Protein AF-A0A7J3PKD7-F1 (afdb_monomer_lite)

Organism: Staphylothermus marinus (NCBI:txid2280)

Sequence (476 aa):
MTTLSVKPFTHILELRKEIREGRIEEALNLANIYLYNELRDKYPEALALHYTPLYDPEEFLKRTYISEEMENIILKVMGGLSKLSYVYLDEKGTNILPVSKRVIVIPSALGGGKTHLLTTLYYVAKLYNEKGEKITEYFKNEKLIYGLKRIVEELKTYGKVKIVTIVGDTHVLAPSPDRPLVIENYKIHTPWGLLGYLLGEYDKIRSDDELYKQPEVDVLKNILRNKNVLILIDEAVEYLVRAVRLESVYQGYAEAFLSFIRNLAMVVNETPGSVLVVTLPAEFREGLLEKTYQHPEYVERLVSMLQRVSPEYHPPLTFERDVCSVFKKRLFENIDSDHVEKQVNEIINLIKDRAIRDSVFQESIKMKYGDINVFIEKLKTSYPFHPYFIELLVNIAVKNPSLGLTRYLLAFIARLLKHIYDLKDKSMYSLLTFITPWIIPLERTEFRIDLLRGMMSQIQIDFQRIYEQDVKSYSE

InterPro domains:
  IPR007555 Domain of unknown function DUF499 [PF04465] (149-471)

Foldseek 3Di:
DPPPQQFAVPVQFAWDPCLLVVNADLDDDLVLLCCLPPVPVWDPVNVVDDDDLCSDLLSVLLLDDCDPLLLLVLLLQLLQLLLHQWFQQDPVSPRIRGNLFQEAEEEDAFLLCPSVSLSNSVSLLVCCLVPQLCSLVSDDDSSSSRRVNVSSVSNVVLHHEQEQEAEQQDCCRAAAQVGWDDTDPDTFHGNVCSVCVSLVNNVLCVVCRVLLAADALVSLLVSCPSHQYEYEYHPLLSNLVVQVVCCVPNPCNSVRSLVNLLSNSVNSSVDRNHHYYHYANFDQDPNDTHHDPPPRVSSVSNCVSNVVSPHHYGHRDPCLPCLLVSLLSNTTDCSPPPSSLVSLVVVLVVLVVVLVVDVVSVVVCCVPQVHSVSLSVCVSSNPQARNVQSVVLQVLLVQQSVDSSSSLVSSLVSNLVSVLSVCCPPPVSRSHSHDYPVSQPVVDPVSLCSSNPRPDPVVSVVVVVCCVPPPVVVVD

Structure (mmCIF, N/CA/C/O backbone):
data_AF-A0A7J3PKD7-F1
#
_entry.id   AF-A0A7J3PKD7-F1
#
loop_
_atom_site.group_PDB
_atom_site.id
_atom_site.type_symbol
_atom_site.label_atom_id
_atom_site.label_alt_id
_atom_site.label_comp_id
_atom_site.label_asym_id
_atom_site.label_entity_id
_atom_site.label_seq_id
_atom_site.pdbx_PDB_ins_code
_atom_site.Cartn_x
_atom_site.Cartn_y
_atom_site.Cartn_z
_atom_site.occupancy
_atom_site.B_iso_or_equiv
_atom_site.auth_seq_id
_atom_site.auth_comp_id
_atom_site.auth_asym_id
_atom_site.auth_atom_id
_atom_site.pdbx_PDB_model_num
ATOM 1 N N . MET A 1 1 ? 39.730 -16.808 -28.843 1.00 36.97 1 MET A N 1
ATOM 2 C CA . MET A 1 1 ? 38.446 -16.163 -29.185 1.00 36.97 1 MET A CA 1
ATOM 3 C C . MET A 1 1 ? 37.337 -16.877 -28.429 1.00 36.97 1 MET A C 1
ATOM 5 O O . MET A 1 1 ? 36.802 -17.856 -28.923 1.00 36.97 1 MET A O 1
ATOM 9 N N . THR A 1 2 ? 37.036 -16.453 -27.206 1.00 33.44 2 THR A N 1
ATOM 10 C CA . THR A 1 2 ? 35.808 -16.853 -26.511 1.00 33.44 2 THR A CA 1
ATOM 11 C C . THR A 1 2 ? 34.764 -15.800 -26.843 1.00 33.44 2 THR A C 1
ATOM 13 O O . THR A 1 2 ? 34.735 -14.727 -26.249 1.00 33.44 2 THR A O 1
ATOM 16 N N . THR A 1 3 ? 33.948 -16.060 -27.862 1.00 40.50 3 THR A N 1
ATOM 17 C CA . THR A 1 3 ? 32.726 -15.292 -28.108 1.00 40.50 3 THR A CA 1
ATOM 18 C C . THR A 1 3 ? 31.792 -15.528 -26.925 1.00 40.50 3 THR A C 1
ATOM 20 O O . THR A 1 3 ? 31.017 -16.481 -26.926 1.00 40.50 3 THR A O 1
ATOM 23 N N . LEU A 1 4 ? 31.899 -14.700 -25.884 1.00 48.66 4 LEU A N 1
ATOM 24 C CA . LEU A 1 4 ? 30.836 -14.544 -24.896 1.00 48.66 4 LEU A CA 1
ATOM 25 C C . LEU A 1 4 ? 29.632 -13.994 -25.662 1.00 48.66 4 LEU A C 1
ATOM 27 O O . LEU A 1 4 ? 29.543 -12.795 -25.924 1.00 48.66 4 LEU A O 1
ATOM 31 N N . SER A 1 5 ? 28.755 -14.888 -26.127 1.00 65.25 5 SER A N 1
ATOM 32 C CA . SER A 1 5 ? 27.501 -14.484 -26.748 1.00 65.25 5 SER A CA 1
ATOM 33 C C . SER A 1 5 ? 26.651 -13.869 -25.645 1.00 65.25 5 SER A C 1
ATOM 35 O O . SER A 1 5 ? 26.117 -14.591 -24.798 1.00 65.25 5 SER A O 1
ATOM 37 N N . VAL A 1 6 ? 26.573 -12.541 -25.618 1.00 74.75 6 VAL A N 1
ATOM 38 C CA . VAL A 1 6 ? 25.636 -11.831 -24.751 1.00 74.75 6 VAL A CA 1
ATOM 39 C C . VAL A 1 6 ? 24.254 -12.420 -24.991 1.00 74.75 6 VAL A C 1
ATOM 41 O O . VAL A 1 6 ? 23.747 -12.392 -26.112 1.00 74.75 6 VAL A O 1
ATOM 44 N N . LYS A 1 7 ? 23.677 -13.018 -23.950 1.00 85.75 7 LYS A N 1
ATOM 45 C CA . LYS A 1 7 ? 22.346 -13.607 -24.043 1.00 85.75 7 LYS A CA 1
ATOM 46 C C . LYS A 1 7 ? 21.301 -12.487 -24.065 1.00 85.75 7 LYS A C 1
ATOM 48 O O . LYS A 1 7 ? 21.494 -11.466 -23.397 1.00 85.75 7 LYS A O 1
ATOM 53 N N . PRO A 1 8 ? 20.187 -12.661 -24.793 1.00 89.75 8 PRO A N 1
ATOM 54 C CA . PRO A 1 8 ? 19.075 -11.733 -24.685 1.00 89.75 8 PRO A CA 1
ATOM 55 C C . PRO A 1 8 ? 18.511 -11.748 -23.259 1.00 89.75 8 PRO A C 1
ATOM 57 O O . PRO A 1 8 ? 18.578 -12.765 -22.560 1.00 89.75 8 PRO A O 1
ATOM 60 N N . PHE A 1 9 ? 17.909 -10.639 -22.826 1.00 92.12 9 PHE A N 1
ATOM 61 C CA . PHE A 1 9 ? 17.336 -10.530 -21.483 1.00 92.12 9 PHE A CA 1
ATOM 62 C C . PHE A 1 9 ? 16.252 -11.585 -21.243 1.00 92.12 9 PHE A C 1
ATOM 64 O O . PHE A 1 9 ? 16.095 -12.043 -20.121 1.00 92.12 9 PHE A O 1
ATOM 71 N N . THR A 1 10 ? 15.546 -12.027 -22.286 1.00 90.81 10 THR A N 1
ATOM 72 C CA . THR A 1 10 ? 14.523 -13.084 -22.225 1.00 90.81 10 THR A CA 1
ATOM 73 C C . THR A 1 10 ? 15.086 -14.471 -21.898 1.00 90.81 10 THR A C 1
ATOM 75 O O . THR A 1 10 ? 14.318 -15.362 -21.545 1.00 90.81 10 THR A O 1
ATOM 78 N N . HIS A 1 11 ? 16.405 -14.673 -22.011 1.00 89.88 11 HIS A N 1
ATOM 79 C CA . HIS A 1 11 ? 17.104 -15.890 -21.576 1.00 89.88 11 HIS A CA 1
ATOM 80 C C . HIS A 1 11 ? 17.723 -15.757 -20.177 1.00 89.88 11 HIS A C 1
ATOM 82 O O . HIS A 1 11 ? 18.125 -16.762 -19.597 1.00 89.88 11 HIS A O 1
ATOM 88 N N . ILE A 1 12 ? 17.849 -14.530 -19.665 1.00 92.44 12 ILE A N 1
ATOM 89 C CA . ILE A 1 12 ? 18.433 -14.225 -18.350 1.00 92.44 12 ILE A CA 1
ATOM 90 C C . ILE A 1 12 ? 17.320 -14.044 -17.308 1.00 92.44 12 ILE A C 1
ATOM 92 O O . ILE A 1 12 ? 17.440 -14.491 -16.168 1.00 92.44 12 ILE A O 1
ATOM 96 N N . LEU A 1 13 ? 16.229 -13.389 -17.703 1.00 94.94 13 LEU A N 1
ATOM 97 C CA . LEU A 1 13 ? 15.112 -13.017 -16.851 1.00 94.94 13 LEU A CA 1
ATOM 98 C C . LEU A 1 13 ? 13.871 -13.849 -17.144 1.00 94.94 13 LEU A C 1
ATOM 100 O O . LEU A 1 13 ? 13.460 -14.032 -18.290 1.00 94.94 13 LEU A O 1
ATOM 104 N N . GLU A 1 14 ? 13.218 -14.265 -16.070 1.00 94.88 14 GLU A N 1
ATOM 105 C CA . GLU A 1 14 ? 11.961 -14.992 -16.112 1.00 94.88 14 GLU A CA 1
ATOM 106 C C . GLU A 1 14 ? 10.803 -14.014 -15.934 1.00 94.88 14 GLU A C 1
ATOM 108 O O . GLU A 1 14 ? 10.634 -13.401 -14.877 1.00 94.88 14 GLU A O 1
ATOM 113 N N . LEU A 1 15 ? 9.998 -13.850 -16.989 1.00 94.31 15 LEU A N 1
ATOM 114 C CA . LEU A 1 15 ? 8.745 -13.107 -16.897 1.00 94.31 15 LEU A CA 1
ATOM 115 C C . LEU A 1 15 ? 7.769 -13.835 -15.983 1.00 94.31 15 LEU A C 1
ATOM 117 O O . LEU A 1 15 ? 7.595 -15.055 -16.083 1.00 94.31 15 LEU A O 1
ATOM 121 N N . ARG A 1 16 ? 7.048 -13.062 -15.173 1.00 93.06 16 ARG A N 1
ATOM 122 C CA . ARG A 1 16 ? 5.990 -13.623 -14.338 1.00 93.06 16 ARG A CA 1
ATOM 123 C C . ARG A 1 16 ? 4.933 -14.334 -15.172 1.00 93.06 16 ARG A C 1
ATOM 125 O O . ARG A 1 16 ? 4.603 -13.900 -16.281 1.00 93.06 16 ARG A O 1
ATOM 132 N N . LYS A 1 17 ? 4.424 -15.452 -14.651 1.00 92.00 17 LYS A N 1
ATOM 133 C CA . LYS A 1 17 ? 3.461 -16.323 -15.346 1.00 92.00 17 LYS A CA 1
ATOM 134 C C . LYS A 1 17 ? 2.278 -15.553 -15.947 1.00 92.00 17 LYS A C 1
ATOM 136 O O . LYS A 1 17 ? 1.985 -15.730 -17.124 1.00 92.00 17 LYS A O 1
ATOM 141 N N . GLU A 1 18 ? 1.645 -14.667 -15.186 1.00 89.19 18 GLU A N 1
ATOM 142 C CA . GLU A 1 18 ? 0.494 -13.889 -15.655 1.00 89.19 18 GLU A CA 1
ATOM 143 C C . GLU A 1 18 ? 0.838 -12.958 -16.829 1.00 89.19 18 GLU A C 1
ATOM 145 O O . GLU A 1 18 ? 0.051 -12.843 -17.766 1.00 89.19 18 GLU A O 1
ATOM 150 N N . ILE A 1 19 ? 2.050 -12.394 -16.861 1.00 91.38 19 ILE A N 1
ATOM 151 C CA . ILE A 1 19 ? 2.522 -11.571 -17.983 1.00 91.38 19 ILE A CA 1
ATOM 152 C C . ILE A 1 19 ? 2.724 -12.438 -19.227 1.00 91.38 19 ILE A C 1
ATOM 154 O O . ILE A 1 19 ? 2.288 -12.062 -20.313 1.00 91.38 19 ILE A O 1
ATOM 158 N N . ARG A 1 20 ? 3.313 -13.635 -19.075 1.00 91.50 20 ARG A N 1
ATOM 159 C CA . ARG A 1 20 ? 3.474 -14.610 -20.175 1.00 91.50 20 ARG A CA 1
ATOM 160 C C . ARG A 1 20 ? 2.134 -15.067 -20.751 1.00 91.50 20 ARG A C 1
ATOM 162 O O . ARG A 1 20 ? 2.035 -15.307 -21.952 1.00 91.50 20 ARG A O 1
ATOM 169 N N . GLU A 1 21 ? 1.110 -15.157 -19.912 1.00 90.19 21 GLU A N 1
ATOM 170 C CA . GLU A 1 21 ? -0.260 -15.517 -20.297 1.00 90.19 21 GLU A CA 1
ATOM 171 C C . GLU A 1 21 ? -1.077 -14.324 -20.825 1.00 90.19 21 GLU A C 1
ATOM 173 O O . GLU A 1 21 ? -2.215 -14.508 -21.243 1.00 90.19 21 GLU A O 1
ATOM 178 N N . GLY A 1 22 ? -0.523 -13.105 -20.818 1.00 85.12 22 GLY A N 1
ATOM 179 C CA . GLY A 1 22 ? -1.235 -11.889 -21.227 1.00 85.12 22 GLY A CA 1
ATOM 180 C C . GLY A 1 22 ? -2.286 -11.404 -20.220 1.00 85.12 22 GLY A C 1
ATOM 181 O O . GLY A 1 22 ? -3.083 -10.524 -20.539 1.00 85.12 22 GLY A O 1
ATOM 182 N N . ARG A 1 23 ? -2.292 -11.947 -18.997 1.00 84.44 23 ARG A N 1
ATOM 183 C CA . ARG A 1 23 ? -3.150 -11.509 -17.890 1.00 84.44 23 ARG A CA 1
ATOM 184 C C . ARG A 1 23 ? -2.499 -10.323 -17.186 1.00 84.44 23 ARG A C 1
ATOM 186 O O . ARG A 1 23 ? -1.660 -10.479 -16.303 1.00 84.44 23 ARG A O 1
ATOM 193 N N . ILE A 1 24 ? -2.878 -9.124 -17.610 1.00 73.88 24 ILE A N 1
ATOM 194 C CA . ILE A 1 24 ? -2.315 -7.875 -17.098 1.00 73.88 24 ILE A CA 1
ATOM 195 C C . ILE A 1 24 ? -3.275 -7.299 -16.071 1.00 73.88 24 ILE A C 1
ATOM 197 O O . ILE A 1 24 ? -4.312 -6.737 -16.415 1.00 73.88 24 ILE A O 1
ATOM 201 N N . GLU A 1 25 ? -2.924 -7.436 -14.796 1.00 69.06 25 GLU A N 1
ATOM 202 C CA . GLU A 1 25 ? -3.637 -6.730 -13.739 1.00 69.06 25 GLU A CA 1
ATOM 203 C C . GLU A 1 25 ? -3.256 -5.259 -13.757 1.00 69.06 25 GLU A C 1
ATOM 205 O O . GLU A 1 25 ? -2.197 -4.864 -13.262 1.00 69.06 25 GLU A O 1
ATOM 210 N N . GLU A 1 26 ? -4.135 -4.449 -14.341 1.00 64.00 26 GLU A N 1
ATOM 211 C CA . GLU A 1 26 ? -3.917 -3.013 -14.399 1.00 64.00 26 GLU A CA 1
ATOM 212 C C . GLU A 1 26 ? -3.980 -2.410 -12.994 1.00 64.00 26 GLU A C 1
ATOM 214 O O . GLU A 1 26 ? -3.090 -1.654 -12.646 1.00 64.00 26 GLU A O 1
ATOM 219 N N . ALA A 1 27 ? -4.944 -2.764 -12.137 1.00 68.69 27 ALA A N 1
ATOM 220 C CA . ALA A 1 27 ? -5.147 -2.097 -10.849 1.00 68.69 27 ALA A CA 1
ATOM 221 C C . ALA A 1 27 ? -5.142 -3.050 -9.647 1.00 68.69 27 ALA A C 1
ATOM 223 O O . ALA A 1 27 ? -5.954 -3.967 -9.565 1.00 68.69 27 ALA A O 1
ATOM 224 N N . LEU A 1 28 ? -4.296 -2.753 -8.656 1.00 82.69 28 LEU A N 1
ATOM 225 C CA . LEU A 1 28 ? -4.461 -3.280 -7.303 1.00 82.69 28 LEU A CA 1
ATOM 226 C C . LEU A 1 28 ? -5.715 -2.664 -6.670 1.00 82.69 28 LEU A C 1
ATOM 228 O O . LEU A 1 28 ? -5.881 -1.444 -6.721 1.00 82.69 28 LEU A O 1
ATOM 232 N N . ASN A 1 29 ? -6.555 -3.496 -6.056 1.00 88.06 29 ASN A N 1
ATOM 233 C CA . ASN A 1 29 ? -7.761 -3.073 -5.355 1.00 88.06 29 ASN A CA 1
ATOM 234 C C . ASN A 1 29 ? -7.722 -3.611 -3.916 1.00 88.06 29 ASN A C 1
ATOM 236 O O . ASN A 1 29 ? -7.852 -4.817 -3.697 1.00 88.06 29 ASN A O 1
ATOM 240 N N . LEU A 1 30 ? -7.529 -2.707 -2.949 1.00 91.75 30 LEU A N 1
ATOM 241 C CA . LEU A 1 30 ? -7.466 -3.051 -1.528 1.00 91.75 30 LEU A CA 1
ATOM 242 C C . LEU A 1 30 ? -8.780 -3.665 -1.031 1.00 91.75 30 LEU A C 1
ATOM 244 O O . LEU A 1 30 ? -8.745 -4.577 -0.208 1.00 91.75 30 LEU A O 1
ATOM 248 N N . ALA A 1 31 ? -9.928 -3.218 -1.550 1.00 92.81 31 ALA A N 1
ATOM 249 C CA . ALA A 1 31 ? -11.211 -3.778 -1.158 1.00 92.81 31 ALA A CA 1
ATOM 250 C C . ALA A 1 31 ? -11.322 -5.253 -1.534 1.00 92.81 31 ALA A C 1
ATOM 252 O O . ALA A 1 31 ? -11.649 -6.072 -0.681 1.00 92.81 31 ALA A O 1
ATOM 253 N N . ASN A 1 32 ? -10.980 -5.617 -2.771 1.00 93.00 32 ASN A N 1
ATOM 254 C CA . ASN A 1 32 ? -11.025 -7.018 -3.190 1.00 93.00 32 ASN A CA 1
ATOM 255 C C . ASN A 1 32 ? -10.043 -7.881 -2.385 1.00 93.00 32 ASN A C 1
ATOM 257 O O . ASN A 1 32 ? -10.388 -8.995 -2.000 1.00 93.00 32 ASN A O 1
ATOM 261 N N . ILE A 1 33 ? -8.852 -7.354 -2.083 1.00 94.19 33 ILE A N 1
ATOM 262 C CA . ILE A 1 33 ? -7.865 -8.026 -1.227 1.00 94.19 33 ILE A CA 1
ATOM 263 C C . ILE A 1 33 ? -8.437 -8.307 0.158 1.00 94.19 33 ILE A C 1
ATOM 265 O O . ILE A 1 33 ? -8.363 -9.442 0.630 1.00 94.19 33 ILE A O 1
ATOM 269 N N . TYR A 1 34 ? -9.013 -7.289 0.797 1.00 95.25 34 TYR A N 1
ATOM 270 C CA . TYR A 1 34 ? -9.565 -7.408 2.141 1.00 95.25 34 TYR A CA 1
ATOM 271 C C . TYR A 1 34 ? -10.780 -8.341 2.160 1.00 95.25 34 TYR A C 1
ATOM 273 O O . TYR A 1 34 ? -10.869 -9.223 3.010 1.00 95.25 34 TYR A O 1
ATOM 281 N N . LEU A 1 35 ? -11.680 -8.224 1.178 1.00 94.00 35 LEU A N 1
ATOM 282 C CA . LEU A 1 35 ? -12.827 -9.120 1.029 1.00 94.00 35 LEU A CA 1
ATOM 283 C C . LEU A 1 35 ? -12.386 -10.577 0.864 1.00 94.00 35 LEU A C 1
ATOM 285 O O . LEU A 1 35 ? -12.908 -11.447 1.555 1.00 94.00 35 LEU A O 1
ATOM 289 N N . TYR A 1 36 ? -11.400 -10.838 0.004 1.00 93.69 36 TYR A N 1
ATOM 290 C CA . TYR A 1 36 ? -10.879 -12.183 -0.230 1.00 93.69 36 TYR A CA 1
ATOM 291 C C . TYR A 1 36 ? -10.199 -12.786 1.007 1.00 93.69 36 TYR A C 1
ATOM 293 O O . TYR A 1 36 ? -10.310 -13.988 1.242 1.00 93.69 36 TYR A O 1
ATOM 301 N N . ASN A 1 37 ? -9.480 -11.975 1.787 1.00 94.06 37 ASN A N 1
ATOM 302 C CA . ASN A 1 37 ? -8.666 -12.459 2.904 1.00 94.06 37 ASN A CA 1
ATOM 303 C C . ASN A 1 37 ? -9.383 -12.467 4.261 1.00 94.06 37 ASN A C 1
ATOM 305 O O . ASN A 1 37 ? -9.000 -13.258 5.120 1.00 94.06 37 ASN A O 1
ATOM 309 N N . GLU A 1 38 ? -10.365 -11.587 4.478 1.00 93.94 38 GLU A N 1
ATOM 310 C CA . GLU A 1 38 ? -10.996 -11.384 5.794 1.00 93.94 38 GLU A CA 1
ATOM 311 C C . GLU A 1 38 ? -12.498 -11.695 5.804 1.00 93.94 38 GLU A C 1
ATOM 313 O O . GLU A 1 38 ? -13.028 -12.126 6.828 1.00 93.94 38 GLU A O 1
ATOM 318 N N . LEU A 1 39 ? -13.203 -11.478 4.686 1.00 92.25 39 LEU A N 1
ATOM 319 C CA . LEU A 1 39 ? -14.672 -11.556 4.632 1.00 92.25 39 LEU A CA 1
ATOM 320 C C . LEU A 1 39 ? -15.208 -12.626 3.672 1.00 92.25 39 LEU A C 1
ATOM 322 O O . LEU A 1 39 ? -16.420 -12.721 3.483 1.00 92.25 39 LEU A O 1
ATOM 326 N N . ARG A 1 40 ? -14.338 -13.464 3.100 1.00 89.12 40 ARG A N 1
ATOM 327 C CA . ARG A 1 40 ? -14.702 -14.439 2.062 1.00 89.12 40 ARG A CA 1
ATOM 328 C C . ARG A 1 40 ? -15.778 -15.427 2.498 1.00 89.12 40 ARG A C 1
ATOM 330 O O . ARG A 1 40 ? -16.693 -15.703 1.730 1.00 89.12 40 ARG A O 1
ATOM 337 N N . ASP A 1 41 ? -15.697 -15.895 3.739 1.00 89.25 41 ASP A N 1
ATOM 338 C CA . ASP A 1 41 ? -16.656 -16.853 4.303 1.00 89.25 41 ASP A CA 1
ATOM 339 C C . ASP A 1 41 ? -17.920 -16.177 4.856 1.00 89.25 41 ASP A C 1
ATOM 341 O O . ASP A 1 41 ? -18.880 -16.847 5.230 1.00 89.25 41 ASP A O 1
ATOM 345 N N . LYS A 1 42 ? -17.926 -14.840 4.923 1.00 88.81 42 LYS A N 1
ATOM 346 C CA . LYS A 1 42 ? -18.986 -14.041 5.555 1.00 88.81 42 LYS A CA 1
ATOM 347 C C . LYS A 1 42 ? -19.840 -13.272 4.554 1.00 88.81 42 LYS A C 1
ATOM 349 O O . LYS A 1 42 ? -20.980 -12.934 4.860 1.00 88.81 42 LYS A O 1
ATOM 354 N N . TYR A 1 43 ? -19.302 -12.993 3.369 1.00 85.75 43 TYR A N 1
ATOM 355 C CA . TYR A 1 43 ? -19.965 -12.224 2.323 1.00 85.75 43 TYR A CA 1
ATOM 356 C C . TYR A 1 43 ? -19.960 -13.006 0.998 1.00 85.75 43 TYR A C 1
ATOM 358 O O . TYR A 1 43 ? -18.918 -13.083 0.349 1.00 85.75 43 TYR A O 1
ATOM 366 N N . PRO A 1 44 ? -21.100 -13.576 0.559 1.00 82.31 44 PRO A N 1
ATOM 367 C CA . PRO A 1 44 ? -21.149 -14.488 -0.588 1.00 82.31 44 PRO A CA 1
ATOM 368 C C . PRO A 1 44 ? -20.554 -13.939 -1.890 1.00 82.31 44 PRO A C 1
ATOM 370 O O . PRO A 1 44 ? -19.919 -14.689 -2.627 1.00 82.31 44 PRO A O 1
ATOM 373 N N . GLU A 1 45 ? -20.697 -12.642 -2.182 1.00 80.50 45 GLU A N 1
ATOM 374 C CA . GLU A 1 45 ? -20.127 -12.065 -3.411 1.00 80.50 45 GLU A CA 1
ATOM 375 C C . GLU A 1 45 ? -18.587 -12.049 -3.390 1.00 80.50 45 GLU A C 1
ATOM 377 O O . GLU A 1 45 ? -17.962 -12.053 -4.448 1.00 80.50 45 GLU A O 1
ATOM 382 N N . ALA A 1 46 ? -17.950 -12.113 -2.213 1.00 81.69 46 ALA A N 1
ATOM 383 C CA . ALA A 1 46 ? -16.497 -12.246 -2.112 1.00 81.69 46 ALA A CA 1
ATOM 384 C C . ALA A 1 46 ? -15.995 -13.608 -2.635 1.00 81.69 46 ALA A C 1
ATOM 386 O O . ALA A 1 46 ? -14.837 -13.718 -3.038 1.00 81.69 46 ALA A O 1
ATOM 387 N N . LEU A 1 47 ? -16.854 -14.637 -2.702 1.00 78.75 47 LEU A N 1
ATOM 388 C CA . LEU A 1 47 ? -16.517 -15.931 -3.313 1.00 78.75 47 LEU A CA 1
ATOM 389 C C . LEU A 1 47 ? -16.345 -15.839 -4.834 1.00 78.75 47 LEU A C 1
ATOM 391 O O . LEU A 1 47 ? -15.639 -16.668 -5.407 1.00 78.75 47 LEU A O 1
ATOM 395 N N . ALA A 1 48 ? -16.955 -14.837 -5.476 1.00 84.69 48 ALA A N 1
ATOM 396 C CA . ALA A 1 48 ? -16.845 -14.611 -6.916 1.00 84.69 48 ALA A CA 1
ATOM 397 C C . ALA A 1 48 ? -15.524 -13.931 -7.321 1.00 84.69 48 ALA A C 1
ATOM 399 O O . ALA A 1 48 ? -15.221 -13.840 -8.511 1.00 84.69 48 ALA A O 1
ATOM 400 N N . LEU A 1 49 ? -14.724 -13.459 -6.357 1.00 85.69 49 LEU A N 1
ATOM 401 C CA . LEU A 1 49 ? -13.436 -12.838 -6.641 1.00 85.69 49 LEU A CA 1
ATOM 402 C C . LEU A 1 49 ? -12.452 -13.867 -7.207 1.00 85.69 49 LEU A C 1
ATOM 404 O O . LEU A 1 49 ? -12.141 -14.885 -6.583 1.00 85.69 49 LEU A O 1
ATOM 408 N N . HIS A 1 50 ? -11.922 -13.573 -8.393 1.00 83.06 50 HIS A N 1
ATOM 409 C CA . HIS A 1 50 ? -10.866 -14.374 -8.994 1.00 83.06 50 HIS A CA 1
ATOM 410 C C . HIS A 1 50 ? -9.563 -14.208 -8.215 1.00 83.06 50 HIS A C 1
ATOM 412 O O . HIS A 1 50 ? -9.135 -13.094 -7.919 1.00 83.06 50 HIS A O 1
ATOM 418 N N . TYR A 1 51 ? -8.915 -15.333 -7.913 1.00 85.00 51 TYR A N 1
ATOM 419 C CA . TYR A 1 51 ? -7.611 -15.314 -7.268 1.00 85.00 51 TYR A CA 1
ATOM 420 C C . TYR A 1 51 ? -6.564 -14.653 -8.168 1.00 85.00 51 TYR A C 1
ATOM 422 O O . TYR A 1 51 ? -6.421 -14.993 -9.347 1.00 85.00 51 TYR A O 1
ATOM 430 N N . THR A 1 52 ? -5.773 -13.784 -7.553 1.00 87.25 52 THR A N 1
ATOM 431 C CA . THR A 1 52 ? -4.534 -13.240 -8.100 1.00 87.25 52 THR A CA 1
ATOM 432 C C . THR A 1 52 ? -3.392 -13.490 -7.121 1.00 87.25 52 THR A C 1
ATOM 434 O O . THR A 1 52 ? -3.620 -13.451 -5.909 1.00 87.25 52 THR A O 1
ATOM 437 N N . PRO A 1 53 ? -2.148 -13.686 -7.605 1.00 89.31 53 PRO A N 1
ATOM 438 C CA . PRO A 1 53 ? -0.961 -13.715 -6.753 1.00 89.31 53 PRO A CA 1
ATOM 439 C C . PRO A 1 53 ? -0.853 -12.528 -5.786 1.00 89.31 53 PRO A C 1
ATOM 441 O O . PRO A 1 53 ? -0.198 -12.638 -4.761 1.00 89.31 53 PRO A O 1
ATOM 444 N N . LEU A 1 54 ? -1.493 -11.392 -6.084 1.00 90.38 54 LEU A N 1
ATOM 445 C CA . LEU A 1 54 ? -1.474 -10.209 -5.218 1.00 90.38 54 LEU A CA 1
ATOM 446 C C . LEU A 1 54 ? -2.416 -10.288 -4.026 1.00 90.38 54 LEU A C 1
ATOM 448 O O . LEU A 1 54 ? -2.360 -9.394 -3.192 1.00 90.38 54 LEU A O 1
ATOM 452 N N . TYR A 1 55 ? -3.280 -11.305 -3.966 1.00 92.62 55 TYR A N 1
ATOM 453 C CA . TYR A 1 55 ? -4.122 -11.564 -2.799 1.00 92.62 55 TYR A CA 1
ATOM 454 C C . TYR A 1 55 ? -3.372 -12.348 -1.723 1.00 92.62 55 TYR A C 1
ATOM 456 O O . TYR A 1 55 ? -3.800 -12.322 -0.568 1.00 92.62 55 TYR A O 1
ATOM 464 N N . ASP A 1 56 ? -2.264 -12.998 -2.088 1.00 93.75 56 ASP A N 1
ATOM 465 C CA . ASP A 1 56 ? -1.368 -13.678 -1.162 1.00 93.75 56 ASP A CA 1
ATOM 466 C C . ASP A 1 56 ? -0.373 -12.676 -0.538 1.00 93.75 56 ASP A C 1
ATOM 468 O O . ASP A 1 56 ? 0.327 -11.976 -1.277 1.00 93.75 56 ASP A O 1
ATOM 472 N N . PRO A 1 57 ? -0.287 -12.583 0.803 1.00 95.31 57 PRO A N 1
ATOM 473 C CA . PRO A 1 57 ? 0.590 -11.621 1.468 1.00 95.31 57 PRO A CA 1
ATOM 474 C C . PRO A 1 57 ? 2.079 -11.790 1.130 1.00 95.31 57 PRO A C 1
ATOM 476 O O . PRO A 1 57 ? 2.793 -10.798 0.964 1.00 95.31 57 PRO A O 1
ATOM 479 N N . GLU A 1 58 ? 2.562 -13.032 1.036 1.00 94.25 58 GLU A N 1
ATOM 480 C CA . GLU A 1 58 ? 3.982 -13.330 0.829 1.00 94.25 58 GLU A CA 1
ATOM 481 C C . GLU A 1 58 ? 4.394 -12.991 -0.608 1.00 94.25 58 GLU A C 1
ATOM 483 O O . GLU A 1 58 ? 5.388 -12.294 -0.847 1.00 94.25 58 GLU A O 1
ATOM 488 N N . GLU A 1 59 ? 3.586 -13.421 -1.575 1.00 92.69 59 GLU A N 1
ATOM 489 C CA . GLU A 1 59 ? 3.810 -13.150 -2.989 1.00 92.69 59 GLU A CA 1
ATOM 490 C C . GLU A 1 59 ? 3.619 -11.661 -3.314 1.00 92.69 59 GLU A C 1
ATOM 492 O O . GLU A 1 59 ? 4.369 -11.115 -4.131 1.00 92.69 59 GLU A O 1
ATOM 497 N N . PHE A 1 60 ? 2.698 -10.968 -2.630 1.00 93.75 60 PHE A N 1
ATOM 498 C CA . PHE A 1 60 ? 2.590 -9.513 -2.705 1.00 93.75 60 PHE A CA 1
ATOM 499 C C . PHE A 1 60 ? 3.881 -8.831 -2.236 1.00 93.75 60 PHE A C 1
ATOM 501 O O . PHE A 1 60 ? 4.458 -8.060 -3.003 1.00 93.75 60 PHE A O 1
ATOM 508 N N . LEU A 1 61 ? 4.385 -9.129 -1.029 1.00 93.38 61 LEU A N 1
ATOM 509 C CA . LEU A 1 61 ? 5.605 -8.490 -0.512 1.00 93.38 61 LEU A CA 1
ATOM 510 C C . LEU A 1 61 ? 6.834 -8.797 -1.376 1.00 93.38 61 LEU A C 1
ATOM 512 O O . LEU A 1 61 ? 7.636 -7.901 -1.638 1.00 93.38 61 LEU A O 1
ATOM 516 N N . LYS A 1 62 ? 6.947 -10.016 -1.916 1.00 91.25 62 LYS A N 1
ATOM 517 C CA . LYS A 1 62 ? 8.012 -10.385 -2.866 1.00 91.25 62 LYS A CA 1
ATOM 518 C C . LYS A 1 62 ? 8.004 -9.515 -4.132 1.00 91.25 62 LYS A C 1
ATOM 520 O O . LYS A 1 62 ? 9.059 -9.262 -4.721 1.00 91.25 62 LYS A O 1
ATOM 525 N N . ARG A 1 63 ? 6.821 -9.062 -4.558 1.00 90.25 63 ARG A N 1
ATOM 526 C CA . ARG A 1 63 ? 6.583 -8.203 -5.734 1.00 90.25 63 ARG A CA 1
ATOM 527 C C . ARG A 1 63 ? 6.644 -6.710 -5.429 1.00 90.25 63 ARG A C 1
ATOM 529 O O . ARG A 1 63 ? 6.583 -5.910 -6.365 1.00 90.25 63 ARG A O 1
ATOM 536 N N . THR A 1 64 ? 6.748 -6.340 -4.161 1.00 89.81 64 THR A N 1
ATOM 537 C CA . THR A 1 64 ? 6.759 -4.950 -3.719 1.00 89.81 64 THR A CA 1
ATOM 538 C C . THR A 1 64 ? 8.193 -4.445 -3.638 1.00 89.81 64 THR A C 1
ATOM 540 O O . THR A 1 64 ? 9.053 -5.024 -2.975 1.00 89.81 64 THR A O 1
ATOM 543 N N . TYR A 1 65 ? 8.465 -3.340 -4.329 1.00 88.81 65 TYR A N 1
ATOM 544 C CA . TYR A 1 65 ? 9.673 -2.566 -4.081 1.00 88.81 65 TYR A CA 1
ATOM 545 C C . TYR A 1 65 ? 9.424 -1.657 -2.876 1.00 88.81 65 TYR A C 1
ATOM 547 O O . TYR A 1 65 ? 8.583 -0.766 -2.944 1.00 88.81 65 TYR A O 1
ATOM 555 N N . ILE A 1 66 ? 10.134 -1.905 -1.775 1.00 90.75 66 ILE A N 1
ATOM 556 C CA . ILE A 1 66 ? 10.040 -1.090 -0.563 1.00 90.75 66 ILE A CA 1
ATOM 557 C C . ILE A 1 66 ? 10.969 0.113 -0.729 1.00 90.75 66 ILE A C 1
ATOM 559 O O . ILE A 1 66 ? 12.186 -0.028 -0.592 1.00 90.75 66 ILE A O 1
ATOM 563 N N . SER A 1 67 ? 10.395 1.273 -1.064 1.00 87.19 67 SER A N 1
ATOM 564 C CA . SER A 1 67 ? 11.133 2.539 -1.078 1.00 87.19 67 SER A CA 1
ATOM 565 C C . SER A 1 67 ? 11.493 2.980 0.344 1.00 87.19 67 SER A C 1
ATOM 567 O O . SER A 1 67 ? 11.010 2.428 1.335 1.00 87.19 67 SER A O 1
ATOM 569 N N . GLU A 1 68 ? 12.330 4.006 0.446 1.00 86.50 68 GLU A N 1
ATOM 570 C CA . GLU A 1 68 ? 12.732 4.593 1.725 1.00 86.50 68 GLU A CA 1
ATOM 571 C C . GLU A 1 68 ? 11.542 5.224 2.471 1.00 86.50 68 GLU A C 1
ATOM 573 O O . GLU A 1 68 ? 11.411 5.101 3.690 1.00 86.50 68 GLU A O 1
ATOM 578 N N . GLU A 1 69 ? 10.623 5.849 1.737 1.00 84.56 69 GLU A N 1
ATOM 579 C CA . GLU A 1 69 ? 9.376 6.393 2.267 1.00 84.56 69 GLU A CA 1
ATOM 580 C C . GLU A 1 69 ? 8.471 5.268 2.774 1.00 84.56 69 GLU A C 1
ATOM 582 O O . GLU A 1 69 ? 7.983 5.339 3.903 1.00 84.56 69 GLU A O 1
ATOM 587 N N . MET A 1 70 ? 8.299 4.191 1.994 1.00 89.50 70 MET A N 1
ATOM 588 C CA . MET A 1 70 ? 7.518 3.030 2.433 1.00 89.50 70 MET A CA 1
ATOM 589 C C . MET A 1 70 ? 8.113 2.390 3.686 1.00 89.50 70 MET A C 1
ATOM 591 O O . MET A 1 70 ? 7.372 2.081 4.615 1.00 89.50 70 MET A O 1
ATOM 595 N N . GLU A 1 71 ? 9.436 2.230 3.742 1.00 92.25 71 GLU A N 1
ATOM 596 C CA . GLU A 1 71 ? 10.145 1.745 4.926 1.00 92.25 71 GLU A CA 1
ATOM 597 C C . GLU A 1 71 ? 9.808 2.589 6.162 1.00 92.25 71 GLU A C 1
ATOM 599 O O . GLU A 1 71 ? 9.391 2.051 7.192 1.00 92.25 71 GLU A O 1
ATOM 604 N N . ASN A 1 72 ? 9.944 3.913 6.059 1.00 91.62 72 ASN A N 1
ATOM 605 C CA . ASN A 1 72 ? 9.680 4.820 7.173 1.00 91.62 72 ASN A CA 1
ATOM 606 C C . ASN A 1 72 ? 8.214 4.744 7.632 1.00 91.62 72 ASN A C 1
ATOM 608 O O . ASN A 1 72 ? 7.948 4.757 8.835 1.00 91.62 72 ASN A O 1
ATOM 612 N N . ILE A 1 73 ? 7.261 4.634 6.702 1.00 92.62 73 ILE A N 1
ATOM 613 C CA . ILE A 1 73 ? 5.830 4.521 7.024 1.00 92.62 73 ILE A CA 1
ATOM 614 C C . ILE A 1 73 ? 5.524 3.175 7.682 1.00 92.62 73 ILE A C 1
ATOM 616 O O . ILE A 1 73 ? 4.803 3.149 8.678 1.00 92.62 73 ILE A O 1
ATOM 620 N N . ILE A 1 74 ? 6.093 2.070 7.186 1.00 96.00 74 ILE A N 1
ATOM 621 C CA . ILE A 1 74 ? 5.945 0.745 7.809 1.00 96.00 74 ILE A CA 1
ATOM 622 C C . ILE A 1 74 ? 6.433 0.801 9.259 1.00 96.00 74 ILE A C 1
ATOM 624 O O . ILE A 1 74 ? 5.708 0.396 10.167 1.00 96.00 74 ILE A O 1
ATOM 628 N N . LEU A 1 75 ? 7.626 1.353 9.496 1.00 96.38 75 LEU A N 1
ATOM 629 C CA . LEU A 1 75 ? 8.192 1.486 10.840 1.00 96.38 75 LEU A CA 1
ATOM 630 C C . LEU A 1 75 ? 7.333 2.379 11.746 1.00 96.38 75 LEU A C 1
ATOM 632 O O . LEU A 1 75 ? 7.127 2.047 12.913 1.00 96.38 75 LEU A O 1
ATOM 636 N N . LYS A 1 76 ? 6.789 3.480 11.219 1.00 95.38 76 LYS A N 1
ATOM 637 C CA . LYS A 1 76 ? 5.900 4.384 11.965 1.00 95.38 76 LYS A CA 1
ATOM 638 C C . LYS A 1 76 ? 4.576 3.744 12.332 1.00 95.38 76 LYS A C 1
ATOM 640 O O . LYS A 1 76 ? 4.158 3.851 13.481 1.00 95.38 76 LYS A O 1
ATOM 645 N N . VAL A 1 77 ? 3.939 3.058 11.390 1.00 96.25 77 VAL A N 1
ATOM 646 C CA . VAL A 1 77 ? 2.673 2.360 11.624 1.00 96.25 77 VAL A CA 1
ATOM 647 C C . VAL A 1 77 ? 2.880 1.222 12.615 1.00 96.25 77 VAL A C 1
ATOM 649 O O . VAL A 1 77 ? 2.175 1.151 13.616 1.00 96.25 77 VAL A O 1
ATOM 652 N N . MET A 1 78 ? 3.877 0.365 12.397 1.00 97.00 78 MET A N 1
ATOM 653 C CA . MET A 1 78 ? 4.114 -0.775 13.282 1.00 97.00 78 MET A CA 1
ATOM 654 C C . MET A 1 78 ? 4.587 -0.321 14.673 1.00 97.00 78 MET A C 1
ATOM 656 O O . MET A 1 78 ? 4.059 -0.799 15.671 1.00 97.00 78 MET A O 1
ATOM 660 N N . GLY A 1 79 ? 5.485 0.668 14.770 1.00 95.62 79 GLY A N 1
ATOM 661 C CA . GLY A 1 79 ? 5.876 1.281 16.051 1.00 95.62 79 GLY A CA 1
ATOM 662 C C . GLY A 1 79 ? 4.705 1.980 16.758 1.00 95.62 79 GLY A C 1
ATOM 663 O O . GLY A 1 79 ? 4.570 1.894 17.979 1.00 95.62 79 GLY A O 1
ATOM 664 N N . GLY A 1 80 ? 3.825 2.594 15.960 1.00 94.69 80 GLY A N 1
ATOM 665 C CA . GLY A 1 80 ? 2.440 2.981 16.238 1.00 94.69 80 GLY A CA 1
ATOM 666 C C . GLY A 1 80 ? 1.669 2.006 17.113 1.00 94.69 80 GLY A C 1
ATOM 667 O O . GLY A 1 80 ? 1.282 2.287 18.254 1.00 94.69 80 GLY A O 1
ATOM 668 N N . LEU A 1 81 ? 1.469 0.836 16.520 1.00 95.75 81 LEU A N 1
ATOM 669 C CA . LEU A 1 81 ? 0.733 -0.288 17.078 1.00 95.75 81 LEU A CA 1
ATOM 670 C C . LEU A 1 81 ? 1.447 -0.874 18.305 1.00 95.75 81 LEU A C 1
ATOM 672 O O . LEU A 1 81 ? 0.781 -1.277 19.254 1.00 95.75 81 LEU A O 1
ATOM 676 N N . SER A 1 82 ? 2.784 -0.833 18.336 1.00 93.75 82 SER A N 1
ATOM 677 C CA . SER A 1 82 ? 3.604 -1.249 19.488 1.00 93.75 82 SER A CA 1
ATOM 678 C C . SER A 1 82 ? 3.670 -0.222 20.614 1.00 93.75 82 SER A C 1
ATOM 680 O O . SER A 1 82 ? 4.435 -0.404 21.553 1.00 93.75 82 SER A O 1
ATOM 682 N N . LYS A 1 83 ? 2.909 0.878 20.544 1.00 93.19 83 LYS A N 1
ATOM 683 C CA . LYS A 1 83 ? 2.866 1.932 21.577 1.00 93.19 83 LYS A CA 1
ATOM 684 C C . LYS A 1 83 ? 4.197 2.654 21.812 1.00 93.19 83 LYS A C 1
ATOM 686 O O . LYS A 1 83 ? 4.286 3.481 22.716 1.00 93.19 83 LYS A O 1
ATOM 691 N N . LEU A 1 84 ? 5.187 2.442 20.950 1.00 92.50 84 LEU A N 1
ATOM 692 C CA . LEU A 1 84 ? 6.477 3.119 21.011 1.00 92.50 84 LEU A CA 1
ATOM 693 C C . LEU A 1 84 ? 6.314 4.603 20.672 1.00 92.50 84 LEU A C 1
ATOM 695 O O . LEU A 1 84 ? 5.385 4.985 19.955 1.00 92.50 84 LEU A O 1
ATOM 699 N N . SER A 1 85 ? 7.209 5.446 21.183 1.00 90.50 85 SER A N 1
ATOM 700 C CA . SER A 1 85 ? 7.301 6.874 20.836 1.00 90.50 85 SER A CA 1
ATOM 701 C C . SER A 1 85 ? 8.428 7.164 19.838 1.00 90.50 85 SER A C 1
ATOM 703 O O . SER A 1 85 ? 8.355 8.144 19.093 1.00 90.50 85 SER A O 1
ATOM 705 N N . TYR A 1 86 ? 9.425 6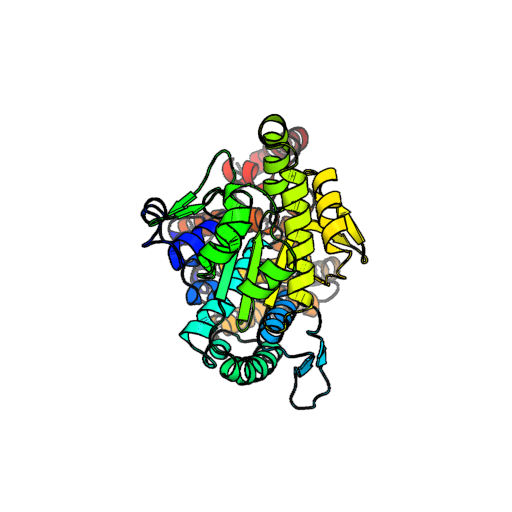.280 19.763 1.00 93.69 86 TYR A N 1
ATOM 706 C CA . TYR A 1 86 ? 10.503 6.279 18.777 1.00 93.69 86 TYR A CA 1
ATOM 707 C C . TYR A 1 86 ? 11.013 4.849 18.531 1.00 93.69 86 TYR A C 1
ATOM 709 O O . TYR A 1 86 ? 10.747 3.941 19.317 1.00 93.69 86 TYR A O 1
ATOM 717 N N . VAL A 1 87 ? 11.761 4.655 17.445 1.00 93.38 87 VAL A N 1
ATOM 718 C CA . VAL A 1 87 ? 12.399 3.386 17.074 1.00 93.38 87 VAL A CA 1
ATOM 719 C C . VAL A 1 87 ? 13.845 3.666 16.688 1.00 93.38 87 VAL A C 1
ATOM 721 O O . VAL A 1 87 ? 14.109 4.525 15.852 1.00 93.38 87 VAL A O 1
ATOM 724 N N . TYR A 1 88 ? 14.788 2.944 17.287 1.00 91.94 88 TYR A N 1
ATOM 725 C CA . TYR A 1 88 ? 16.177 2.975 16.837 1.00 91.94 88 TYR A CA 1
ATOM 726 C C . TYR A 1 88 ? 16.342 2.115 15.590 1.00 91.94 88 TYR A C 1
ATOM 728 O O . TYR A 1 88 ? 15.826 0.998 15.529 1.00 91.94 88 TYR A O 1
ATOM 736 N N . LEU A 1 89 ? 17.097 2.631 14.632 1.00 91.44 89 LEU A N 1
ATOM 737 C CA . LEU A 1 89 ? 17.273 2.039 13.310 1.00 91.44 89 LEU A CA 1
ATOM 738 C C . LEU A 1 89 ? 18.672 1.442 13.106 1.00 91.44 89 LEU A C 1
ATOM 740 O O . LEU A 1 89 ? 18.946 0.877 12.053 1.00 91.44 89 LEU A O 1
ATOM 744 N N . ASP A 1 90 ? 19.543 1.563 14.110 1.00 90.19 90 ASP A N 1
ATOM 745 C CA . ASP A 1 90 ? 20.875 0.969 14.143 1.00 90.19 90 ASP A CA 1
ATOM 746 C C . ASP A 1 90 ? 21.276 0.527 15.566 1.00 90.19 90 ASP A C 1
ATOM 748 O O . ASP A 1 90 ? 20.641 0.875 16.571 1.00 90.19 90 ASP A O 1
ATOM 752 N N . GLU A 1 91 ? 22.339 -0.275 15.652 1.00 85.69 91 GLU A N 1
ATOM 753 C CA . GLU A 1 91 ? 22.931 -0.738 16.919 1.00 85.69 91 GLU A CA 1
ATOM 754 C C . GLU A 1 91 ? 23.553 0.394 17.737 1.00 85.69 91 GLU A C 1
ATOM 756 O O . GLU A 1 91 ? 23.560 0.346 18.965 1.00 85.69 91 GLU A O 1
ATOM 761 N N . LYS A 1 92 ? 24.053 1.433 17.064 1.00 86.00 92 LYS A N 1
ATOM 762 C CA . LYS A 1 92 ? 24.763 2.553 17.696 1.00 86.00 92 LYS A CA 1
ATOM 763 C C . LYS A 1 92 ? 23.822 3.521 18.418 1.00 86.00 92 LYS A C 1
ATOM 765 O O . LYS A 1 92 ? 24.292 4.373 19.167 1.00 86.00 92 LYS A O 1
ATOM 770 N N . GLY A 1 93 ? 22.515 3.410 18.189 1.00 81.44 93 GLY A N 1
ATOM 771 C CA . GLY A 1 93 ? 21.503 4.314 18.721 1.00 81.44 93 GLY A CA 1
ATOM 772 C C . GLY A 1 93 ? 21.544 5.710 18.095 1.00 81.44 93 GLY A C 1
ATOM 773 O O . GLY A 1 93 ? 20.953 6.638 18.644 1.00 81.44 93 GLY A O 1
ATOM 774 N N . THR A 1 94 ? 22.249 5.874 16.973 1.00 85.25 94 THR A N 1
ATOM 775 C CA . THR A 1 94 ? 22.474 7.171 16.319 1.00 85.25 94 THR A CA 1
ATOM 776 C C . THR A 1 94 ? 21.344 7.551 15.377 1.00 85.25 94 THR A C 1
ATOM 778 O O . THR A 1 94 ? 21.055 8.734 15.211 1.00 85.25 94 THR A O 1
ATOM 781 N N . ASN A 1 95 ? 20.684 6.556 14.785 1.00 89.19 95 ASN A N 1
ATOM 782 C CA . ASN A 1 95 ? 19.552 6.758 13.899 1.00 89.19 95 ASN A CA 1
ATOM 783 C C . ASN A 1 95 ? 18.243 6.441 14.633 1.00 89.19 95 ASN A C 1
ATOM 785 O O . ASN A 1 95 ? 17.989 5.296 15.013 1.00 89.19 95 ASN A O 1
ATOM 789 N N . ILE A 1 96 ? 17.424 7.470 14.854 1.00 91.06 96 ILE A N 1
ATOM 790 C CA . ILE A 1 96 ? 16.178 7.389 15.620 1.00 91.06 96 ILE A CA 1
ATOM 791 C C . ILE A 1 96 ? 15.029 7.875 14.744 1.00 91.06 96 ILE A C 1
ATOM 793 O O . ILE A 1 96 ? 15.028 9.012 14.275 1.00 91.06 96 ILE A O 1
ATOM 797 N N . LEU A 1 97 ? 14.015 7.029 14.579 1.00 92.56 97 LEU A N 1
ATOM 798 C CA . LEU A 1 97 ? 12.767 7.379 13.917 1.00 92.56 97 LEU A CA 1
ATOM 799 C C . LEU A 1 97 ? 11.701 7.725 14.966 1.00 92.56 97 LEU A C 1
ATOM 801 O O . LEU A 1 97 ? 11.298 6.839 15.723 1.00 92.56 97 LEU A O 1
ATOM 805 N N . PRO A 1 98 ? 11.196 8.967 15.029 1.00 91.75 98 PRO A N 1
ATOM 806 C CA . PRO A 1 98 ? 10.047 9.283 15.868 1.00 91.75 98 PRO A CA 1
ATOM 807 C C . PRO A 1 98 ? 8.785 8.604 15.319 1.00 91.75 98 PRO A C 1
ATOM 809 O O . PRO A 1 98 ? 8.519 8.637 14.117 1.00 91.75 98 PRO A O 1
ATOM 812 N N . VAL A 1 99 ? 7.982 8.021 16.212 1.00 88.62 99 VAL A N 1
ATOM 813 C CA . VAL A 1 99 ? 6.715 7.345 15.871 1.00 88.62 99 VAL A CA 1
ATOM 814 C C . VAL A 1 99 ? 5.526 7.901 16.667 1.00 88.62 99 VAL A C 1
ATOM 816 O O . VAL A 1 99 ? 4.486 7.265 16.779 1.00 88.62 99 VAL A O 1
ATOM 819 N N . SER A 1 100 ? 5.659 9.102 17.236 1.00 78.56 100 SER A N 1
ATOM 820 C CA . SER A 1 100 ? 4.659 9.720 18.122 1.00 78.56 100 SER A CA 1
ATOM 821 C C . SER A 1 100 ? 3.340 10.095 17.437 1.00 78.56 100 SER A C 1
ATOM 823 O O . SER A 1 100 ? 2.336 10.302 18.116 1.00 78.56 100 SER A O 1
ATOM 825 N N . LYS A 1 101 ? 3.317 10.174 16.104 1.00 86.94 101 LYS A N 1
ATOM 826 C CA . LYS A 1 101 ? 2.111 10.450 15.317 1.00 86.94 101 LYS A CA 1
ATOM 827 C C . LYS A 1 101 ? 1.371 9.151 15.010 1.00 86.94 101 LYS A C 1
ATOM 829 O O . LYS A 1 101 ? 1.959 8.213 14.483 1.00 86.94 101 LYS A O 1
ATOM 834 N N . ARG A 1 102 ? 0.075 9.105 15.335 1.00 91.62 102 ARG A N 1
ATOM 835 C CA . ARG A 1 102 ? -0.788 7.929 15.116 1.00 91.62 102 ARG A CA 1
ATOM 836 C C . ARG A 1 102 ? -1.814 8.130 14.003 1.00 91.62 102 ARG A C 1
ATOM 838 O O . ARG A 1 102 ? -2.435 7.165 13.575 1.00 91.62 102 ARG A O 1
ATOM 845 N N . VAL A 1 103 ? -1.968 9.363 13.523 1.00 94.19 103 VAL A N 1
ATOM 846 C CA . VAL A 1 103 ? -2.776 9.700 12.349 1.00 94.19 103 VAL A CA 1
ATOM 847 C C . VAL A 1 103 ? -1.840 10.045 11.197 1.00 94.19 103 VAL A C 1
ATOM 849 O O . VAL A 1 103 ? -1.123 11.049 11.236 1.00 94.19 103 VAL A O 1
ATOM 852 N N . ILE A 1 104 ? -1.847 9.192 10.181 1.00 92.19 104 ILE A N 1
ATOM 853 C CA . ILE A 1 104 ? -1.024 9.297 8.982 1.00 92.19 104 ILE A CA 1
ATOM 854 C C . ILE A 1 104 ? -1.939 9.582 7.797 1.00 92.19 104 ILE A C 1
ATOM 856 O O . ILE A 1 104 ? -2.930 8.887 7.572 1.00 92.19 104 ILE A O 1
ATOM 860 N N . VAL A 1 105 ? -1.592 10.602 7.023 1.00 89.81 105 VAL A N 1
ATOM 861 C CA . VAL A 1 105 ? -2.287 10.952 5.790 1.00 89.81 105 VAL A CA 1
ATOM 862 C C . VAL A 1 105 ? -1.365 10.665 4.615 1.00 89.81 105 VAL A C 1
ATOM 864 O O . VAL A 1 105 ? -0.212 11.089 4.593 1.00 89.81 105 VAL A O 1
ATOM 867 N N . ILE A 1 106 ? -1.881 9.945 3.624 1.00 86.12 106 ILE A N 1
ATOM 868 C CA . ILE A 1 106 ? -1.165 9.633 2.386 1.00 86.12 106 ILE A CA 1
ATOM 869 C C . ILE A 1 106 ? -1.752 10.508 1.273 1.00 86.12 106 ILE A C 1
ATOM 871 O O . ILE A 1 106 ? -2.780 10.151 0.677 1.00 86.12 106 ILE A O 1
ATOM 875 N N . PRO A 1 107 ? -1.142 11.675 1.000 1.00 76.56 107 PRO A N 1
ATOM 876 C CA . PRO A 1 107 ? -1.462 12.455 -0.180 1.00 76.56 107 PRO A CA 1
ATOM 877 C C . PRO A 1 107 ? -0.827 11.792 -1.403 1.00 76.56 107 PRO A C 1
ATOM 879 O O . PRO A 1 107 ? 0.379 11.557 -1.448 1.00 76.56 107 PRO A O 1
ATOM 882 N N . SER A 1 108 ? -1.630 11.471 -2.414 1.00 66.25 108 SER A N 1
ATOM 883 C CA . SER A 1 108 ? -1.073 11.308 -3.762 1.00 66.25 108 SER A CA 1
ATOM 884 C C . SER A 1 108 ? -2.095 11.644 -4.851 1.00 66.25 108 SER A C 1
ATOM 886 O O . SER A 1 108 ? -3.309 11.628 -4.628 1.00 66.25 108 SER A O 1
ATOM 888 N N . ALA A 1 109 ? -1.620 11.899 -6.065 1.00 62.38 109 ALA A N 1
ATOM 889 C CA . ALA A 1 109 ? -2.478 11.915 -7.244 1.00 62.38 109 ALA A CA 1
ATOM 890 C C . ALA A 1 109 ? -3.006 10.504 -7.576 1.00 62.38 109 ALA A C 1
ATOM 892 O O . ALA A 1 109 ? -2.563 9.507 -6.985 1.00 62.38 109 ALA A O 1
ATOM 893 N N . LEU A 1 110 ? -3.962 10.413 -8.507 1.00 55.31 110 LEU A N 1
ATOM 894 C CA . LEU A 1 110 ? -4.488 9.140 -9.010 1.00 55.31 110 LEU A CA 1
ATOM 895 C C . LEU A 1 110 ? -3.344 8.195 -9.403 1.00 55.31 110 LEU A C 1
ATOM 897 O O . LEU A 1 110 ? -2.367 8.603 -10.021 1.00 55.31 110 LEU A O 1
ATOM 901 N N . GLY A 1 111 ? -3.448 6.925 -8.998 1.00 57.78 111 GLY A N 1
ATOM 902 C CA . GLY A 1 111 ? -2.479 5.864 -9.303 1.00 57.78 111 GLY A CA 1
ATOM 903 C C . GLY A 1 111 ? -1.029 6.093 -8.858 1.00 57.78 111 GLY A C 1
ATOM 904 O O . GLY A 1 111 ? -0.152 5.365 -9.318 1.00 57.78 111 GLY A O 1
ATOM 905 N N . GLY A 1 112 ? -0.783 7.025 -7.932 1.00 60.47 112 GLY A N 1
ATOM 906 C CA . GLY A 1 112 ? 0.531 7.273 -7.323 1.00 60.47 112 GLY A CA 1
ATOM 907 C C . GLY A 1 112 ? 0.982 6.229 -6.292 1.00 60.47 112 GLY A C 1
ATOM 908 O O . GLY A 1 112 ? 2.024 6.394 -5.678 1.00 60.47 112 GLY A O 1
ATOM 909 N N . GLY A 1 113 ? 0.229 5.140 -6.095 1.00 73.00 113 GLY A N 1
ATOM 910 C CA . GLY A 1 113 ? 0.642 4.026 -5.233 1.00 73.00 113 GLY A CA 1
ATOM 911 C C . GLY A 1 113 ? 0.048 4.013 -3.821 1.00 73.00 113 GLY A C 1
ATOM 912 O O . GLY A 1 113 ? 0.469 3.184 -3.022 1.00 73.00 113 GLY A O 1
ATOM 913 N N . LYS A 1 114 ? -0.957 4.843 -3.501 1.00 80.56 114 LYS A N 1
ATOM 914 C CA . LYS A 1 114 ? -1.605 4.837 -2.168 1.00 80.56 114 LYS A CA 1
ATOM 915 C C . LYS A 1 114 ? -2.208 3.488 -1.815 1.00 80.56 114 LYS A C 1
ATOM 917 O O . LYS A 1 114 ? -1.862 2.924 -0.788 1.00 80.56 114 LYS A O 1
ATOM 922 N N . THR A 1 115 ? -3.042 2.941 -2.700 1.00 83.94 115 THR A N 1
ATOM 923 C CA . THR A 1 115 ? -3.654 1.622 -2.507 1.00 83.94 115 THR A CA 1
ATOM 924 C C . THR A 1 115 ? -2.576 0.553 -2.342 1.00 83.94 115 THR A C 1
ATOM 926 O O . THR A 1 115 ? -2.738 -0.363 -1.545 1.00 83.94 115 THR A O 1
ATOM 929 N N . HIS A 1 116 ? -1.439 0.689 -3.037 1.00 87.44 116 HIS A N 1
ATOM 930 C CA . HIS A 1 116 ? -0.301 -0.215 -2.875 1.00 87.44 116 HIS A CA 1
ATOM 931 C C . HIS A 1 116 ? 0.343 -0.082 -1.492 1.00 87.44 116 HIS A C 1
ATOM 933 O O . HIS A 1 116 ? 0.522 -1.094 -0.828 1.00 87.44 116 HIS A O 1
ATOM 939 N N . LEU A 1 117 ? 0.599 1.139 -1.017 1.00 90.38 117 LEU A N 1
ATOM 940 C CA . LEU A 1 117 ? 1.108 1.391 0.331 1.00 90.38 117 LEU A CA 1
ATOM 941 C C . LEU A 1 117 ? 0.139 0.902 1.421 1.00 90.38 117 LEU A C 1
ATOM 943 O O . LEU A 1 117 ? 0.571 0.202 2.332 1.00 90.38 117 LEU A O 1
ATOM 947 N N . LEU A 1 118 ? -1.164 1.189 1.321 1.00 94.31 118 LEU A N 1
ATOM 948 C CA . LEU A 1 118 ? -2.166 0.670 2.263 1.00 94.31 118 LEU A CA 1
ATOM 949 C C . LEU A 1 118 ? -2.196 -0.860 2.259 1.00 94.31 118 LEU A C 1
ATOM 951 O O . LEU A 1 118 ? -2.247 -1.468 3.324 1.00 94.31 118 LEU A O 1
ATOM 955 N N . THR A 1 119 ? -2.117 -1.480 1.080 1.00 95.19 119 THR A N 1
ATOM 956 C CA . THR A 1 119 ? -2.049 -2.942 0.951 1.00 95.19 119 THR A CA 1
ATOM 957 C C . THR A 1 119 ? -0.777 -3.498 1.592 1.00 95.19 119 THR A C 1
ATOM 959 O O . THR A 1 119 ? -0.840 -4.502 2.296 1.00 95.19 119 THR A O 1
ATOM 962 N N . THR A 1 120 ? 0.369 -2.827 1.429 1.00 96.00 120 THR A N 1
ATOM 963 C CA . THR A 1 120 ? 1.610 -3.181 2.130 1.00 96.00 120 THR A CA 1
ATOM 964 C C . THR A 1 120 ? 1.412 -3.128 3.642 1.00 96.00 120 THR A C 1
ATOM 966 O O . THR A 1 120 ? 1.726 -4.097 4.322 1.00 96.00 120 THR A O 1
ATOM 969 N N . LEU A 1 121 ? 0.836 -2.051 4.182 1.00 97.56 121 LEU A N 1
ATOM 970 C CA . LEU A 1 121 ? 0.581 -1.924 5.623 1.00 97.56 121 LEU A CA 1
ATOM 971 C C . LEU A 1 121 ? -0.382 -2.999 6.144 1.00 97.56 121 LEU A C 1
ATOM 973 O O . LEU A 1 121 ? -0.120 -3.605 7.184 1.00 97.56 121 LEU A O 1
ATOM 977 N N . TYR A 1 122 ? -1.455 -3.272 5.396 1.00 98.19 122 TYR A N 1
ATOM 978 C CA . TYR A 1 122 ? -2.388 -4.363 5.668 1.00 98.19 122 TYR A CA 1
ATOM 979 C C . TYR A 1 122 ? -1.656 -5.709 5.761 1.00 98.19 122 TYR A C 1
ATOM 981 O O . TYR A 1 122 ? -1.766 -6.402 6.774 1.00 98.19 122 TYR A O 1
ATOM 989 N N . TYR A 1 123 ? -0.854 -6.058 4.751 1.00 98.06 123 TYR A N 1
ATOM 990 C CA . TYR A 1 123 ? -0.154 -7.340 4.725 1.00 98.06 123 TYR A CA 1
ATOM 991 C C . TYR A 1 123 ? 0.959 -7.457 5.753 1.00 98.06 123 TYR A C 1
ATOM 993 O O . TYR A 1 123 ? 1.131 -8.536 6.310 1.00 98.06 123 TYR A O 1
ATOM 1001 N N . VAL A 1 124 ? 1.674 -6.377 6.071 1.00 97.88 124 VAL A N 1
ATOM 1002 C CA . VAL A 1 124 ? 2.677 -6.402 7.144 1.00 97.88 124 VAL A CA 1
ATOM 1003 C C . VAL A 1 124 ? 2.023 -6.695 8.492 1.00 97.88 124 VAL A C 1
ATOM 1005 O O . VAL A 1 124 ? 2.496 -7.564 9.226 1.00 97.88 124 VAL A O 1
ATOM 1008 N N . ALA A 1 125 ? 0.902 -6.039 8.804 1.00 97.81 125 ALA A N 1
ATOM 1009 C CA . ALA A 1 125 ? 0.155 -6.314 10.029 1.00 97.81 125 ALA A CA 1
ATOM 1010 C C . ALA A 1 125 ? -0.447 -7.734 10.037 1.00 97.81 125 ALA A C 1
ATOM 1012 O O . ALA A 1 125 ? -0.407 -8.418 11.064 1.00 97.81 125 ALA A O 1
ATOM 1013 N N . LYS A 1 126 ? -0.965 -8.210 8.895 1.00 97.56 126 LYS A N 1
ATOM 1014 C CA . LYS A 1 126 ? -1.519 -9.567 8.752 1.00 97.56 126 LYS A CA 1
ATOM 1015 C C . LYS A 1 126 ? -0.444 -10.637 8.944 1.00 97.56 126 LYS A C 1
ATOM 1017 O O . LYS A 1 126 ? -0.608 -11.527 9.773 1.00 97.56 126 LYS A O 1
ATOM 1022 N N . LEU A 1 127 ? 0.687 -10.515 8.256 1.00 97.31 127 LEU A N 1
ATOM 1023 C CA . LEU A 1 127 ? 1.800 -11.451 8.388 1.00 97.31 127 LEU A CA 1
ATOM 1024 C C . LEU A 1 127 ? 2.432 -11.392 9.783 1.00 97.31 127 LEU A C 1
ATOM 1026 O O . LEU A 1 127 ? 2.845 -12.430 10.291 1.00 97.31 127 LEU A O 1
ATOM 1030 N N . TYR A 1 128 ? 2.447 -10.240 10.463 1.00 97.19 128 TYR A N 1
ATOM 1031 C CA . TYR A 1 128 ? 2.806 -10.197 11.886 1.00 97.19 128 TYR A CA 1
ATOM 1032 C C . TYR A 1 128 ? 1.867 -11.080 12.726 1.00 97.19 128 TYR A C 1
ATOM 1034 O O . TYR A 1 128 ? 2.337 -11.892 13.525 1.00 97.19 128 TYR A O 1
ATOM 1042 N N . ASN A 1 129 ? 0.550 -10.992 12.514 1.00 97.19 129 ASN A N 1
ATOM 1043 C CA . ASN A 1 129 ? -0.424 -11.821 13.232 1.00 97.19 129 ASN A CA 1
ATOM 1044 C C . ASN A 1 129 ? -0.265 -13.329 12.973 1.00 97.19 129 ASN A C 1
ATOM 1046 O O . ASN A 1 129 ? -0.675 -14.134 13.818 1.00 97.19 129 ASN A O 1
ATOM 1050 N N . GLU A 1 130 ? 0.266 -13.705 11.809 1.00 95.94 130 GLU A N 1
ATOM 1051 C CA . GLU A 1 130 ? 0.459 -15.093 11.371 1.00 95.94 130 GLU A CA 1
ATOM 1052 C C . GLU A 1 130 ? 1.839 -15.654 11.744 1.00 95.94 130 GLU A C 1
ATOM 1054 O O . GLU A 1 130 ? 1.955 -16.831 12.086 1.00 95.94 130 GLU A O 1
ATOM 1059 N N . LYS A 1 131 ? 2.888 -14.826 11.685 1.00 95.69 131 LYS A N 1
ATOM 1060 C CA . LYS A 1 131 ? 4.296 -15.256 11.715 1.00 95.69 131 LYS A CA 1
ATOM 1061 C C . LYS A 1 131 ? 5.106 -14.648 12.868 1.00 95.69 131 LYS A C 1
ATOM 1063 O O . LYS A 1 131 ? 6.217 -15.109 13.133 1.00 95.69 131 LYS A O 1
ATOM 1068 N N . GLY A 1 132 ? 4.588 -13.632 13.561 1.00 94.31 132 GLY A N 1
ATOM 1069 C CA . GLY A 1 132 ? 5.298 -12.933 14.636 1.00 94.31 132 GLY A CA 1
ATOM 1070 C C . GLY A 1 132 ? 6.613 -12.314 14.150 1.00 94.31 132 GLY A C 1
ATOM 1071 O O . GLY A 1 132 ? 6.632 -11.604 13.151 1.00 94.31 132 GLY A O 1
ATOM 1072 N N . GLU A 1 133 ? 7.726 -12.609 14.830 1.00 92.50 133 GLU A N 1
ATOM 1073 C CA . GLU A 1 133 ? 9.078 -12.100 14.501 1.00 92.50 133 GLU A CA 1
ATOM 1074 C C . GLU A 1 133 ? 9.579 -12.465 13.109 1.00 92.50 133 GLU A C 1
ATOM 1076 O O . GLU A 1 133 ? 10.350 -11.707 12.512 1.00 92.50 133 GLU A O 1
ATOM 1081 N N . LYS A 1 134 ? 9.100 -13.585 12.561 1.00 95.19 134 LYS A N 1
ATOM 1082 C CA . LYS A 1 134 ? 9.488 -14.036 11.222 1.00 95.19 134 LYS A CA 1
ATOM 1083 C C . LYS A 1 134 ? 9.007 -13.096 10.117 1.00 95.19 134 LYS A C 1
ATOM 1085 O O . LYS A 1 134 ? 9.470 -13.209 8.992 1.00 95.19 134 LYS A O 1
ATOM 1090 N N . ILE A 1 135 ? 8.155 -12.109 10.427 1.00 95.12 135 ILE A N 1
ATOM 1091 C CA . ILE A 1 135 ? 7.826 -11.012 9.504 1.00 95.12 135 ILE A CA 1
ATOM 1092 C C . ILE A 1 135 ? 9.081 -10.320 8.948 1.00 95.12 135 ILE A C 1
ATOM 1094 O O . ILE A 1 135 ? 9.094 -9.856 7.812 1.00 95.12 135 ILE A O 1
ATOM 1098 N N . THR A 1 136 ? 10.156 -10.272 9.736 1.00 94.81 136 THR A N 1
ATOM 1099 C CA . THR A 1 136 ? 11.417 -9.639 9.337 1.00 94.81 136 THR A CA 1
ATOM 1100 C C . THR A 1 136 ? 12.118 -10.367 8.187 1.00 94.81 136 THR A C 1
ATOM 1102 O O . THR A 1 136 ? 12.856 -9.729 7.444 1.00 94.81 136 THR A O 1
ATOM 1105 N N . GLU A 1 137 ? 11.837 -11.659 7.977 1.00 94.81 137 GLU A N 1
ATOM 1106 C CA . GLU A 1 137 ? 12.415 -12.480 6.901 1.00 94.81 137 GLU A CA 1
ATOM 1107 C C . GLU A 1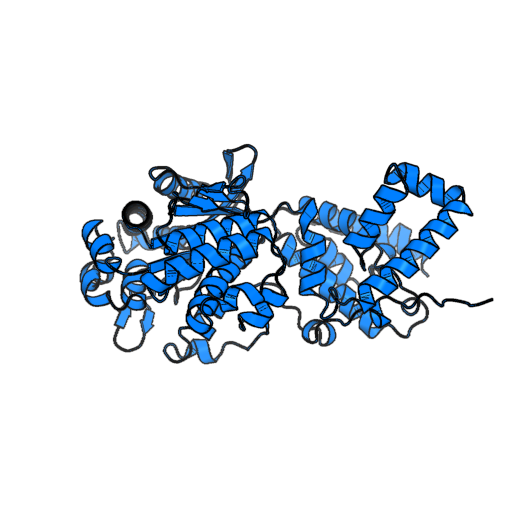 137 ? 11.889 -12.089 5.506 1.00 94.81 137 GLU A C 1
ATOM 1109 O O . GLU A 1 137 ? 12.526 -12.385 4.497 1.00 94.81 137 GLU A O 1
ATOM 1114 N N . TYR A 1 138 ? 10.756 -11.378 5.430 1.00 93.44 138 TYR A N 1
ATOM 1115 C CA . TYR A 1 138 ? 10.166 -10.908 4.168 1.00 93.44 138 TYR A CA 1
ATOM 1116 C C . TYR A 1 138 ? 10.794 -9.604 3.654 1.00 93.44 138 TYR A C 1
ATOM 1118 O O . TYR A 1 138 ? 10.434 -9.120 2.578 1.00 93.44 138 TYR A O 1
ATOM 1126 N N . PHE A 1 139 ? 11.742 -9.031 4.397 1.00 94.00 139 PHE A N 1
ATOM 1127 C CA . PHE A 1 139 ? 12.434 -7.800 4.036 1.00 94.00 139 PHE A CA 1
ATOM 1128 C C . PHE A 1 139 ? 13.926 -8.048 3.824 1.00 94.00 139 PHE A C 1
ATOM 1130 O O . PHE A 1 139 ? 14.519 -8.933 4.429 1.00 94.00 139 PHE A O 1
ATOM 1137 N N . LYS A 1 140 ? 14.539 -7.238 2.954 1.00 89.12 140 LYS A N 1
ATOM 1138 C CA . LYS A 1 140 ? 15.988 -7.271 2.673 1.00 89.12 140 LYS A CA 1
ATOM 1139 C C . LYS A 1 140 ? 16.733 -6.025 3.158 1.00 89.12 140 LYS A C 1
ATOM 1141 O O . LYS A 1 140 ? 17.953 -6.027 3.212 1.00 89.12 140 LYS A O 1
ATOM 1146 N N . ASN A 1 141 ? 16.012 -4.949 3.467 1.00 90.75 141 ASN A N 1
ATOM 1147 C CA . ASN A 1 141 ? 16.610 -3.689 3.888 1.00 90.75 141 ASN A CA 1
ATOM 1148 C C . ASN A 1 141 ? 17.020 -3.775 5.367 1.00 90.75 141 ASN A C 1
ATOM 1150 O O . ASN A 1 141 ? 16.170 -3.982 6.230 1.00 90.75 141 ASN A O 1
ATOM 1154 N N . GLU A 1 142 ? 18.311 -3.607 5.654 1.00 91.56 142 GLU A N 1
ATOM 1155 C CA . GLU A 1 142 ? 18.877 -3.757 7.001 1.00 91.56 142 GLU A CA 1
ATOM 1156 C C . GLU A 1 142 ? 18.261 -2.789 8.020 1.00 91.56 142 GLU A C 1
ATOM 1158 O O . GLU A 1 142 ? 17.916 -3.207 9.126 1.00 91.56 142 GLU A O 1
ATOM 1163 N N . LYS A 1 143 ? 18.053 -1.525 7.629 1.00 92.50 143 LYS A N 1
ATOM 1164 C CA . LYS A 1 143 ? 17.449 -0.479 8.469 1.00 92.50 143 LYS A CA 1
ATOM 1165 C C . LYS A 1 143 ? 16.007 -0.841 8.839 1.00 92.50 143 LYS A C 1
ATOM 1167 O O . LYS A 1 143 ? 15.633 -0.795 10.014 1.00 92.50 143 LYS A O 1
ATOM 1172 N N . LEU A 1 144 ? 15.224 -1.283 7.852 1.00 94.56 144 LEU A N 1
ATOM 1173 C CA . LEU A 1 144 ? 13.857 -1.772 8.047 1.00 94.56 144 LEU A CA 1
ATOM 1174 C C . LEU A 1 144 ? 13.820 -2.988 8.978 1.00 94.56 144 LEU A C 1
ATOM 1176 O O . LEU A 1 144 ? 13.048 -3.009 9.934 1.00 94.56 144 LEU A O 1
ATOM 1180 N N . ILE A 1 145 ? 14.662 -3.991 8.713 1.00 95.81 145 ILE A N 1
ATOM 1181 C CA . ILE A 1 145 ? 14.736 -5.233 9.494 1.00 95.81 145 ILE A CA 1
ATOM 1182 C C . ILE A 1 145 ? 15.089 -4.924 10.947 1.00 95.81 145 ILE A C 1
ATOM 1184 O O . ILE A 1 145 ? 14.432 -5.429 11.858 1.00 95.81 145 ILE A O 1
ATOM 1188 N N . TYR A 1 146 ? 16.107 -4.092 11.171 1.00 94.69 146 TYR A N 1
ATOM 1189 C CA . TYR A 1 146 ? 16.555 -3.733 12.509 1.00 94.69 146 TYR A CA 1
ATOM 1190 C C . TYR A 1 146 ? 15.449 -3.020 13.297 1.00 94.69 146 TYR A C 1
ATOM 1192 O O . TYR A 1 146 ? 15.124 -3.424 14.417 1.00 94.69 146 TYR A O 1
ATOM 1200 N N . GLY A 1 147 ? 14.808 -2.018 12.685 1.00 95.44 147 GLY A N 1
ATOM 1201 C CA . GLY A 1 147 ? 13.679 -1.319 13.293 1.00 95.44 147 GLY A CA 1
ATOM 1202 C C . GLY A 1 147 ? 12.497 -2.252 13.584 1.00 95.44 147 GLY A C 1
ATOM 1203 O O . GLY A 1 147 ? 11.971 -2.241 14.699 1.00 95.44 147 GLY A O 1
ATOM 1204 N N . LEU A 1 148 ? 12.113 -3.116 12.633 1.00 96.06 148 LEU A N 1
ATOM 1205 C CA . LEU A 1 148 ? 11.011 -4.065 12.831 1.00 96.06 148 LEU A CA 1
ATOM 1206 C C . LEU A 1 148 ? 11.283 -5.068 13.945 1.00 96.06 148 LEU A C 1
ATOM 1208 O O . LEU A 1 148 ? 10.351 -5.368 14.684 1.00 96.06 148 LEU A O 1
ATOM 1212 N N . LYS A 1 149 ? 12.509 -5.586 14.091 1.00 95.44 149 LYS A N 1
ATOM 1213 C CA . LYS A 1 149 ? 12.832 -6.547 15.162 1.00 95.44 149 LYS A CA 1
ATOM 1214 C C . LYS A 1 149 ? 12.448 -5.989 16.532 1.00 95.44 149 LYS A C 1
ATOM 1216 O O . LYS A 1 149 ? 11.706 -6.633 17.267 1.00 95.44 149 LYS A O 1
ATOM 1221 N N . ARG A 1 150 ? 12.855 -4.748 16.815 1.00 92.44 150 ARG A N 1
ATOM 1222 C CA . ARG A 1 150 ? 12.540 -4.056 18.076 1.00 92.44 150 ARG A CA 1
ATOM 1223 C C . ARG A 1 150 ? 11.042 -3.809 18.241 1.00 92.44 150 ARG A C 1
ATOM 1225 O O . ARG A 1 150 ? 10.488 -4.026 19.313 1.00 92.44 150 ARG A O 1
ATOM 1232 N N . ILE A 1 151 ? 10.389 -3.354 17.172 1.00 95.62 151 ILE A N 1
ATOM 1233 C CA . ILE A 1 151 ? 8.947 -3.084 17.165 1.00 95.62 151 ILE A CA 1
ATOM 1234 C C . ILE A 1 151 ? 8.152 -4.357 17.461 1.00 95.62 151 ILE A C 1
ATOM 1236 O O . ILE A 1 151 ? 7.199 -4.315 18.237 1.00 95.62 151 ILE A O 1
ATOM 1240 N N . VAL A 1 152 ? 8.518 -5.470 16.826 1.00 95.06 152 VAL A N 1
ATOM 1241 C CA . VAL A 1 152 ? 7.811 -6.747 16.930 1.00 95.06 152 VAL A CA 1
ATOM 1242 C C . VAL A 1 152 ? 8.015 -7.384 18.300 1.00 95.06 152 VAL A C 1
ATOM 1244 O O . VAL A 1 152 ? 7.056 -7.924 18.854 1.00 95.06 152 VAL A O 1
ATOM 1247 N N . GLU A 1 153 ? 9.220 -7.286 18.862 1.00 93.38 153 GLU A N 1
ATOM 1248 C CA . GLU A 1 153 ? 9.510 -7.732 20.226 1.00 93.38 153 GLU A CA 1
ATOM 1249 C C . GLU A 1 153 ? 8.620 -7.016 21.250 1.00 93.38 153 GLU A C 1
ATOM 1251 O O . GLU A 1 153 ? 7.984 -7.670 22.076 1.00 93.38 153 GLU A O 1
ATOM 1256 N N . GLU A 1 154 ? 8.460 -5.697 21.114 1.00 93.06 154 GLU A N 1
ATOM 1257 C CA . GLU A 1 154 ? 7.531 -4.921 21.940 1.00 93.06 154 GLU A CA 1
ATOM 1258 C C . GLU A 1 154 ? 6.063 -5.306 21.666 1.00 93.06 154 GLU A C 1
ATOM 1260 O O . GLU A 1 154 ? 5.286 -5.527 22.597 1.00 93.06 154 GLU A O 1
ATOM 1265 N N . LEU A 1 155 ? 5.668 -5.454 20.393 1.00 93.31 155 LEU A N 1
ATOM 1266 C CA . LEU A 1 155 ? 4.280 -5.743 20.000 1.00 93.31 155 LEU A CA 1
ATOM 1267 C C . LEU A 1 155 ? 3.766 -7.067 20.576 1.00 93.31 155 LEU A C 1
ATOM 1269 O O . LEU A 1 155 ? 2.582 -7.178 20.893 1.00 93.31 155 LEU A O 1
ATOM 1273 N N . LYS A 1 156 ? 4.649 -8.061 20.766 1.00 91.31 156 LYS A N 1
ATOM 1274 C CA . LYS A 1 156 ? 4.310 -9.345 21.407 1.00 91.31 156 LYS A CA 1
ATOM 1275 C C . LYS A 1 156 ? 3.634 -9.168 22.765 1.00 91.31 156 LYS A C 1
ATOM 1277 O O . LYS A 1 156 ? 2.747 -9.953 23.092 1.00 91.31 156 LYS A O 1
ATOM 1282 N N . THR A 1 157 ? 4.021 -8.148 23.531 1.00 92.06 157 THR A N 1
ATOM 1283 C CA . THR A 1 157 ? 3.439 -7.867 24.854 1.00 92.06 157 THR A CA 1
ATOM 1284 C C . THR A 1 157 ? 1.981 -7.410 24.768 1.00 92.06 157 THR A C 1
ATOM 1286 O O . THR A 1 157 ? 1.208 -7.608 25.705 1.00 92.06 157 THR A O 1
ATOM 1289 N N . TYR A 1 158 ? 1.583 -6.845 23.626 1.00 89.75 158 TYR A N 1
ATOM 1290 C CA . TYR A 1 158 ? 0.243 -6.318 23.384 1.00 89.75 158 TYR A CA 1
ATOM 1291 C C . TYR A 1 158 ? -0.622 -7.240 22.512 1.00 89.75 158 TYR A C 1
ATOM 1293 O O . TYR A 1 158 ? -1.823 -7.000 22.391 1.00 89.75 158 TYR A O 1
ATOM 1301 N N . GLY A 1 159 ? -0.047 -8.294 21.929 1.00 91.19 159 GLY A N 1
ATOM 1302 C CA . GLY A 1 159 ? -0.756 -9.306 21.149 1.00 91.19 159 GLY A CA 1
ATOM 1303 C C . GLY A 1 159 ? -1.046 -8.903 19.700 1.00 91.19 159 GLY A C 1
ATOM 1304 O O . GLY A 1 159 ? -0.424 -8.010 19.129 1.00 91.19 159 GLY A O 1
ATOM 1305 N N . LYS A 1 160 ? -2.005 -9.602 19.080 1.00 95.44 160 LYS A N 1
ATOM 1306 C CA . LYS A 1 160 ? -2.346 -9.430 17.659 1.00 95.44 160 LYS A CA 1
ATOM 1307 C C . LYS A 1 160 ? -2.914 -8.039 17.352 1.00 95.44 160 LYS A C 1
ATOM 1309 O O . LYS A 1 160 ? -3.592 -7.424 18.174 1.00 95.44 160 LYS A O 1
ATOM 1314 N N . VAL A 1 161 ? -2.697 -7.591 16.121 1.00 97.19 161 VAL A N 1
ATOM 1315 C CA . VAL A 1 161 ? -3.262 -6.363 15.554 1.00 97.19 161 VAL A CA 1
ATOM 1316 C C . VAL A 1 161 ? -4.634 -6.661 14.953 1.00 97.19 161 VAL A C 1
ATOM 1318 O O . VAL A 1 161 ? -4.779 -7.558 14.124 1.00 97.19 161 VAL A O 1
ATOM 1321 N N . LYS A 1 162 ? -5.656 -5.896 15.332 1.00 97.81 162 LYS A N 1
ATOM 1322 C CA . LYS A 1 162 ? -6.941 -5.851 14.627 1.00 97.81 162 LYS A CA 1
ATOM 1323 C C . LYS A 1 162 ? -6.803 -4.915 13.433 1.00 97.81 162 LYS A C 1
ATOM 1325 O O . LYS A 1 162 ? -6.367 -3.782 13.605 1.00 97.81 162 LYS A O 1
ATOM 1330 N N . ILE A 1 163 ? -7.160 -5.379 12.241 1.00 98.19 163 ILE A N 1
ATOM 1331 C CA . ILE A 1 163 ? -7.019 -4.590 11.015 1.00 98.19 163 ILE A CA 1
ATOM 1332 C C . ILE A 1 163 ? -8.408 -4.282 10.469 1.00 98.19 163 ILE A C 1
ATOM 1334 O O . ILE A 1 163 ? -9.166 -5.193 10.134 1.00 98.19 163 ILE A O 1
ATOM 1338 N N . VAL A 1 164 ? -8.740 -2.999 10.395 1.00 97.94 164 VAL A N 1
ATOM 1339 C CA . VAL A 1 164 ? -10.006 -2.490 9.867 1.00 97.94 164 VAL A CA 1
ATOM 1340 C C . VAL A 1 164 ? -9.714 -1.737 8.583 1.00 97.94 164 VAL A C 1
ATOM 1342 O O . VAL A 1 164 ? -8.865 -0.847 8.562 1.00 97.94 164 VAL A O 1
ATOM 1345 N N . THR A 1 165 ? -10.427 -2.077 7.517 1.00 97.62 165 THR A N 1
ATOM 1346 C CA . THR A 1 165 ? -10.281 -1.420 6.220 1.00 97.62 165 THR A CA 1
ATOM 1347 C C . THR A 1 165 ? -11.627 -0.878 5.769 1.00 97.62 165 THR A C 1
ATOM 1349 O O . THR A 1 165 ? -12.592 -1.627 5.641 1.00 97.62 165 THR A O 1
ATOM 1352 N N . ILE A 1 166 ? -11.671 0.433 5.546 1.00 97.56 166 ILE A N 1
ATOM 1353 C CA . ILE A 1 166 ? -12.812 1.163 5.004 1.00 97.56 166 ILE A CA 1
ATOM 1354 C C . ILE A 1 166 ? -12.390 1.695 3.639 1.00 97.56 166 ILE A C 1
ATOM 1356 O O . ILE A 1 166 ? -11.369 2.370 3.536 1.00 97.56 166 ILE A O 1
ATOM 1360 N N . VAL A 1 167 ? -13.151 1.388 2.592 1.00 96.19 167 VAL A N 1
ATOM 1361 C CA . VAL A 1 167 ? -12.837 1.825 1.224 1.00 96.19 167 VAL A CA 1
ATOM 1362 C C . VAL A 1 167 ? -14.058 2.535 0.659 1.00 96.19 167 VAL A C 1
ATOM 1364 O O . VAL A 1 167 ? -15.092 1.913 0.429 1.00 96.19 167 VAL A O 1
ATOM 1367 N N . GLY A 1 168 ? -13.953 3.852 0.494 1.00 93.44 168 GLY A N 1
ATOM 1368 C CA . GLY A 1 168 ? -15.097 4.735 0.272 1.00 93.44 168 GLY A CA 1
ATOM 1369 C C . GLY A 1 168 ? -15.873 4.515 -1.027 1.00 93.44 168 GLY A C 1
ATOM 1370 O O . GLY A 1 168 ? -17.065 4.827 -1.099 1.00 93.44 168 GLY A O 1
ATOM 1371 N N . ASP A 1 169 ? -15.234 3.942 -2.044 1.00 88.94 169 ASP A N 1
ATOM 1372 C CA . ASP A 1 169 ? -15.840 3.690 -3.350 1.00 88.94 169 ASP A CA 1
ATOM 1373 C C . ASP A 1 169 ? -16.657 2.381 -3.410 1.00 88.94 169 ASP A C 1
ATOM 1375 O O . ASP A 1 169 ? -17.491 2.225 -4.303 1.00 88.94 169 ASP A O 1
ATOM 1379 N N . THR A 1 170 ? -16.556 1.498 -2.408 1.00 90.62 170 THR A N 1
ATOM 1380 C CA . THR A 1 170 ? -17.275 0.211 -2.347 1.00 90.62 170 THR A CA 1
ATOM 1381 C C . THR A 1 170 ? -18.261 0.145 -1.180 1.00 90.62 170 THR A C 1
ATOM 1383 O O . THR A 1 170 ? -17.948 0.501 -0.049 1.00 90.62 170 THR A O 1
ATOM 1386 N N . HIS A 1 171 ? -19.487 -0.329 -1.419 1.00 89.94 171 HIS A N 1
ATOM 1387 C CA . HIS A 1 171 ? -20.522 -0.370 -0.374 1.00 89.94 171 HIS A CA 1
ATOM 1388 C C . HIS A 1 171 ? -20.246 -1.417 0.711 1.00 89.94 171 HIS A C 1
ATOM 1390 O O . HIS A 1 171 ? -20.682 -1.244 1.841 1.00 89.94 171 HIS A O 1
ATOM 1396 N N . VAL A 1 172 ? -19.516 -2.492 0.394 1.00 92.94 172 VAL A N 1
ATOM 1397 C CA . VAL A 1 172 ? -19.232 -3.574 1.356 1.00 92.94 172 VAL A CA 1
ATOM 1398 C C . VAL A 1 172 ? -18.233 -3.122 2.420 1.00 92.94 172 VAL A C 1
ATOM 1400 O O . VAL A 1 172 ? -18.335 -3.525 3.573 1.00 92.94 172 VAL A O 1
ATOM 1403 N N . LEU A 1 173 ? -17.277 -2.265 2.049 1.00 96.31 173 LEU A N 1
ATOM 1404 C CA . LEU A 1 173 ? -16.283 -1.715 2.980 1.00 96.31 173 LEU A CA 1
ATOM 1405 C C . LEU A 1 173 ? -16.539 -0.250 3.340 1.00 96.31 173 LEU A C 1
ATOM 1407 O O . LEU A 1 173 ? -15.775 0.337 4.096 1.00 96.31 173 LEU A O 1
ATOM 1411 N N . ALA A 1 174 ? -17.612 0.347 2.835 1.00 96.69 174 ALA A N 1
ATOM 1412 C CA . ALA A 1 174 ? -18.128 1.628 3.291 1.00 96.69 174 ALA A CA 1
ATOM 1413 C C . ALA A 1 174 ? -19.649 1.680 3.044 1.00 96.69 174 ALA A C 1
ATOM 1415 O O . ALA A 1 174 ? -20.101 2.259 2.048 1.00 96.69 174 ALA A O 1
ATOM 1416 N N . PRO A 1 175 ? -20.452 1.047 3.922 1.00 97.12 175 PRO A N 1
ATOM 1417 C CA . PRO A 1 175 ? -21.907 1.065 3.817 1.00 97.12 175 PRO A CA 1
ATOM 1418 C C . PRO A 1 175 ? -22.455 2.486 3.934 1.00 97.12 175 PRO A C 1
ATOM 1420 O O . PRO A 1 175 ? -21.827 3.357 4.545 1.00 97.12 175 PRO A O 1
ATOM 1423 N N . SER A 1 176 ? -23.627 2.721 3.355 1.00 97.12 176 SER A N 1
ATOM 1424 C CA . SER A 1 176 ? -24.351 3.991 3.451 1.00 97.12 176 SER A CA 1
ATOM 1425 C C . SER A 1 176 ? -25.842 3.749 3.731 1.00 97.12 176 SER A C 1
ATOM 1427 O O . SER A 1 176 ? -26.329 2.643 3.481 1.00 97.12 176 SER A O 1
ATOM 1429 N N . PRO A 1 177 ? -26.593 4.745 4.240 1.00 96.56 177 PRO A N 1
ATOM 1430 C CA . PRO A 1 177 ? -27.990 4.562 4.637 1.00 96.56 177 PRO A CA 1
ATOM 1431 C C . PRO A 1 177 ? -28.904 4.035 3.519 1.00 96.56 177 PRO A C 1
ATOM 1433 O O . PRO A 1 177 ? -29.815 3.251 3.780 1.00 96.56 177 PRO A O 1
ATOM 1436 N N . ASP A 1 178 ? -28.638 4.428 2.272 1.00 95.81 178 ASP A N 1
ATOM 1437 C CA . ASP A 1 178 ? -29.351 3.980 1.071 1.00 95.81 178 ASP A CA 1
ATOM 1438 C C . ASP A 1 178 ? -28.917 2.586 0.587 1.00 95.81 178 ASP A C 1
ATOM 1440 O O . ASP A 1 178 ? -29.663 1.913 -0.128 1.00 95.81 178 ASP A O 1
ATOM 1444 N N . ARG A 1 179 ? -27.723 2.133 0.984 1.00 95.69 179 ARG A N 1
ATOM 1445 C CA . ARG A 1 179 ? -27.146 0.843 0.597 1.00 95.69 179 ARG A CA 1
ATOM 1446 C C . ARG A 1 179 ? -26.455 0.171 1.793 1.00 95.69 179 ARG A C 1
ATOM 1448 O O . ARG A 1 179 ? -25.223 0.074 1.821 1.00 95.69 179 ARG A O 1
ATOM 1455 N N . PRO A 1 180 ? -27.235 -0.297 2.785 1.00 96.44 180 PRO A N 1
ATOM 1456 C CA . PRO A 1 180 ? -26.685 -0.954 3.960 1.00 96.44 180 PRO A CA 1
ATOM 1457 C C . PRO A 1 180 ? -26.064 -2.307 3.602 1.00 96.44 180 PRO A C 1
ATOM 1459 O O . PRO A 1 180 ? -26.531 -3.012 2.704 1.00 96.44 180 PRO A O 1
ATOM 1462 N N . LEU A 1 181 ? -25.035 -2.695 4.350 1.00 96.25 181 LEU A N 1
ATOM 1463 C CA . LEU A 1 181 ? -24.438 -4.021 4.286 1.00 96.25 181 LEU A CA 1
ATOM 1464 C C . LEU A 1 181 ? -25.225 -4.974 5.184 1.00 96.25 181 LEU A C 1
ATOM 1466 O O . LEU A 1 181 ? -25.332 -4.759 6.389 1.00 96.25 181 LEU A O 1
ATOM 1470 N N . VAL A 1 182 ? -25.728 -6.058 4.602 1.00 95.06 182 VAL A N 1
ATOM 1471 C CA . VAL A 1 182 ? -26.249 -7.198 5.358 1.00 95.06 182 VAL A CA 1
ATOM 1472 C C . VAL A 1 182 ? -25.160 -8.261 5.400 1.00 95.06 182 VAL A C 1
ATOM 1474 O O . VAL A 1 182 ? -24.762 -8.778 4.356 1.00 95.06 182 VAL A O 1
ATOM 1477 N N . ILE A 1 183 ? -24.656 -8.558 6.594 1.00 93.88 183 ILE A N 1
ATOM 1478 C CA . ILE A 1 183 ? -23.601 -9.549 6.810 1.00 93.88 183 ILE A CA 1
ATOM 1479 C C . ILE A 1 183 ? -23.890 -10.331 8.088 1.00 93.88 183 ILE A C 1
ATOM 1481 O O . ILE A 1 183 ? -24.150 -9.745 9.139 1.00 93.88 183 ILE A O 1
ATOM 1485 N N . GLU A 1 184 ? -23.870 -11.662 7.991 1.00 90.25 184 GLU A N 1
ATOM 1486 C CA . GLU A 1 184 ? -24.315 -12.554 9.070 1.00 90.25 184 GLU A CA 1
ATOM 1487 C C . GLU A 1 184 ? -25.710 -12.121 9.592 1.00 90.25 184 GLU A C 1
ATOM 1489 O O . GLU A 1 184 ? -26.681 -12.153 8.838 1.00 90.25 184 GLU A O 1
ATOM 1494 N N . ASN A 1 185 ? -25.806 -11.675 10.851 1.00 92.12 185 ASN A N 1
ATOM 1495 C CA . ASN A 1 185 ? -27.046 -11.206 11.487 1.00 92.12 185 ASN A CA 1
ATOM 1496 C C . ASN A 1 185 ? -27.109 -9.676 11.654 1.00 92.12 185 ASN A C 1
ATOM 1498 O O . ASN A 1 185 ? -27.984 -9.166 12.357 1.00 92.12 185 ASN A O 1
ATOM 1502 N N . TYR A 1 186 ? -26.174 -8.938 11.056 1.00 95.69 186 TYR A N 1
ATOM 1503 C CA . TYR A 1 186 ? -26.077 -7.487 11.184 1.00 95.69 186 TYR A CA 1
ATOM 1504 C C . TYR A 1 186 ? -26.533 -6.794 9.904 1.00 95.69 186 TYR A C 1
ATOM 1506 O O . TYR A 1 186 ? -26.227 -7.226 8.791 1.00 95.69 186 TYR A O 1
ATOM 1514 N N . LYS A 1 187 ? -27.238 -5.675 10.080 1.00 97.31 187 LYS A N 1
ATOM 1515 C CA . LYS A 1 187 ? -27.557 -4.728 9.016 1.00 97.31 187 LYS A CA 1
ATOM 1516 C C . LYS A 1 187 ? -26.857 -3.412 9.334 1.00 97.31 187 LYS A C 1
ATOM 1518 O O . LYS A 1 187 ? -27.314 -2.666 10.190 1.00 97.31 187 LYS A O 1
ATOM 1523 N N . ILE A 1 188 ? -25.738 -3.178 8.664 1.00 98.19 188 ILE A N 1
ATOM 1524 C CA . ILE A 1 188 ? -24.810 -2.081 8.926 1.00 98.19 188 ILE A CA 1
ATOM 1525 C C . ILE A 1 188 ? -25.074 -0.960 7.927 1.00 98.19 188 ILE A C 1
ATOM 1527 O O . ILE A 1 188 ? -25.052 -1.196 6.719 1.00 98.19 188 ILE A O 1
ATOM 1531 N N . HIS A 1 189 ? -25.298 0.258 8.405 1.00 98.00 189 HIS A N 1
ATOM 1532 C CA . HIS A 1 189 ? -25.727 1.375 7.558 1.00 98.00 189 HIS A CA 1
ATOM 1533 C C . HIS A 1 189 ? -24.623 2.396 7.280 1.00 98.00 189 HIS A C 1
ATOM 1535 O O . HIS A 1 189 ? -24.786 3.258 6.420 1.00 98.00 189 HIS A O 1
ATOM 1541 N N . THR A 1 190 ? -23.511 2.339 8.009 1.00 98.44 190 THR A N 1
ATOM 1542 C CA . THR A 1 190 ? -22.504 3.404 8.007 1.00 98.44 190 THR A CA 1
ATOM 1543 C C . THR A 1 190 ? -21.071 2.860 8.124 1.00 98.44 190 THR A C 1
ATOM 1545 O O . THR A 1 190 ? -20.866 1.727 8.578 1.00 98.44 190 THR A O 1
ATOM 1548 N N . PRO A 1 191 ? -20.035 3.659 7.788 1.00 98.25 191 PRO A N 1
ATOM 1549 C CA . PRO A 1 191 ? -18.638 3.254 7.954 1.00 98.25 191 PRO A CA 1
ATOM 1550 C C . PRO A 1 191 ? -18.251 3.048 9.422 1.00 98.25 191 PRO A C 1
ATOM 1552 O O . PRO A 1 191 ? -17.412 2.205 9.732 1.00 98.25 191 PRO A O 1
ATOM 1555 N N . TRP A 1 192 ? -18.865 3.794 10.344 1.00 98.38 192 TRP A N 1
ATOM 1556 C CA . TRP A 1 192 ? -18.623 3.632 11.777 1.00 98.38 192 TRP A CA 1
ATOM 1557 C C . TRP A 1 192 ? -19.337 2.407 12.355 1.00 98.38 192 TRP A C 1
ATOM 1559 O O . TRP A 1 192 ? -18.766 1.720 13.201 1.00 98.38 192 TRP A O 1
ATOM 1569 N N . GLY A 1 193 ? -20.516 2.052 11.840 1.00 98.38 193 GLY A N 1
ATOM 1570 C CA . GLY A 1 193 ? -21.128 0.750 12.103 1.00 98.38 193 GLY A CA 1
ATOM 1571 C C . GLY A 1 193 ? -20.228 -0.399 11.643 1.00 98.38 193 GLY A C 1
ATOM 1572 O O . GLY A 1 193 ? -19.996 -1.342 12.400 1.00 98.38 193 GLY A O 1
ATOM 1573 N N . LEU A 1 194 ? -19.632 -0.287 10.448 1.00 98.31 194 LEU A N 1
ATOM 1574 C CA . LEU A 1 194 ? -18.678 -1.281 9.944 1.00 98.31 194 LEU A CA 1
ATOM 1575 C C . LEU A 1 194 ? -17.425 -1.375 10.830 1.00 98.31 194 LEU A C 1
ATOM 1577 O O . LEU A 1 194 ? -16.990 -2.482 11.145 1.00 98.31 194 LEU A O 1
ATOM 1581 N N . LEU A 1 195 ? -16.879 -0.239 11.281 1.00 98.50 195 LEU A N 1
ATOM 1582 C CA . LEU A 1 195 ? -15.779 -0.198 12.253 1.00 98.50 195 LEU A CA 1
ATOM 1583 C C . LEU A 1 195 ? -16.136 -0.984 13.525 1.00 98.50 195 LEU A C 1
ATOM 1585 O O . LEU A 1 195 ? -15.355 -1.830 13.959 1.00 98.50 195 LEU A O 1
ATOM 1589 N N . GLY A 1 196 ? -17.320 -0.748 14.097 1.00 98.12 196 GLY A N 1
ATOM 1590 C CA . GLY A 1 196 ? -17.796 -1.493 15.262 1.00 98.12 196 GLY A CA 1
ATOM 1591 C C . GLY A 1 196 ? -17.923 -2.990 14.990 1.00 98.12 196 GLY A C 1
ATOM 1592 O O . GLY A 1 196 ? -17.427 -3.795 15.775 1.00 98.12 196 GLY A O 1
ATOM 1593 N N . TYR A 1 197 ? -18.522 -3.375 13.861 1.00 98.00 197 TYR A N 1
ATOM 1594 C CA . TYR A 1 197 ? -18.664 -4.778 13.459 1.00 98.00 197 TYR A CA 1
ATOM 1595 C C . TYR A 1 197 ? -17.312 -5.490 13.319 1.00 98.00 197 TYR A C 1
ATOM 1597 O O .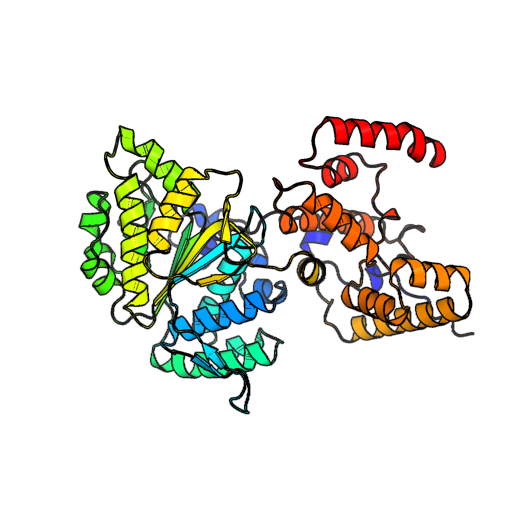 TYR A 1 197 ? -17.101 -6.527 13.948 1.00 98.00 197 TYR A O 1
ATOM 1605 N N . LEU A 1 198 ? -16.363 -4.911 12.576 1.00 97.06 198 LEU A N 1
ATOM 1606 C CA . LEU A 1 198 ? -15.042 -5.512 12.347 1.00 97.06 198 LEU A CA 1
ATOM 1607 C C . LEU A 1 198 ? -14.200 -5.608 13.631 1.00 97.06 198 LEU A C 1
ATOM 1609 O O . LEU A 1 198 ? -13.346 -6.488 13.757 1.00 97.06 198 LEU A O 1
ATOM 1613 N N . LEU A 1 199 ? -14.460 -4.742 14.614 1.00 97.38 199 LEU A N 1
ATOM 1614 C CA . LEU A 1 199 ? -13.843 -4.818 15.940 1.00 97.38 199 LEU A CA 1
ATOM 1615 C C . LEU A 1 199 ? -14.539 -5.802 16.895 1.00 97.38 199 LEU A C 1
ATOM 1617 O O . LEU A 1 199 ? -13.982 -6.084 17.958 1.00 97.38 199 LEU A O 1
ATOM 1621 N N . GLY A 1 200 ? -15.705 -6.346 16.528 1.00 96.75 200 GLY A N 1
ATOM 1622 C CA . GLY A 1 200 ? -16.541 -7.173 17.405 1.00 96.75 200 GLY A CA 1
ATOM 1623 C C . GLY A 1 200 ? -17.264 -6.368 18.491 1.00 96.75 200 GLY A C 1
ATOM 1624 O O . GLY A 1 200 ? -17.558 -6.893 19.557 1.00 96.75 200 GLY A O 1
ATOM 1625 N N . GLU A 1 201 ? -17.504 -5.082 18.240 1.00 97.69 201 GLU A N 1
ATOM 1626 C CA . GLU A 1 201 ? -18.027 -4.092 19.190 1.00 97.69 201 GLU A CA 1
ATOM 1627 C C . GLU A 1 201 ? -19.285 -3.386 18.643 1.00 97.69 201 GLU A C 1
ATOM 1629 O O . GLU A 1 201 ? -19.626 -2.288 19.084 1.00 97.69 201 GLU A O 1
ATOM 1634 N N . TYR A 1 202 ? -19.977 -3.994 17.667 1.00 98.00 202 TYR A N 1
ATOM 1635 C CA . TYR A 1 202 ? -21.128 -3.383 16.988 1.00 98.00 202 TYR A CA 1
ATOM 1636 C C . TYR A 1 202 ? -22.217 -2.933 17.966 1.00 98.00 202 TYR A C 1
ATOM 1638 O O . TYR A 1 202 ? -22.752 -1.842 17.823 1.00 98.00 202 TYR A O 1
ATOM 1646 N N . ASP A 1 203 ? -22.502 -3.716 19.008 1.00 97.62 203 ASP A N 1
ATOM 1647 C CA . ASP A 1 203 ? -23.557 -3.380 19.972 1.00 97.62 203 ASP A CA 1
ATOM 1648 C C . ASP A 1 203 ? -23.314 -2.049 20.697 1.00 97.62 203 ASP A C 1
ATOM 1650 O O . ASP A 1 203 ? -24.272 -1.359 21.038 1.00 97.62 203 ASP A O 1
ATOM 1654 N N . LYS A 1 204 ? -22.050 -1.642 20.874 1.00 97.69 204 LYS A N 1
ATOM 1655 C CA . LYS A 1 204 ? -21.700 -0.351 21.489 1.00 97.69 204 LYS A CA 1
ATOM 1656 C C . LYS A 1 204 ? -21.933 0.842 20.563 1.00 97.69 204 LYS A C 1
ATOM 1658 O O . LYS A 1 204 ? -22.049 1.952 21.065 1.00 97.69 204 LYS A O 1
ATOM 1663 N N . ILE A 1 205 ? -21.974 0.620 19.248 1.00 97.69 205 ILE A N 1
ATOM 1664 C CA . ILE A 1 205 ? -22.138 1.663 18.222 1.00 97.69 205 ILE A CA 1
ATOM 1665 C C . ILE A 1 205 ? -23.451 1.525 17.434 1.00 97.69 205 ILE A C 1
ATOM 1667 O O . ILE A 1 205 ? -23.743 2.322 16.548 1.00 97.69 205 ILE A O 1
ATOM 1671 N N . ARG A 1 206 ? -24.262 0.511 17.752 1.00 98.25 206 ARG A N 1
ATOM 1672 C CA . ARG A 1 206 ? -25.505 0.173 17.050 1.00 98.25 206 ARG A CA 1
ATOM 1673 C C . ARG A 1 206 ? -26.437 1.373 16.931 1.00 98.25 206 ARG A C 1
ATOM 1675 O O . ARG A 1 206 ? -26.939 1.643 15.850 1.00 98.25 206 ARG A O 1
ATOM 1682 N N . SER A 1 207 ? -26.636 2.107 18.027 1.00 97.88 207 SER A N 1
ATOM 1683 C CA . SER A 1 207 ? -27.515 3.280 18.020 1.00 97.88 207 SER A CA 1
ATOM 1684 C C . SER A 1 207 ? -27.005 4.379 17.085 1.00 97.88 207 SER A C 1
ATOM 1686 O O . SER A 1 207 ? -27.811 5.038 16.438 1.00 97.88 207 SER A O 1
ATOM 1688 N N . ASP A 1 208 ? -25.690 4.585 17.003 1.00 98.12 208 ASP A N 1
ATOM 1689 C CA . ASP A 1 208 ? -25.079 5.570 16.104 1.00 98.12 208 ASP A CA 1
ATOM 1690 C C . ASP A 1 208 ? -25.236 5.139 14.635 1.00 98.12 208 ASP A C 1
ATOM 1692 O O . ASP A 1 208 ? -25.552 5.949 13.762 1.00 98.12 208 ASP A O 1
ATOM 1696 N N . ASP A 1 209 ? -25.060 3.844 14.355 1.00 98.38 209 ASP A N 1
ATOM 1697 C CA . ASP A 1 209 ? -25.243 3.262 13.021 1.00 98.38 209 ASP A CA 1
ATOM 1698 C C . ASP A 1 209 ? -26.702 3.349 12.543 1.00 98.38 209 ASP A C 1
ATOM 1700 O O . ASP A 1 209 ? -26.958 3.847 11.450 1.00 98.38 209 ASP A O 1
ATOM 1704 N N . GLU A 1 210 ? -27.661 2.920 13.369 1.00 97.56 210 GLU A N 1
ATOM 1705 C CA . GLU A 1 210 ? -29.092 2.887 13.028 1.00 97.56 210 GLU A CA 1
ATOM 1706 C C . GLU A 1 210 ? -29.711 4.293 12.914 1.00 97.56 210 GLU A C 1
ATOM 1708 O O . GLU A 1 210 ? -30.650 4.493 12.143 1.00 97.56 210 GLU A O 1
ATOM 1713 N N . LEU A 1 211 ? -29.181 5.281 13.647 1.00 96.88 211 LEU A N 1
ATOM 1714 C CA . LEU A 1 211 ? -29.620 6.682 13.572 1.00 96.88 211 LEU A CA 1
ATOM 1715 C C . LEU A 1 211 ? -28.856 7.510 12.531 1.00 96.88 211 LEU A C 1
ATOM 1717 O O . LEU A 1 211 ? -29.150 8.698 12.374 1.00 96.88 211 LEU A O 1
ATOM 1721 N N . TYR A 1 212 ? -27.870 6.918 11.850 1.00 96.62 212 TYR A N 1
ATOM 1722 C CA . TYR A 1 212 ? -26.980 7.594 10.899 1.00 96.62 212 TYR A CA 1
ATOM 1723 C C . TYR A 1 212 ? -26.260 8.814 11.498 1.00 96.62 212 TYR A C 1
ATOM 1725 O O . TYR A 1 212 ? -25.920 9.762 10.785 1.00 96.62 212 TYR A O 1
ATOM 1733 N N . LYS A 1 213 ? -26.006 8.784 12.810 1.00 96.06 213 LYS A N 1
ATOM 1734 C CA . LYS A 1 213 ? -25.276 9.824 13.543 1.00 96.06 213 LYS A CA 1
ATOM 1735 C C . LYS A 1 213 ? -23.886 9.318 13.878 1.00 96.06 213 LYS A C 1
ATOM 1737 O O . LYS A 1 213 ? -23.705 8.149 14.185 1.00 96.06 213 LYS A O 1
ATOM 1742 N N . GLN A 1 214 ? -22.895 10.194 13.808 1.00 96.44 214 GLN A N 1
ATOM 1743 C CA . GLN A 1 214 ? -21.534 9.817 14.150 1.00 96.44 214 GLN A CA 1
ATOM 1744 C C . GLN A 1 214 ? -21.413 9.467 15.638 1.00 96.44 214 GLN A C 1
ATOM 1746 O O . GLN A 1 214 ? -21.989 10.174 16.468 1.00 96.44 214 GLN A O 1
ATOM 1751 N N . PRO A 1 215 ? -20.599 8.461 15.990 1.00 97.69 215 PRO A N 1
ATOM 1752 C CA . PRO A 1 215 ? -20.293 8.166 17.380 1.00 97.69 215 PRO A CA 1
ATOM 1753 C C . PRO A 1 215 ? -19.511 9.315 18.027 1.00 97.69 215 PRO A C 1
ATOM 1755 O O . PRO A 1 215 ? -18.652 9.969 17.411 1.00 97.69 215 PRO A O 1
ATOM 1758 N N . GLU A 1 216 ? -19.773 9.528 19.310 1.00 97.19 216 GLU A N 1
ATOM 1759 C CA . GLU A 1 216 ? -18.998 10.451 20.130 1.00 97.19 216 GLU A CA 1
ATOM 1760 C C . GLU A 1 216 ? -17.602 9.895 20.455 1.00 97.19 216 GLU A C 1
ATOM 1762 O O . GLU A 1 216 ? -17.319 8.697 20.342 1.00 97.19 216 GLU A O 1
ATOM 1767 N N . VAL A 1 217 ? -16.709 10.789 20.887 1.00 96.94 217 VAL A N 1
ATOM 1768 C CA . VAL A 1 217 ? -15.315 10.473 21.244 1.00 96.94 217 VAL A CA 1
ATOM 1769 C C . VAL A 1 217 ? -15.242 9.351 22.287 1.00 96.94 217 VAL A C 1
ATOM 1771 O O . VAL A 1 217 ? -14.413 8.454 22.153 1.00 96.94 217 VAL A O 1
ATOM 1774 N N . ASP A 1 218 ? -16.123 9.346 23.289 1.00 96.81 218 ASP A N 1
ATOM 1775 C CA . ASP A 1 218 ? -16.107 8.337 24.356 1.00 96.81 218 ASP A CA 1
ATOM 1776 C C . ASP A 1 218 ? -16.556 6.948 23.879 1.00 96.81 218 ASP A C 1
ATOM 1778 O O . ASP A 1 218 ? -15.983 5.935 24.295 1.00 96.81 218 ASP A O 1
ATOM 1782 N N . VAL A 1 219 ? -17.512 6.882 22.944 1.00 97.81 219 VAL A N 1
ATOM 1783 C CA . VAL A 1 219 ? -17.924 5.622 22.301 1.00 97.81 219 VAL A CA 1
ATOM 1784 C C . VAL A 1 219 ? -16.754 5.046 21.505 1.00 97.81 219 VAL A C 1
ATOM 1786 O O . VAL A 1 219 ? -16.388 3.882 21.687 1.00 97.81 219 VAL A O 1
ATOM 1789 N N . LEU A 1 220 ? -16.098 5.882 20.693 1.00 98.12 220 LEU A N 1
ATOM 1790 C CA . LEU A 1 220 ? -14.919 5.495 19.917 1.00 98.12 220 LEU A CA 1
ATOM 1791 C C . LEU A 1 220 ? -13.747 5.049 20.813 1.00 98.12 220 LEU A C 1
ATOM 1793 O O . LEU A 1 220 ? -13.106 4.034 20.533 1.00 98.12 220 LEU A O 1
ATOM 1797 N N . LYS A 1 221 ? -13.494 5.742 21.933 1.00 97.00 221 LYS A N 1
ATOM 1798 C CA . LYS A 1 221 ? -12.504 5.314 22.941 1.00 97.00 221 LYS A CA 1
ATOM 1799 C C . LYS A 1 221 ? -12.835 3.933 23.489 1.00 97.00 221 LYS A C 1
ATOM 1801 O O . LYS A 1 221 ? -11.946 3.094 23.613 1.00 97.00 221 LYS A O 1
ATOM 1806 N N . ASN A 1 222 ? -14.104 3.677 23.801 1.00 96.25 222 ASN A N 1
ATOM 1807 C CA . ASN A 1 222 ? -14.536 2.409 24.379 1.00 96.25 222 ASN A CA 1
ATOM 1808 C C . ASN A 1 222 ? -14.366 1.230 23.404 1.00 96.25 222 ASN A C 1
ATOM 1810 O O . ASN A 1 222 ? -13.889 0.168 23.810 1.00 96.25 222 ASN A O 1
ATOM 1814 N N . ILE A 1 223 ? -14.691 1.403 22.117 1.00 97.38 223 ILE A N 1
ATOM 1815 C CA . ILE A 1 223 ? -14.516 0.324 21.129 1.00 97.38 223 ILE A CA 1
ATOM 1816 C C . ILE A 1 223 ? -13.034 0.047 20.819 1.00 97.38 223 ILE A C 1
ATOM 1818 O O . ILE A 1 223 ? -12.680 -1.103 20.556 1.00 97.38 223 ILE A O 1
ATOM 1822 N N . LEU A 1 224 ? -12.150 1.050 20.922 1.00 96.62 224 LEU A N 1
ATOM 1823 C CA . LEU A 1 224 ? -10.701 0.899 20.699 1.00 96.62 224 LEU A CA 1
ATOM 1824 C C . LEU A 1 224 ? -9.918 0.472 21.954 1.00 96.62 224 LEU A C 1
ATOM 1826 O O . LEU A 1 224 ? -8.780 0.011 21.854 1.00 96.62 224 LEU A O 1
ATOM 1830 N N . ARG A 1 225 ? -10.520 0.587 23.142 1.00 92.81 225 ARG A N 1
ATOM 1831 C CA . ARG A 1 225 ? -9.864 0.310 24.425 1.00 92.81 225 ARG A CA 1
ATOM 1832 C C . ARG A 1 225 ? -9.258 -1.095 24.476 1.00 92.81 225 ARG A C 1
ATOM 1834 O O . ARG A 1 225 ? -9.920 -2.080 24.150 1.00 92.81 225 ARG A O 1
ATOM 1841 N N . ASN A 1 226 ? -8.023 -1.172 24.983 1.00 89.94 226 ASN A N 1
ATOM 1842 C CA . ASN A 1 226 ? -7.251 -2.405 25.191 1.00 89.94 226 ASN A CA 1
ATOM 1843 C C . ASN A 1 226 ? -7.027 -3.242 23.916 1.00 89.94 226 ASN A C 1
ATOM 1845 O O . ASN A 1 226 ? -6.815 -4.449 24.009 1.00 89.94 226 ASN A O 1
ATOM 1849 N N . LYS A 1 227 ? -7.069 -2.622 22.731 1.00 92.81 227 LYS A N 1
ATOM 1850 C CA . LYS A 1 227 ? -6.802 -3.274 21.443 1.00 92.81 227 LYS A CA 1
ATOM 1851 C C . LYS A 1 227 ? -5.629 -2.591 20.743 1.00 92.81 227 LYS A C 1
ATOM 1853 O O . LYS A 1 227 ? -5.430 -1.389 20.910 1.00 92.81 227 LYS A O 1
ATOM 1858 N N . ASN A 1 228 ? -4.902 -3.345 19.920 1.00 95.31 228 ASN A N 1
ATOM 1859 C CA . ASN A 1 228 ? -4.017 -2.758 18.916 1.00 95.31 228 ASN A CA 1
ATOM 1860 C C . ASN A 1 228 ? -4.776 -2.742 17.596 1.00 95.31 228 ASN A C 1
ATOM 1862 O O . ASN A 1 228 ? -5.191 -3.806 17.132 1.00 95.31 228 ASN A O 1
ATOM 1866 N N . VAL A 1 229 ? -5.011 -1.567 17.021 1.00 98.00 229 VAL A N 1
ATOM 1867 C CA . VAL A 1 229 ? -5.909 -1.414 15.872 1.00 98.00 229 VAL A CA 1
ATOM 1868 C C . VAL A 1 229 ? -5.227 -0.629 14.765 1.00 98.00 229 VAL A C 1
ATOM 1870 O O . VAL A 1 229 ? -4.886 0.537 14.940 1.00 98.00 229 VAL A O 1
ATOM 1873 N N . LEU A 1 230 ? -5.070 -1.260 13.606 1.00 98.56 230 LEU A N 1
ATOM 1874 C CA . LEU A 1 230 ? -4.720 -0.581 12.368 1.00 98.56 230 LEU A CA 1
ATOM 1875 C C . LEU A 1 230 ? -6.006 -0.261 11.608 1.00 98.56 230 LEU A C 1
ATOM 1877 O O . LEU A 1 230 ? -6.717 -1.173 11.190 1.00 98.56 230 LEU A O 1
ATOM 1881 N N . ILE A 1 231 ? -6.295 1.024 11.427 1.00 98.62 231 ILE A N 1
ATOM 1882 C CA . ILE A 1 231 ? -7.448 1.510 10.670 1.00 98.62 231 ILE A CA 1
ATOM 1883 C C . ILE A 1 231 ? -6.940 2.104 9.360 1.00 98.62 231 ILE A C 1
ATOM 1885 O O . ILE A 1 231 ? -6.192 3.080 9.363 1.00 98.62 231 ILE A O 1
ATOM 1889 N N . LEU A 1 232 ? -7.350 1.514 8.243 1.00 98.25 232 LEU A N 1
ATOM 1890 C CA . LEU A 1 232 ? -7.023 1.960 6.893 1.00 98.25 232 LEU A CA 1
ATOM 1891 C C . LEU A 1 232 ? -8.286 2.534 6.252 1.00 98.25 232 LEU A C 1
ATOM 1893 O O . LEU A 1 232 ? -9.273 1.815 6.112 1.00 98.25 232 LEU A O 1
ATOM 1897 N N . ILE A 1 233 ? -8.259 3.807 5.866 1.00 96.81 233 ILE A N 1
ATOM 1898 C CA . ILE A 1 233 ? -9.345 4.461 5.131 1.00 96.81 233 ILE A CA 1
ATOM 1899 C C . ILE A 1 233 ? -8.824 4.858 3.750 1.00 96.81 233 ILE A C 1
ATOM 1901 O O . ILE A 1 233 ? -8.059 5.818 3.620 1.00 96.81 233 ILE A O 1
ATOM 1905 N N . ASP A 1 234 ? -9.241 4.112 2.731 1.00 93.62 234 ASP A N 1
ATOM 1906 C CA . ASP A 1 234 ? -8.981 4.420 1.323 1.00 93.62 234 ASP A CA 1
ATOM 1907 C C . ASP A 1 234 ? -10.192 5.152 0.716 1.00 93.62 234 ASP A C 1
ATOM 1909 O O . ASP A 1 234 ? -11.334 4.947 1.136 1.00 93.62 234 ASP A O 1
ATOM 1913 N N . GLU A 1 235 ? -9.951 6.031 -0.254 1.00 91.38 235 GLU A N 1
ATOM 1914 C CA . GLU A 1 235 ? -10.990 6.776 -0.989 1.00 91.38 235 GLU A CA 1
ATOM 1915 C C . GLU A 1 235 ? -12.026 7.516 -0.105 1.00 91.38 235 GLU A C 1
ATOM 1917 O O . GLU A 1 235 ? -13.221 7.579 -0.400 1.00 91.38 235 GLU A O 1
ATOM 1922 N N . ALA A 1 236 ? -11.572 8.137 0.992 1.00 92.94 236 ALA A N 1
ATOM 1923 C CA . ALA A 1 236 ? -12.441 8.889 1.910 1.00 92.94 236 ALA A CA 1
ATOM 1924 C C . ALA A 1 236 ? -13.223 10.031 1.223 1.00 92.94 236 ALA A C 1
ATOM 1926 O O . ALA A 1 236 ? -14.340 10.356 1.630 1.00 92.94 236 ALA A O 1
ATOM 1927 N N . VAL A 1 237 ? -12.643 10.642 0.183 1.00 91.81 237 VAL A N 1
ATOM 1928 C CA . VAL A 1 237 ? -13.291 11.708 -0.600 1.00 91.81 237 VAL A CA 1
ATOM 1929 C C . VAL A 1 237 ? -14.448 11.162 -1.431 1.00 91.81 237 VAL A C 1
ATOM 1931 O O . VAL A 1 237 ? -15.514 11.771 -1.425 1.00 91.81 237 VAL A O 1
ATOM 1934 N N . GLU A 1 238 ? -14.285 10.006 -2.076 1.00 91.75 238 GLU A N 1
ATOM 1935 C CA . GLU A 1 238 ? -15.361 9.361 -2.843 1.00 91.75 238 GLU A CA 1
ATOM 1936 C C . GLU A 1 238 ? -16.555 9.020 -1.948 1.00 91.75 238 GLU A C 1
ATOM 1938 O O . GLU A 1 238 ? -17.716 9.224 -2.321 1.00 91.75 238 GLU A O 1
ATOM 1943 N N . TYR A 1 239 ? -16.281 8.594 -0.711 1.00 95.38 239 TYR A N 1
ATOM 1944 C CA . TYR A 1 239 ? -17.342 8.408 0.271 1.00 95.38 239 TYR A CA 1
ATOM 1945 C C . TYR A 1 239 ? -18.046 9.723 0.625 1.00 95.38 239 TYR A C 1
ATOM 1947 O O . TYR A 1 239 ? -19.274 9.770 0.679 1.00 95.38 239 TYR A O 1
ATOM 1955 N N . LEU A 1 240 ? -17.297 10.812 0.836 1.00 95.50 240 LEU A N 1
ATOM 1956 C CA . LEU A 1 240 ? -17.882 12.121 1.134 1.00 95.50 240 LEU A CA 1
ATOM 1957 C C . LEU A 1 240 ? -18.748 12.638 -0.025 1.00 95.50 240 LEU A C 1
ATOM 1959 O O . LEU A 1 240 ? -19.841 13.142 0.223 1.00 95.50 240 LEU A O 1
ATOM 1963 N N . VAL A 1 241 ? -18.317 12.459 -1.279 1.00 93.81 241 VAL A N 1
ATOM 1964 C CA . VAL A 1 241 ? -19.124 12.781 -2.472 1.00 93.81 241 VAL A CA 1
ATOM 1965 C C . VAL A 1 241 ? -20.466 12.050 -2.415 1.00 93.81 241 VAL A C 1
ATOM 1967 O O . VAL A 1 241 ? -21.517 12.656 -2.637 1.00 93.81 241 VAL A O 1
ATOM 1970 N N . ARG A 1 242 ? -20.451 10.754 -2.081 1.00 94.38 242 ARG A N 1
ATOM 1971 C CA . ARG A 1 242 ? -21.673 9.960 -1.898 1.00 94.38 242 ARG A CA 1
ATOM 1972 C C . ARG A 1 242 ? -22.520 10.495 -0.745 1.00 94.38 242 ARG A C 1
ATOM 1974 O O . ARG A 1 242 ? -23.710 10.721 -0.937 1.00 94.38 242 ARG A O 1
ATOM 1981 N N . ALA A 1 243 ? -21.921 10.752 0.414 1.00 95.69 243 ALA A N 1
ATOM 1982 C CA . ALA A 1 243 ? -22.626 11.253 1.591 1.00 95.69 243 ALA A CA 1
ATOM 1983 C C . ALA A 1 243 ? -23.319 12.605 1.331 1.00 95.69 243 ALA A C 1
ATOM 1985 O O . ALA A 1 243 ? -24.442 12.804 1.786 1.00 95.69 243 ALA A O 1
ATOM 1986 N N . VAL A 1 244 ? -22.704 13.496 0.543 1.00 95.38 244 VAL A N 1
ATOM 1987 C CA . VAL A 1 244 ? -23.311 14.772 0.121 1.00 95.38 244 VAL A CA 1
ATOM 1988 C C . VAL A 1 244 ? -24.534 14.548 -0.771 1.00 95.38 244 VAL A C 1
ATOM 1990 O O . VAL A 1 244 ? -25.557 15.200 -0.584 1.00 95.38 244 VAL A O 1
ATOM 1993 N N . ARG A 1 245 ? -24.489 13.588 -1.705 1.00 93.88 245 ARG A N 1
ATOM 1994 C CA . ARG A 1 245 ? -25.660 13.251 -2.545 1.00 93.88 245 ARG A CA 1
ATOM 1995 C C . ARG A 1 245 ? -26.848 12.763 -1.711 1.00 93.88 245 ARG A C 1
ATOM 1997 O O . ARG A 1 245 ? -27.999 13.006 -2.075 1.00 93.88 245 ARG A O 1
ATOM 2004 N N . LEU A 1 246 ? -26.565 12.106 -0.588 1.00 94.25 246 LEU A N 1
ATOM 2005 C CA . LEU A 1 246 ? -27.567 11.581 0.334 1.00 94.25 246 LEU A CA 1
ATOM 2006 C C . LEU A 1 246 ? -28.197 12.646 1.243 1.00 94.25 246 LEU A C 1
ATOM 2008 O O . LEU A 1 246 ? -29.224 12.351 1.848 1.00 94.25 246 LEU A O 1
ATOM 2012 N N . GLU A 1 247 ? -27.671 13.877 1.310 1.00 90.94 247 GLU A N 1
ATOM 2013 C CA . GLU A 1 247 ? -28.202 14.931 2.198 1.00 90.94 247 GLU A CA 1
ATOM 2014 C C . GLU A 1 247 ? -29.671 15.282 1.931 1.00 90.94 247 GLU A C 1
ATOM 2016 O O . GLU A 1 247 ? -30.385 15.690 2.847 1.00 90.94 247 GLU A O 1
ATOM 2021 N N . SER A 1 248 ? -30.137 15.094 0.693 1.00 91.50 248 SER A N 1
ATOM 2022 C CA . SER A 1 248 ? -31.536 15.330 0.312 1.00 91.50 248 SER A CA 1
ATOM 2023 C C . SER A 1 248 ? -32.529 14.412 1.038 1.00 91.50 248 SER A C 1
ATOM 2025 O O . SER A 1 248 ? -33.674 14.804 1.252 1.00 91.50 248 SER A O 1
ATOM 2027 N N . VAL A 1 249 ? -32.089 13.214 1.436 1.00 95.19 249 VAL A N 1
ATOM 2028 C CA . VAL A 1 249 ? -32.906 12.197 2.121 1.00 95.19 249 VAL A CA 1
ATOM 2029 C C . VAL A 1 249 ? -32.488 12.052 3.586 1.00 95.19 249 VAL A C 1
ATOM 2031 O O . VAL A 1 249 ? -33.335 11.940 4.469 1.00 95.19 249 VAL A O 1
ATOM 2034 N N . TYR A 1 250 ? -31.184 12.103 3.855 1.00 94.44 250 TYR A N 1
ATOM 2035 C CA . TYR A 1 250 ? -30.576 11.931 5.171 1.00 94.44 250 TYR A CA 1
ATOM 2036 C C . TYR A 1 250 ? -29.871 13.230 5.577 1.00 94.44 250 TYR A C 1
ATOM 2038 O O . TYR A 1 250 ? -28.654 13.382 5.441 1.00 94.44 250 TYR A O 1
ATOM 2046 N N . GLN A 1 251 ? -30.658 14.200 6.046 1.00 94.56 251 GLN A N 1
ATOM 2047 C CA . GLN A 1 251 ? -30.154 15.525 6.407 1.00 94.56 251 GLN A CA 1
ATOM 2048 C C . GLN A 1 251 ? -29.034 15.440 7.455 1.00 94.56 251 GLN A C 1
ATOM 2050 O O . GLN A 1 251 ? -29.169 14.777 8.482 1.00 94.56 251 GLN A O 1
ATOM 2055 N N . GLY A 1 252 ? -27.922 16.134 7.192 1.00 94.50 252 GLY A N 1
ATOM 2056 C CA . GLY A 1 252 ? -26.755 16.174 8.078 1.00 94.50 252 GLY A CA 1
ATOM 2057 C C . GLY A 1 252 ? -25.792 14.987 7.950 1.00 94.50 252 GLY A C 1
ATOM 2058 O O . GLY A 1 252 ? -24.765 14.984 8.626 1.00 94.50 252 GLY A O 1
ATOM 2059 N N . TYR A 1 253 ? -26.058 14.009 7.075 1.00 96.75 253 TYR A N 1
ATOM 2060 C CA . TYR A 1 253 ? -25.232 12.800 6.972 1.00 96.75 253 TYR A CA 1
ATOM 2061 C C . TYR A 1 253 ? -23.785 13.066 6.524 1.00 96.75 253 TYR A C 1
ATOM 2063 O O . TYR A 1 253 ? -22.848 12.490 7.078 1.00 96.75 253 TYR A O 1
ATOM 2071 N N . ALA A 1 254 ? -23.563 13.973 5.566 1.00 96.06 254 ALA A N 1
ATOM 2072 C CA . ALA A 1 254 ? -22.202 14.309 5.144 1.00 96.06 254 ALA A CA 1
ATOM 2073 C C . ALA A 1 254 ? -21.397 14.982 6.270 1.00 96.06 254 ALA A C 1
ATOM 2075 O O . ALA A 1 254 ? -20.208 14.705 6.438 1.00 96.06 254 ALA A O 1
ATOM 2076 N N . GLU A 1 255 ? -22.047 15.826 7.076 1.00 96.44 255 GLU A N 1
ATOM 2077 C CA . GLU A 1 255 ? -21.419 16.452 8.243 1.00 96.44 255 GLU A CA 1
ATOM 2078 C C . GLU A 1 255 ? -21.165 15.441 9.370 1.00 96.44 255 GLU A C 1
ATOM 2080 O O . GLU A 1 255 ? -20.133 15.511 10.045 1.00 96.44 255 GLU A O 1
ATOM 2085 N N . ALA A 1 256 ? -22.048 14.448 9.526 1.00 97.25 256 ALA A N 1
ATOM 2086 C CA . ALA A 1 256 ? -21.817 13.312 10.411 1.00 97.25 256 ALA A CA 1
ATOM 2087 C C . ALA A 1 256 ? -20.567 12.530 9.983 1.00 97.25 256 ALA A C 1
ATOM 2089 O O . ALA A 1 256 ? -19.693 12.280 10.811 1.00 97.25 256 ALA A O 1
ATOM 2090 N N . PHE A 1 257 ? -20.401 12.233 8.690 1.00 97.50 257 PHE A N 1
ATOM 2091 C CA . PHE A 1 257 ? -19.198 11.564 8.187 1.00 97.50 257 PHE A CA 1
ATOM 2092 C C . PHE A 1 257 ? -17.912 12.370 8.442 1.00 97.50 257 PHE A C 1
ATOM 2094 O O . PHE A 1 257 ? -16.928 11.822 8.941 1.00 97.50 257 PHE A O 1
ATOM 2101 N N . LEU A 1 258 ? -17.915 13.681 8.181 1.00 96.44 258 LEU A N 1
ATOM 2102 C CA . LEU A 1 258 ? -16.771 14.551 8.496 1.00 96.44 258 LEU A CA 1
ATOM 2103 C C . LEU A 1 258 ? -16.449 14.562 9.994 1.00 96.44 258 LEU A C 1
ATOM 2105 O O . LEU A 1 258 ? -15.284 14.461 10.391 1.00 96.44 258 LEU A O 1
ATOM 2109 N N . SER A 1 259 ? -17.484 14.645 10.830 1.00 96.75 259 SER A N 1
ATOM 2110 C CA . SER A 1 259 ? -17.341 14.597 12.283 1.00 96.75 259 SER A CA 1
ATOM 2111 C C . SER A 1 259 ? -16.839 13.238 12.767 1.00 96.75 259 SER A C 1
ATOM 2113 O O . SER A 1 259 ? -16.026 13.201 13.686 1.00 96.75 259 SER A O 1
ATOM 2115 N N . PHE A 1 260 ? -17.240 12.135 12.132 1.00 97.88 260 PHE A N 1
ATOM 2116 C CA . PHE A 1 260 ? -16.708 10.802 12.407 1.00 97.88 260 PHE A CA 1
ATOM 2117 C C . PHE A 1 260 ? -15.200 10.735 12.137 1.00 97.88 260 PHE A C 1
ATOM 2119 O O . PHE A 1 260 ? -14.453 10.337 13.029 1.00 97.88 260 PHE A O 1
ATOM 2126 N N . ILE A 1 261 ? -14.734 11.185 10.964 1.00 97.06 261 ILE A N 1
ATOM 2127 C CA . ILE A 1 261 ? -13.297 11.208 10.632 1.00 97.06 261 ILE A CA 1
ATOM 2128 C C . ILE A 1 261 ? -12.513 12.036 11.658 1.00 97.06 261 ILE A C 1
ATOM 2130 O O . ILE A 1 261 ? -11.473 11.589 12.146 1.00 97.06 261 ILE A O 1
ATOM 2134 N N . ARG A 1 262 ? -13.031 13.211 12.041 1.00 95.81 262 ARG A N 1
ATOM 2135 C CA . ARG A 1 262 ? -12.423 14.060 13.077 1.00 95.81 262 ARG A CA 1
ATOM 2136 C C . ARG A 1 262 ? -12.355 13.350 14.432 1.00 95.81 262 ARG A C 1
ATOM 2138 O O . ARG A 1 262 ? -11.280 13.280 15.025 1.00 95.81 262 ARG A O 1
ATOM 2145 N N . ASN A 1 263 ? -13.486 12.839 14.920 1.00 97.38 263 ASN A N 1
ATOM 2146 C CA . ASN A 1 263 ? -13.584 12.192 16.229 1.00 97.38 263 ASN A CA 1
ATOM 2147 C C . ASN A 1 263 ? -12.675 10.956 16.289 1.00 97.38 263 ASN A C 1
ATOM 2149 O O . ASN A 1 263 ? -11.956 10.769 17.267 1.00 97.38 263 ASN A O 1
ATOM 2153 N N . LEU A 1 264 ? -12.640 10.155 15.221 1.00 97.62 264 LEU A N 1
ATOM 2154 C CA . LEU A 1 264 ? -11.766 8.991 15.115 1.00 97.62 264 LEU A CA 1
ATOM 2155 C C . LEU A 1 264 ? -10.289 9.385 15.175 1.00 97.62 264 LEU A C 1
ATOM 2157 O O . LEU A 1 264 ? -9.528 8.796 15.940 1.00 97.62 264 LEU A O 1
ATOM 2161 N N . ALA A 1 265 ? -9.889 10.406 14.417 1.00 95.88 265 ALA A N 1
ATOM 2162 C CA . ALA A 1 265 ? -8.514 10.887 14.405 1.00 95.88 265 ALA A CA 1
ATOM 2163 C C . ALA A 1 265 ? -8.070 11.424 15.782 1.00 95.88 265 ALA A C 1
ATOM 2165 O O . ALA A 1 265 ? -6.950 11.153 16.219 1.00 95.88 265 ALA A O 1
ATOM 2166 N N . MET A 1 266 ? -8.958 12.125 16.500 1.00 94.88 266 MET A N 1
ATOM 2167 C CA . MET A 1 266 ? -8.708 12.568 17.879 1.00 94.88 266 MET A CA 1
ATOM 2168 C C . MET A 1 266 ? -8.486 11.379 18.818 1.00 94.88 266 MET A C 1
ATOM 2170 O O . MET A 1 266 ? -7.474 11.320 19.514 1.00 94.88 266 MET A O 1
ATOM 2174 N N . VAL A 1 267 ? -9.395 10.401 18.799 1.00 96.00 267 VAL A N 1
ATOM 2175 C CA . VAL A 1 267 ? -9.315 9.228 19.679 1.00 96.00 267 VAL A CA 1
ATOM 2176 C C . VAL A 1 267 ? -8.065 8.401 19.411 1.00 96.00 267 VAL A C 1
ATOM 2178 O O . VAL A 1 267 ? -7.420 7.952 20.356 1.00 96.00 267 VAL A O 1
ATOM 2181 N N . VAL A 1 268 ? -7.696 8.214 18.144 1.00 95.44 268 VAL A N 1
ATOM 2182 C CA . VAL A 1 268 ? -6.504 7.448 17.760 1.00 95.44 268 VAL A CA 1
ATOM 2183 C C . VAL A 1 268 ? -5.222 8.093 18.293 1.00 95.44 268 VAL A C 1
ATOM 2185 O O . VAL A 1 268 ? -4.357 7.385 18.804 1.00 95.44 268 VAL A O 1
ATOM 2188 N N . ASN A 1 269 ? -5.108 9.424 18.263 1.00 90.50 269 ASN A N 1
ATOM 2189 C CA . ASN A 1 269 ? -3.964 10.121 18.863 1.00 90.50 269 ASN A CA 1
ATOM 2190 C C . ASN A 1 269 ? -3.896 9.967 20.393 1.00 90.50 269 ASN A C 1
ATOM 2192 O O . ASN A 1 269 ? -2.804 9.961 20.956 1.00 90.50 269 ASN A O 1
ATOM 2196 N N . GLU A 1 270 ? -5.041 9.820 21.061 1.00 89.69 270 GLU A N 1
ATOM 2197 C CA . GLU A 1 270 ? -5.132 9.640 22.517 1.00 89.69 270 GLU A CA 1
ATOM 2198 C C . GLU A 1 270 ? -5.074 8.169 22.962 1.00 89.69 270 GLU A C 1
ATOM 2200 O O . GLU A 1 270 ? -5.011 7.890 24.159 1.00 89.69 270 GLU A O 1
ATOM 2205 N N . THR A 1 271 ? -5.082 7.217 22.021 1.00 89.19 271 THR A N 1
ATOM 2206 C CA . THR A 1 271 ? -5.167 5.777 22.308 1.00 89.19 271 THR A CA 1
ATOM 2207 C C . THR A 1 271 ? -3.924 5.047 21.788 1.00 89.19 271 THR A C 1
ATOM 2209 O O . THR A 1 271 ? -3.915 4.569 20.648 1.00 89.19 271 THR A O 1
ATOM 2212 N N . PRO A 1 272 ? -2.857 4.910 22.605 1.00 87.00 272 PRO A N 1
ATOM 2213 C CA . PRO A 1 272 ? -1.683 4.129 22.232 1.00 87.00 272 PRO A CA 1
ATOM 2214 C C . PRO A 1 272 ? -2.058 2.710 21.787 1.00 87.00 272 PRO A C 1
ATOM 2216 O O . PRO A 1 272 ? -2.785 2.004 22.486 1.00 87.00 272 PRO A O 1
ATOM 2219 N N . GLY A 1 273 ? -1.522 2.282 20.644 1.00 92.38 273 GLY A N 1
ATOM 2220 C CA . GLY A 1 273 ? -1.821 0.984 20.033 1.00 92.38 273 GLY A CA 1
ATOM 2221 C C . GLY A 1 273 ? -2.835 1.077 18.895 1.00 92.38 273 GLY A C 1
ATOM 2222 O O . GLY A 1 273 ? -2.992 0.117 18.151 1.00 92.38 273 GLY A O 1
ATOM 2223 N N . SER A 1 274 ? -3.483 2.229 18.704 1.00 96.00 274 SER A N 1
ATOM 2224 C CA . SER A 1 274 ? -4.287 2.506 17.512 1.00 96.00 274 SER A CA 1
ATOM 2225 C C . SER A 1 274 ? -3.518 3.383 16.526 1.00 96.00 274 SER A C 1
ATOM 2227 O O . SER A 1 274 ? -2.835 4.325 16.927 1.00 96.00 274 SER A O 1
ATOM 2229 N N . VAL A 1 275 ? -3.632 3.081 15.234 1.00 97.56 275 VAL A N 1
ATOM 2230 C CA . VAL A 1 275 ? -3.064 3.871 14.135 1.00 97.56 275 VAL A CA 1
ATOM 2231 C C . VAL A 1 275 ? -4.119 4.034 13.053 1.00 97.56 275 VAL A C 1
ATOM 2233 O O . VAL A 1 275 ? -4.739 3.058 12.634 1.00 97.56 275 VAL A O 1
ATOM 2236 N N . LEU A 1 276 ? -4.302 5.266 12.590 1.00 97.81 276 LEU A N 1
ATOM 2237 C CA . LEU A 1 276 ? -5.201 5.630 11.505 1.00 97.81 276 LEU A CA 1
ATOM 2238 C C . LEU A 1 276 ? -4.373 6.062 10.302 1.00 97.81 276 LEU A C 1
ATOM 2240 O O . LEU A 1 276 ? -3.572 6.989 10.401 1.00 97.81 276 LEU A O 1
ATOM 2244 N N . VAL A 1 277 ? -4.606 5.420 9.165 1.00 96.62 277 VAL A N 1
ATOM 2245 C CA . VAL A 1 277 ? -4.008 5.775 7.881 1.00 96.62 277 VAL A CA 1
ATOM 2246 C C . VAL A 1 277 ? -5.129 6.153 6.922 1.00 96.62 277 VAL A C 1
ATOM 2248 O O . VAL A 1 277 ? -5.999 5.330 6.648 1.00 96.62 277 VAL A O 1
ATOM 2251 N N . VAL A 1 278 ? -5.120 7.388 6.418 1.00 93.62 278 VAL A N 1
ATOM 2252 C CA . VAL A 1 278 ? -6.147 7.900 5.495 1.00 93.62 278 VAL A CA 1
ATOM 2253 C C . VAL A 1 278 ? -5.515 8.361 4.190 1.00 93.62 278 VAL A C 1
ATOM 2255 O O . VAL A 1 278 ? -4.552 9.127 4.195 1.00 93.62 278 VAL A O 1
ATOM 2258 N N . THR A 1 279 ? -6.067 7.946 3.055 1.00 90.00 279 THR A N 1
ATOM 2259 C CA . THR A 1 279 ? -5.645 8.449 1.740 1.00 90.00 279 THR A CA 1
ATOM 2260 C C . THR A 1 279 ? -6.446 9.674 1.326 1.00 90.00 279 THR A C 1
ATOM 2262 O O . THR A 1 279 ? -7.667 9.691 1.490 1.00 90.00 279 THR A O 1
ATOM 2265 N N . LEU A 1 280 ? -5.795 10.652 0.692 1.00 85.19 280 LEU A N 1
ATOM 2266 C CA . LEU A 1 280 ? -6.470 11.809 0.094 1.00 85.19 280 LEU A CA 1
ATOM 2267 C C . LEU A 1 280 ? -5.982 12.049 -1.344 1.00 85.19 280 LEU A C 1
ATOM 2269 O O . LEU A 1 280 ? -4.781 11.908 -1.598 1.00 85.19 280 LEU A O 1
ATOM 2273 N N . PRO A 1 281 ? -6.864 12.379 -2.309 1.00 77.81 281 PRO A N 1
ATOM 2274 C CA . PRO A 1 281 ? -6.502 12.789 -3.668 1.00 77.81 281 PRO A CA 1
ATOM 2275 C C . PRO A 1 281 ? -5.916 14.210 -3.676 1.00 77.81 281 PRO A C 1
ATOM 2277 O O . PRO A 1 281 ? -6.540 15.183 -4.095 1.00 77.81 281 PRO A O 1
ATOM 2280 N N . ALA A 1 282 ? -4.684 14.319 -3.189 1.00 73.75 282 ALA A N 1
ATOM 2281 C CA . ALA A 1 282 ? -3.899 15.545 -3.117 1.00 73.75 282 ALA A CA 1
ATOM 2282 C C . ALA A 1 282 ? -2.440 15.239 -3.476 1.00 73.75 282 ALA A C 1
ATOM 2284 O O . ALA A 1 282 ? -1.953 14.148 -3.194 1.00 73.75 282 ALA A O 1
ATOM 2285 N N . GLU A 1 283 ? -1.734 16.186 -4.075 1.00 65.75 283 GLU A N 1
ATOM 2286 C CA . GLU A 1 283 ? -0.278 16.156 -4.179 1.00 65.75 283 GLU A CA 1
ATOM 2287 C C . GLU A 1 283 ? 0.336 16.835 -2.952 1.00 65.75 283 GLU A C 1
ATOM 2289 O O . GLU A 1 283 ? -0.262 17.729 -2.362 1.00 65.75 283 GLU A O 1
ATOM 2294 N N . PHE A 1 284 ? 1.522 16.400 -2.534 1.00 61.47 284 PHE A N 1
ATOM 2295 C CA . PHE A 1 284 ? 2.268 17.062 -1.467 1.00 61.47 284 PHE A CA 1
ATOM 2296 C C . PHE A 1 284 ? 3.578 17.575 -2.044 1.00 61.47 284 PHE A C 1
ATOM 2298 O O . PHE A 1 284 ? 4.443 16.779 -2.412 1.00 61.47 284 PHE A O 1
ATOM 2305 N N . ARG A 1 285 ? 3.698 18.898 -2.165 1.00 59.50 285 ARG A N 1
ATOM 2306 C CA . ARG A 1 285 ? 4.870 19.581 -2.721 1.00 59.50 285 ARG A CA 1
ATOM 2307 C C . ARG A 1 285 ? 5.302 20.678 -1.759 1.00 59.50 285 ARG A C 1
ATOM 2309 O O . ARG A 1 285 ? 4.472 21.426 -1.259 1.00 59.50 285 ARG A O 1
ATOM 2316 N N . GLU A 1 286 ? 6.598 20.727 -1.453 1.00 56.00 286 GLU A N 1
ATOM 2317 C CA . GLU A 1 286 ? 7.212 21.799 -0.645 1.00 56.00 286 GLU A CA 1
ATOM 2318 C C . GLU A 1 286 ? 6.542 22.048 0.726 1.00 56.00 286 GLU A C 1
ATOM 2320 O O . GLU A 1 286 ? 6.498 23.167 1.228 1.00 56.00 286 GLU A O 1
ATOM 2325 N N . GLY A 1 287 ? 6.011 20.997 1.360 1.00 56.47 287 GLY A N 1
ATOM 2326 C CA . GLY A 1 287 ? 5.331 21.109 2.657 1.00 56.47 287 GLY A CA 1
ATOM 2327 C C . GLY A 1 287 ? 3.859 21.531 2.578 1.00 56.47 287 GLY A C 1
ATOM 2328 O O . GLY A 1 287 ? 3.201 21.628 3.615 1.00 56.47 287 GLY A O 1
ATOM 2329 N N . LEU A 1 288 ? 3.326 21.742 1.373 1.00 54.97 288 LEU A N 1
ATOM 2330 C CA . LEU A 1 288 ? 1.937 22.102 1.116 1.00 54.97 288 LEU A CA 1
ATOM 2331 C C . LEU A 1 288 ? 1.196 20.959 0.413 1.00 54.97 288 LEU A C 1
ATOM 2333 O O . LEU A 1 288 ? 1.730 20.266 -0.452 1.00 54.97 288 LEU A O 1
ATOM 2337 N N . LEU A 1 289 ? -0.066 20.765 0.799 1.00 61.00 289 LEU A N 1
ATOM 2338 C CA . LEU A 1 289 ? -0.992 19.908 0.067 1.00 61.00 289 LEU A CA 1
ATOM 2339 C C . LEU A 1 289 ? -1.566 20.696 -1.109 1.00 61.00 289 LEU A C 1
ATOM 2341 O O . LEU A 1 289 ? -2.401 21.581 -0.918 1.00 61.00 289 LEU A O 1
ATOM 2345 N N . GLU A 1 290 ? -1.149 20.352 -2.317 1.00 61.62 290 GLU A N 1
ATOM 2346 C CA . GLU A 1 290 ? -1.738 20.862 -3.546 1.00 61.62 290 GLU A CA 1
ATOM 2347 C C . GLU A 1 290 ? -2.890 19.952 -3.982 1.00 61.62 290 GLU A C 1
ATOM 2349 O O . GLU A 1 290 ? -2.810 18.723 -3.961 1.00 61.62 290 GLU A O 1
ATOM 2354 N N . LYS A 1 291 ? -4.023 20.553 -4.334 1.00 61.81 291 LYS A N 1
ATOM 2355 C CA . LYS A 1 291 ? -5.242 19.812 -4.671 1.00 61.81 291 LYS A CA 1
ATOM 2356 C C . LYS A 1 291 ? -5.078 19.145 -6.036 1.00 61.81 291 LYS A C 1
ATOM 2358 O O . LYS A 1 291 ? -4.549 19.751 -6.963 1.00 61.81 291 LYS A O 1
ATOM 2363 N N . THR A 1 292 ? -5.591 17.927 -6.186 1.00 61.78 292 THR A N 1
ATOM 2364 C CA . THR A 1 292 ? -5.810 17.374 -7.529 1.00 61.78 292 THR A CA 1
ATOM 2365 C C . THR A 1 292 ? -7.115 17.921 -8.115 1.00 61.78 292 THR A C 1
ATOM 2367 O O . THR A 1 292 ? -7.943 18.486 -7.402 1.00 61.78 292 THR A O 1
ATOM 2370 N N . TYR A 1 293 ? -7.315 17.758 -9.425 1.00 57.00 293 TYR A N 1
ATOM 2371 C CA . TYR A 1 293 ? -8.501 18.259 -10.134 1.00 57.00 293 TYR A CA 1
ATOM 2372 C C . TYR A 1 293 ? -9.824 17.582 -9.723 1.00 57.00 293 TYR A C 1
ATOM 2374 O O . TYR A 1 293 ? -10.890 18.058 -10.107 1.00 57.00 293 TYR A O 1
ATOM 2382 N N . GLN A 1 294 ? -9.785 16.479 -8.967 1.00 61.84 294 GLN A N 1
ATOM 2383 C CA . GLN A 1 294 ? -10.985 15.770 -8.526 1.00 61.84 294 GLN A CA 1
ATOM 2384 C C . GLN A 1 294 ? -11.472 16.305 -7.180 1.00 61.84 294 GLN A C 1
ATOM 2386 O O . GLN A 1 294 ? -10.791 16.172 -6.166 1.00 61.84 294 GLN A O 1
ATOM 2391 N N . HIS A 1 295 ? -12.686 16.862 -7.175 1.00 73.12 295 HIS A N 1
ATOM 2392 C CA . HIS A 1 295 ? -13.418 17.225 -5.959 1.00 73.12 295 HIS A CA 1
ATOM 2393 C C . HIS A 1 295 ? -12.629 18.087 -4.942 1.00 73.12 295 HIS A C 1
ATOM 2395 O O . HIS A 1 295 ? -12.598 17.766 -3.745 1.00 73.12 295 HIS A O 1
ATOM 2401 N N . PRO A 1 296 ? -11.977 19.183 -5.382 1.00 79.31 296 PRO A N 1
ATOM 2402 C CA . PRO A 1 296 ? -11.090 19.989 -4.539 1.00 79.31 296 PRO A CA 1
ATOM 2403 C C . PRO A 1 296 ? -11.766 20.531 -3.267 1.00 79.31 296 PRO A C 1
ATOM 2405 O O . PRO A 1 296 ? -11.113 20.664 -2.230 1.00 79.31 296 PRO A O 1
ATOM 2408 N N . GLU A 1 297 ? -13.066 20.818 -3.323 1.00 85.12 297 GLU A N 1
ATOM 2409 C CA . GLU A 1 297 ? -13.884 21.279 -2.201 1.00 85.12 297 GLU A CA 1
ATOM 2410 C C . GLU A 1 297 ? -14.068 20.209 -1.111 1.00 85.12 297 GLU A C 1
ATOM 2412 O O . GLU A 1 297 ? -14.033 20.514 0.083 1.00 85.12 297 GLU A O 1
ATOM 2417 N N . TYR A 1 298 ? -14.212 18.938 -1.494 1.00 87.00 298 TYR A N 1
ATOM 2418 C CA . TYR A 1 298 ? -14.388 17.832 -0.549 1.00 87.00 298 TYR A CA 1
ATOM 2419 C C . TYR A 1 298 ? -13.056 17.397 0.061 1.00 87.00 298 TYR A C 1
ATOM 2421 O O . TYR A 1 298 ? -13.001 17.087 1.255 1.00 87.00 298 TYR A O 1
ATOM 2429 N N . VAL A 1 299 ? -11.972 17.456 -0.723 1.00 85.44 299 VAL A N 1
ATOM 2430 C CA . VAL A 1 299 ? -10.603 17.292 -0.214 1.00 85.44 299 VAL A CA 1
ATOM 2431 C C . VAL A 1 299 ? -10.336 18.307 0.893 1.00 85.44 299 VAL A C 1
ATOM 2433 O O . VAL A 1 299 ? -9.912 17.923 1.978 1.00 85.44 299 VAL A O 1
ATOM 2436 N N . GLU A 1 300 ? -10.634 19.587 0.660 1.00 85.12 300 GLU A N 1
ATOM 2437 C CA . GLU A 1 300 ? -10.404 20.654 1.638 1.00 85.12 300 GLU A CA 1
ATOM 2438 C C . GLU A 1 300 ? -11.189 20.444 2.937 1.00 85.12 300 GLU A C 1
ATOM 2440 O O . GLU A 1 300 ? -10.623 20.560 4.027 1.00 85.12 300 GLU A O 1
ATOM 2445 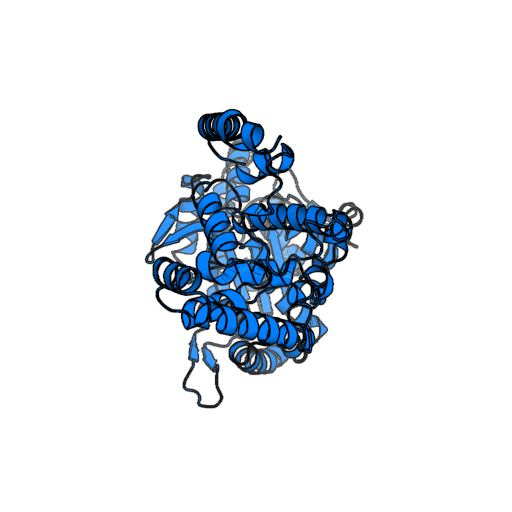N N . ARG A 1 301 ? -12.464 20.046 2.840 1.00 87.75 301 ARG A N 1
ATOM 2446 C CA . ARG A 1 301 ? -13.275 19.717 4.022 1.00 87.75 301 ARG A CA 1
ATOM 2447 C C . ARG A 1 301 ? -12.634 18.597 4.846 1.00 87.75 301 ARG A C 1
ATOM 2449 O O . ARG A 1 301 ? -12.469 18.772 6.052 1.00 87.75 301 ARG A O 1
ATOM 2456 N N . LEU A 1 302 ? -12.206 17.497 4.223 1.00 86.81 302 LEU A N 1
ATOM 2457 C CA . LEU A 1 302 ? -11.549 16.385 4.929 1.00 86.81 302 LEU A CA 1
ATOM 2458 C C . LEU A 1 302 ? -10.179 16.767 5.503 1.00 86.81 302 LEU A C 1
ATOM 2460 O O . LEU A 1 302 ? -9.899 16.474 6.667 1.00 86.81 302 LEU A O 1
ATOM 2464 N N . VAL A 1 303 ? -9.349 17.467 4.726 1.00 85.00 303 VAL A N 1
ATOM 2465 C CA . VAL A 1 303 ? -8.049 17.980 5.184 1.00 85.00 303 VAL A CA 1
ATOM 2466 C C . VAL A 1 303 ? -8.235 18.873 6.409 1.00 85.00 303 VAL A C 1
ATOM 2468 O O . VAL A 1 303 ? -7.514 18.701 7.387 1.00 85.00 303 VAL A O 1
ATOM 2471 N N . SER A 1 304 ? -9.233 19.762 6.414 1.00 84.19 304 SER A N 1
ATOM 2472 C CA . SER A 1 304 ? -9.493 20.663 7.546 1.00 84.19 304 SER A CA 1
ATOM 2473 C C . SER A 1 304 ? -9.860 19.924 8.841 1.00 84.19 304 SER A C 1
ATOM 2475 O O . SER A 1 304 ? -9.516 20.380 9.934 1.00 84.19 304 SER A O 1
ATOM 2477 N N . MET A 1 305 ? -10.514 18.761 8.736 1.00 85.25 305 MET A N 1
ATOM 2478 C CA . MET A 1 305 ? -10.833 17.917 9.891 1.00 85.25 305 MET A CA 1
ATOM 2479 C C . MET A 1 305 ? -9.589 17.211 10.429 1.00 85.25 305 MET A C 1
ATOM 2481 O O . MET A 1 305 ? -9.407 17.132 11.644 1.00 85.25 305 MET A O 1
ATOM 2485 N N . LEU A 1 306 ? -8.717 16.743 9.534 1.00 82.31 306 LEU A N 1
ATOM 2486 C CA . LEU A 1 306 ? -7.496 16.021 9.888 1.00 82.31 306 LEU A CA 1
ATOM 2487 C C . LEU A 1 306 ? -6.387 16.958 10.382 1.00 82.31 306 LEU A C 1
ATOM 2489 O O . LEU A 1 306 ? -5.736 16.642 11.369 1.00 82.31 306 LEU A O 1
ATOM 2493 N N . GLN A 1 307 ? -6.193 18.135 9.781 1.00 76.31 307 GLN A N 1
ATOM 2494 C CA . GLN A 1 307 ? -5.157 19.106 10.178 1.00 76.31 307 GLN A CA 1
ATOM 2495 C C . GLN A 1 307 ? -5.232 19.490 11.660 1.00 76.31 307 GLN A C 1
ATOM 2497 O O . GLN A 1 307 ? -4.198 19.671 12.305 1.00 76.31 307 GLN A O 1
ATOM 2502 N N . ARG A 1 308 ? -6.444 19.540 12.226 1.00 64.12 308 ARG A N 1
ATOM 2503 C CA . ARG A 1 308 ? -6.684 19.850 13.645 1.00 64.12 308 ARG A CA 1
ATOM 2504 C C . ARG A 1 308 ? -6.039 18.850 14.605 1.00 64.12 308 ARG A C 1
ATOM 2506 O O . ARG A 1 308 ? -5.823 19.191 15.761 1.00 64.12 308 ARG A O 1
ATOM 2513 N N . VAL A 1 309 ? -5.692 17.652 14.131 1.00 65.31 309 VAL A N 1
ATOM 2514 C CA . VAL A 1 309 ? -5.008 16.620 14.922 1.00 65.31 309 VAL A CA 1
ATOM 2515 C C . VAL A 1 309 ? -3.519 16.470 14.572 1.00 65.31 309 VAL A C 1
ATOM 2517 O O . VAL A 1 309 ? -2.872 15.518 15.007 1.00 65.31 309 VAL A O 1
ATOM 2520 N N . SER A 1 310 ? -2.956 17.421 13.813 1.00 63.72 310 SER A N 1
ATOM 2521 C CA . SER A 1 310 ? -1.542 17.458 13.400 1.00 63.72 310 SER A CA 1
ATOM 2522 C C . SER A 1 310 ? -1.042 16.144 12.759 1.00 63.72 310 SER A C 1
ATOM 2524 O O . SER A 1 310 ? -0.137 15.513 13.330 1.00 63.72 310 SER A O 1
ATOM 2526 N N . PRO A 1 311 ? -1.623 15.713 11.620 1.00 59.91 311 PRO A N 1
ATOM 2527 C CA . PRO A 1 311 ? -1.286 14.455 10.966 1.00 59.91 311 PRO A CA 1
ATOM 2528 C C . PRO A 1 311 ? 0.094 14.532 10.309 1.00 59.91 311 PRO A C 1
ATOM 2530 O O . PRO A 1 311 ? 0.595 15.619 10.020 1.00 59.91 311 PRO A O 1
ATOM 2533 N N . GLU A 1 312 ? 0.693 13.373 10.045 1.00 68.69 312 GLU A N 1
ATOM 2534 C CA . GLU A 1 312 ? 1.915 13.298 9.244 1.00 68.69 312 GLU A CA 1
ATOM 2535 C C . GLU A 1 312 ? 1.597 12.967 7.782 1.00 68.69 312 GLU A C 1
ATOM 2537 O O . GLU A 1 312 ? 0.786 12.080 7.516 1.00 68.69 312 GLU A O 1
ATOM 2542 N N . TYR A 1 313 ? 2.239 13.670 6.846 1.00 66.12 313 TYR A N 1
ATOM 2543 C CA . TYR A 1 313 ? 2.054 13.481 5.410 1.00 66.12 313 TYR A CA 1
ATOM 2544 C C . TYR A 1 313 ? 3.202 12.676 4.820 1.00 66.12 313 TYR A C 1
ATOM 2546 O O . TYR A 1 313 ? 4.360 13.060 4.966 1.00 66.12 313 TYR A O 1
ATOM 2554 N N . HIS A 1 314 ? 2.870 11.597 4.115 1.00 56.78 314 HIS A N 1
ATOM 2555 C CA . HIS A 1 314 ? 3.858 10.770 3.428 1.00 56.78 314 HIS A CA 1
ATOM 2556 C C . HIS A 1 314 ? 3.451 10.529 1.973 1.00 56.78 314 HIS A C 1
ATOM 2558 O O . HIS A 1 314 ? 2.553 9.715 1.727 1.00 56.78 314 HIS A O 1
ATOM 2564 N N . PRO A 1 315 ? 4.068 11.219 0.998 1.00 57.78 315 PRO A N 1
ATOM 2565 C CA . PRO A 1 315 ? 3.881 10.868 -0.401 1.00 57.78 315 PRO A CA 1
ATOM 2566 C C . PRO A 1 315 ? 4.478 9.468 -0.659 1.00 57.78 315 PRO A C 1
ATOM 2568 O O . PRO A 1 315 ? 5.569 9.167 -0.179 1.00 57.78 315 PRO A O 1
ATOM 2571 N N . PRO A 1 316 ? 3.776 8.582 -1.385 1.00 54.12 316 PRO A N 1
ATOM 2572 C CA . PRO A 1 316 ? 4.126 7.161 -1.463 1.00 54.12 316 PRO A CA 1
ATOM 2573 C C . PRO A 1 316 ? 5.393 6.832 -2.270 1.00 54.12 316 PRO A C 1
ATOM 2575 O O . PRO A 1 316 ? 5.956 5.764 -2.045 1.00 54.12 316 PRO A O 1
ATOM 2578 N N . LEU A 1 317 ? 5.817 7.682 -3.216 1.00 58.62 317 LEU A N 1
ATOM 2579 C CA . LEU A 1 317 ? 6.980 7.448 -4.086 1.00 58.62 317 LEU A CA 1
ATOM 2580 C C . LEU A 1 317 ? 7.586 8.765 -4.584 1.00 58.62 317 LEU A C 1
ATOM 2582 O O . LEU A 1 317 ? 6.847 9.674 -4.972 1.00 58.62 317 LEU A O 1
ATOM 2586 N N . THR A 1 318 ? 8.912 8.797 -4.736 1.00 61.44 318 THR A N 1
ATOM 2587 C CA . THR A 1 318 ? 9.576 9.752 -5.635 1.00 61.44 318 THR A CA 1
ATOM 2588 C C . THR A 1 318 ? 9.675 9.102 -7.019 1.00 61.44 318 THR A C 1
ATOM 2590 O O . THR A 1 318 ? 10.591 8.329 -7.302 1.00 61.44 318 THR A O 1
ATOM 2593 N N . PHE A 1 319 ? 8.681 9.355 -7.880 1.00 59.50 319 PHE A N 1
ATOM 2594 C CA . PHE A 1 319 ? 8.427 8.582 -9.109 1.00 59.50 319 PHE A CA 1
ATOM 2595 C C . PHE A 1 319 ? 9.648 8.423 -10.033 1.00 59.50 319 PHE A C 1
ATOM 2597 O O . PHE A 1 319 ? 9.876 7.338 -10.560 1.00 59.50 319 PHE A O 1
ATOM 2604 N N . GLU A 1 320 ? 10.472 9.460 -10.185 1.00 62.28 320 GLU A N 1
ATOM 2605 C CA . GLU A 1 320 ? 11.669 9.427 -11.039 1.00 62.28 320 GLU A CA 1
ATOM 2606 C C . GLU A 1 320 ? 12.724 8.411 -10.573 1.00 62.28 320 GLU A C 1
ATOM 2608 O O . GLU A 1 320 ? 13.435 7.838 -11.400 1.00 62.28 320 GLU A O 1
ATOM 2613 N N . ARG A 1 321 ? 12.815 8.159 -9.259 1.00 68.12 321 ARG A N 1
ATOM 2614 C CA . ARG A 1 321 ? 13.833 7.283 -8.662 1.00 68.12 321 ARG A CA 1
ATOM 2615 C C . ARG A 1 321 ? 13.397 5.821 -8.640 1.00 68.12 321 ARG A C 1
ATOM 2617 O O . ARG A 1 321 ? 14.171 4.931 -8.989 1.00 68.12 321 ARG A O 1
ATOM 2624 N N . ASP A 1 322 ? 12.157 5.568 -8.234 1.00 77.75 322 ASP A N 1
ATOM 2625 C CA . ASP A 1 322 ? 11.749 4.237 -7.773 1.00 77.75 322 ASP A CA 1
ATOM 2626 C C . ASP A 1 322 ? 10.979 3.425 -8.828 1.00 77.75 322 ASP A C 1
ATOM 2628 O O . ASP A 1 322 ? 10.885 2.197 -8.728 1.00 77.75 322 ASP A O 1
ATOM 2632 N N . VAL A 1 323 ? 10.453 4.078 -9.873 1.00 80.56 323 VAL A N 1
ATOM 2633 C CA . VAL A 1 323 ? 9.571 3.449 -10.874 1.00 80.56 323 VAL A CA 1
ATOM 2634 C C . VAL A 1 323 ? 10.211 2.236 -11.558 1.00 80.56 323 VAL A C 1
ATOM 2636 O O . VAL A 1 323 ? 9.560 1.208 -11.756 1.00 80.56 323 VAL A O 1
ATOM 2639 N N . CYS A 1 324 ? 11.510 2.304 -11.856 1.00 87.38 324 CYS A N 1
ATOM 2640 C CA . CYS A 1 324 ? 12.210 1.199 -12.500 1.00 87.38 324 CYS A CA 1
ATOM 2641 C C . CYS A 1 324 ? 12.314 -0.026 -11.580 1.00 87.38 324 CYS A C 1
ATOM 2643 O O . CYS A 1 324 ? 12.136 -1.161 -12.027 1.00 87.38 324 CYS A O 1
ATOM 2645 N N . SER A 1 325 ? 12.566 0.193 -10.290 1.00 88.38 325 SER A N 1
ATOM 2646 C CA . SER A 1 325 ? 12.628 -0.878 -9.293 1.00 88.38 325 SER A CA 1
ATOM 2647 C C . SER A 1 325 ? 11.261 -1.536 -9.094 1.00 88.38 325 SER A C 1
ATOM 2649 O O . SER A 1 325 ? 11.180 -2.762 -8.980 1.00 88.38 325 SER A O 1
ATOM 2651 N N . VAL A 1 326 ? 10.178 -0.750 -9.153 1.00 87.62 326 VAL A N 1
ATOM 2652 C CA . VAL A 1 326 ? 8.801 -1.268 -9.161 1.00 87.62 326 VAL A CA 1
ATOM 2653 C C . VAL A 1 326 ? 8.579 -2.176 -10.374 1.00 87.62 326 VAL A C 1
ATOM 2655 O O . VAL A 1 326 ? 8.140 -3.313 -10.205 1.00 87.62 326 VAL A O 1
ATOM 2658 N N . PHE A 1 327 ? 8.927 -1.734 -11.588 1.00 90.06 327 PHE A N 1
ATOM 2659 C CA . PHE A 1 327 ? 8.785 -2.551 -12.804 1.00 90.06 327 PHE A CA 1
ATOM 2660 C C . PHE A 1 327 ? 9.558 -3.863 -12.708 1.00 90.06 327 PHE A C 1
ATOM 2662 O O . PHE A 1 327 ? 9.002 -4.931 -12.956 1.00 90.06 327 PHE A O 1
ATOM 2669 N N . LYS A 1 328 ? 10.815 -3.798 -12.269 1.00 92.06 328 LYS A N 1
ATOM 2670 C CA . LYS A 1 328 ? 11.678 -4.963 -12.057 1.00 92.06 328 LYS A CA 1
ATOM 2671 C C . LYS A 1 328 ? 11.014 -6.016 -11.167 1.00 92.06 328 LYS A C 1
ATOM 2673 O O . LYS A 1 328 ? 10.881 -7.168 -11.576 1.00 92.06 328 LYS A O 1
ATOM 2678 N N . LYS A 1 329 ? 10.528 -5.613 -9.989 1.00 90.44 329 LYS A N 1
ATOM 2679 C CA . LYS A 1 329 ? 9.866 -6.513 -9.028 1.00 90.44 329 LYS A CA 1
ATOM 2680 C C . LYS A 1 329 ? 8.527 -7.053 -9.529 1.00 90.44 329 LYS A C 1
ATOM 2682 O O . LYS A 1 329 ? 8.204 -8.225 -9.308 1.00 90.44 329 LYS A O 1
ATOM 2687 N N . ARG A 1 330 ? 7.750 -6.205 -10.205 1.00 89.19 330 ARG A N 1
ATOM 2688 C CA . ARG A 1 330 ? 6.390 -6.511 -10.669 1.00 89.19 330 ARG A CA 1
ATOM 2689 C C . ARG A 1 330 ? 6.345 -7.360 -11.933 1.00 89.19 330 ARG A C 1
ATOM 2691 O O . ARG A 1 330 ? 5.345 -8.037 -12.124 1.00 89.19 330 ARG A O 1
ATOM 2698 N N . LEU A 1 331 ? 7.376 -7.331 -12.777 1.00 92.75 331 LEU A N 1
ATOM 2699 C CA . LEU A 1 331 ? 7.352 -7.966 -14.104 1.00 92.75 331 LEU A CA 1
ATOM 2700 C C . LEU A 1 331 ? 8.201 -9.243 -14.190 1.00 92.75 331 LEU A C 1
ATOM 2702 O O . LEU A 1 331 ? 7.893 -10.117 -15.003 1.00 92.75 331 LEU A O 1
ATOM 2706 N N . PHE A 1 332 ? 9.224 -9.380 -13.339 1.00 94.88 332 PHE A N 1
ATOM 2707 C CA . PHE A 1 332 ? 10.176 -10.495 -13.379 1.00 94.88 332 PHE A CA 1
ATOM 2708 C C . PHE A 1 332 ? 10.207 -11.285 -12.060 1.00 94.88 332 PHE A C 1
ATOM 2710 O O . PHE A 1 332 ? 10.028 -10.719 -10.979 1.00 94.88 332 PHE A O 1
ATOM 2717 N N . GLU A 1 333 ? 10.432 -12.599 -12.146 1.00 93.38 333 GLU A N 1
ATOM 2718 C CA . GLU A 1 333 ? 10.479 -13.518 -10.995 1.00 93.38 333 GLU A CA 1
ATOM 2719 C C . GLU A 1 333 ? 11.872 -13.577 -10.346 1.00 93.38 333 GLU A C 1
ATOM 2721 O O . GLU A 1 333 ? 11.984 -13.569 -9.119 1.00 93.38 333 GLU A O 1
ATOM 2726 N N . ASN A 1 334 ? 12.932 -13.596 -11.159 1.00 93.94 334 ASN A N 1
ATOM 2727 C CA . ASN A 1 334 ? 14.309 -13.900 -10.748 1.00 93.94 334 ASN A CA 1
ATOM 2728 C C . ASN A 1 334 ? 15.252 -12.677 -10.732 1.00 93.94 334 ASN A C 1
ATOM 2730 O O . ASN A 1 334 ? 16.473 -12.843 -10.712 1.00 93.94 334 ASN A O 1
ATOM 2734 N N . ILE A 1 335 ? 14.705 -11.455 -10.736 1.00 90.19 335 ILE A N 1
ATOM 2735 C CA . ILE A 1 335 ? 15.473 -10.207 -10.917 1.00 90.19 335 ILE A CA 1
ATOM 2736 C C . ILE A 1 335 ? 16.533 -9.949 -9.833 1.00 90.19 335 ILE A C 1
ATOM 2738 O O . ILE A 1 335 ? 17.516 -9.268 -10.101 1.00 90.19 335 ILE A O 1
ATOM 2742 N N . ASP A 1 336 ? 16.348 -10.513 -8.636 1.00 87.44 336 ASP A N 1
ATOM 2743 C CA . ASP A 1 336 ? 17.283 -10.399 -7.507 1.00 87.44 336 ASP A CA 1
ATOM 2744 C C . ASP A 1 336 ? 18.260 -11.590 -7.404 1.00 87.44 336 ASP A C 1
ATOM 2746 O O . ASP A 1 336 ? 18.872 -11.784 -6.356 1.00 87.44 336 ASP A O 1
ATOM 2750 N N . SER A 1 337 ? 18.334 -12.467 -8.407 1.00 91.38 337 SER A N 1
ATOM 2751 C CA . SER A 1 337 ? 19.200 -13.649 -8.326 1.00 91.38 337 SER A CA 1
ATOM 2752 C C . SER A 1 337 ? 20.662 -13.316 -8.635 1.00 91.38 337 SER A C 1
ATOM 2754 O O . SER A 1 337 ? 20.953 -12.578 -9.579 1.00 91.38 337 SER A O 1
ATOM 2756 N N . ASP A 1 338 ? 21.590 -13.959 -7.922 1.00 92.50 338 ASP A N 1
ATOM 2757 C CA . ASP A 1 338 ? 23.039 -13.838 -8.157 1.00 92.50 338 ASP A CA 1
ATOM 2758 C C . ASP A 1 338 ? 23.426 -14.148 -9.613 1.00 92.50 338 ASP A C 1
ATOM 2760 O O . ASP A 1 338 ? 24.408 -13.630 -10.145 1.00 92.50 338 ASP A O 1
ATOM 2764 N N . HIS A 1 339 ? 22.659 -15.020 -10.278 1.00 91.75 339 HIS A N 1
ATOM 2765 C CA . HIS A 1 339 ? 22.858 -15.335 -11.689 1.00 91.75 339 HIS A CA 1
ATOM 2766 C C . HIS A 1 339 ? 22.617 -14.116 -12.586 1.00 91.75 339 HIS A C 1
ATOM 2768 O O . HIS A 1 339 ? 23.448 -13.818 -13.447 1.00 91.75 339 HIS A O 1
ATOM 2774 N N . VAL A 1 340 ? 21.509 -13.400 -12.370 1.00 92.38 340 VAL A N 1
ATOM 2775 C CA . VAL A 1 340 ? 21.178 -12.180 -13.116 1.00 92.38 340 VAL A CA 1
ATOM 2776 C C . VAL A 1 340 ? 22.235 -11.113 -12.863 1.00 92.38 340 VAL A C 1
ATOM 2778 O O . VAL A 1 340 ? 22.729 -10.521 -13.818 1.00 92.38 340 VAL A O 1
ATOM 2781 N N . GLU A 1 341 ? 22.649 -10.915 -11.610 1.00 92.31 341 GLU A N 1
ATOM 2782 C CA . GLU A 1 341 ? 23.686 -9.935 -11.272 1.00 92.31 341 GLU A CA 1
ATOM 2783 C C . GLU A 1 341 ? 25.010 -10.215 -12.003 1.00 92.31 341 GLU A C 1
ATOM 2785 O O . GLU A 1 341 ? 25.603 -9.310 -12.598 1.00 92.31 341 GLU A O 1
ATOM 2790 N N . LYS A 1 342 ? 25.452 -11.480 -12.038 1.00 92.12 342 LYS A N 1
ATOM 2791 C CA . LYS A 1 342 ? 26.652 -11.889 -12.787 1.00 92.12 342 LYS A CA 1
ATOM 2792 C C . LYS A 1 342 ? 26.525 -11.592 -14.282 1.00 92.12 342 LYS A C 1
ATOM 2794 O O . LYS A 1 342 ? 27.437 -11.001 -14.856 1.00 92.12 342 LYS A O 1
ATOM 2799 N N . GLN A 1 343 ? 25.396 -11.947 -14.897 1.00 92.31 343 GLN A N 1
ATOM 2800 C CA . GLN A 1 343 ? 25.150 -11.684 -16.320 1.00 92.31 343 GLN A CA 1
ATOM 2801 C C . GLN A 1 343 ? 25.118 -10.181 -16.632 1.00 92.31 343 GLN A C 1
ATOM 2803 O O . GLN A 1 343 ? 25.708 -9.741 -17.619 1.00 92.31 343 GLN A O 1
ATOM 2808 N N . VAL A 1 344 ? 24.492 -9.371 -15.772 1.00 92.81 344 VAL A N 1
ATOM 2809 C CA . VAL A 1 344 ? 24.500 -7.906 -15.906 1.00 92.81 344 VAL A CA 1
ATOM 2810 C C . VAL A 1 344 ? 25.927 -7.370 -15.829 1.00 92.81 344 VAL A C 1
ATOM 2812 O O . VAL A 1 344 ? 26.320 -6.580 -16.682 1.00 92.81 344 VAL A O 1
ATOM 2815 N N . ASN A 1 345 ? 26.738 -7.826 -14.873 1.00 93.06 345 ASN A N 1
ATOM 2816 C CA . ASN A 1 345 ? 28.132 -7.393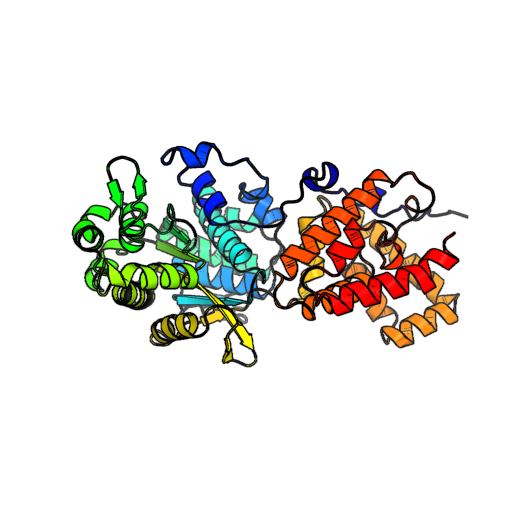 -14.754 1.00 93.06 345 ASN A CA 1
ATOM 2817 C C . ASN A 1 345 ? 28.978 -7.761 -15.990 1.00 93.06 345 ASN A C 1
ATOM 2819 O O . ASN A 1 345 ? 29.781 -6.942 -16.441 1.00 93.06 345 ASN A O 1
ATOM 2823 N N . GLU A 1 346 ? 28.765 -8.936 -16.590 1.00 92.88 346 GLU A N 1
ATOM 2824 C CA . GLU A 1 346 ? 29.402 -9.326 -17.860 1.00 92.88 346 GLU A CA 1
ATOM 2825 C C . GLU A 1 346 ? 29.005 -8.389 -19.014 1.00 92.88 346 GLU A C 1
ATOM 2827 O O . GLU A 1 346 ? 29.876 -7.871 -19.718 1.00 92.88 346 GLU A O 1
ATOM 2832 N N . ILE A 1 347 ? 27.706 -8.103 -19.169 1.00 92.31 347 ILE A N 1
ATOM 2833 C CA . ILE A 1 347 ? 27.184 -7.159 -20.174 1.00 92.31 347 ILE A CA 1
ATOM 2834 C C . ILE A 1 347 ? 27.807 -5.770 -19.989 1.00 92.31 347 ILE A C 1
ATOM 2836 O O . ILE A 1 347 ? 28.254 -5.141 -20.949 1.00 92.31 347 ILE A O 1
ATOM 2840 N N . ILE A 1 348 ? 27.862 -5.296 -18.747 1.00 93.38 348 ILE A N 1
ATOM 2841 C CA . ILE A 1 348 ? 28.425 -3.997 -18.383 1.00 93.38 348 ILE A CA 1
ATOM 2842 C C . ILE A 1 348 ? 29.912 -3.908 -18.737 1.00 93.38 348 ILE A C 1
ATOM 2844 O O . ILE A 1 348 ? 30.343 -2.887 -19.275 1.00 93.38 348 ILE A O 1
ATOM 2848 N N . ASN A 1 349 ? 30.692 -4.962 -18.490 1.00 92.88 349 ASN A N 1
ATOM 2849 C CA . ASN A 1 349 ? 32.106 -4.994 -18.864 1.00 92.88 349 ASN A CA 1
ATOM 2850 C C . ASN A 1 349 ? 32.287 -4.890 -20.384 1.00 92.88 349 ASN A C 1
ATOM 2852 O O . ASN A 1 349 ? 33.117 -4.113 -20.847 1.00 92.88 349 ASN A O 1
ATOM 2856 N N . LEU A 1 350 ? 31.441 -5.562 -21.169 1.00 91.56 350 LEU A N 1
ATOM 2857 C CA . LEU A 1 350 ? 31.467 -5.449 -22.631 1.00 91.56 350 LEU A CA 1
ATOM 2858 C C . LEU A 1 350 ? 31.104 -4.041 -23.124 1.00 91.56 350 LEU A C 1
ATOM 2860 O O . LEU A 1 350 ? 31.692 -3.558 -24.094 1.00 91.56 350 LEU A O 1
ATOM 2864 N N . ILE A 1 351 ? 30.164 -3.362 -22.458 1.00 91.69 351 ILE A N 1
ATOM 2865 C CA . ILE A 1 351 ? 29.811 -1.968 -22.767 1.00 91.69 351 ILE A CA 1
ATOM 2866 C C . ILE A 1 351 ? 30.985 -1.035 -22.459 1.00 91.69 351 ILE A C 1
ATOM 2868 O O . ILE A 1 351 ? 31.301 -0.181 -23.288 1.00 91.69 351 ILE A O 1
ATOM 2872 N N . LYS A 1 352 ? 31.664 -1.217 -21.317 1.00 92.06 352 LYS A N 1
ATOM 2873 C CA . LYS A 1 352 ? 32.878 -0.457 -20.973 1.00 92.06 352 LYS A CA 1
ATOM 2874 C C . LYS A 1 352 ? 33.976 -0.671 -22.011 1.00 92.06 352 LYS A C 1
ATOM 2876 O O . LYS A 1 352 ? 34.508 0.297 -22.547 1.00 92.06 352 LYS A O 1
ATOM 2881 N N . ASP A 1 353 ? 34.247 -1.924 -22.356 1.00 92.56 353 ASP A N 1
ATOM 2882 C CA . ASP A 1 353 ? 35.236 -2.295 -23.366 1.00 92.56 353 ASP A CA 1
ATOM 2883 C C . ASP A 1 353 ? 34.920 -1.687 -24.737 1.00 92.56 353 ASP A C 1
ATOM 2885 O O . ASP A 1 353 ? 35.820 -1.251 -25.456 1.00 92.56 353 ASP A O 1
ATOM 2889 N N . ARG A 1 354 ? 33.637 -1.640 -25.119 1.00 90.44 354 ARG A N 1
ATOM 2890 C CA . ARG A 1 354 ? 33.200 -0.975 -26.350 1.00 90.44 354 ARG A CA 1
ATOM 2891 C C . ARG A 1 354 ? 33.400 0.535 -26.272 1.00 90.44 354 ARG A C 1
ATOM 2893 O O . ARG A 1 354 ? 33.932 1.093 -27.222 1.00 90.44 354 ARG A O 1
ATOM 2900 N N . ALA A 1 355 ? 33.023 1.176 -25.168 1.00 90.81 355 ALA A N 1
ATOM 2901 C CA . ALA A 1 355 ? 33.196 2.617 -24.979 1.00 90.81 355 ALA A CA 1
ATOM 2902 C C . ALA A 1 355 ? 34.671 3.048 -25.020 1.00 90.81 355 ALA A C 1
ATOM 2904 O O . ALA A 1 355 ? 34.963 4.150 -25.455 1.00 90.81 355 ALA A O 1
ATOM 2905 N N . ILE A 1 356 ? 35.610 2.177 -24.637 1.00 91.00 356 ILE A N 1
ATOM 2906 C CA . ILE A 1 356 ? 37.052 2.447 -24.781 1.00 91.00 356 ILE A CA 1
ATOM 2907 C C . ILE A 1 356 ? 37.492 2.423 -26.255 1.00 91.00 356 ILE A C 1
ATOM 2909 O O . ILE A 1 356 ? 38.396 3.157 -26.645 1.00 91.00 356 ILE A O 1
ATOM 2913 N N . ARG A 1 357 ? 36.882 1.562 -27.079 1.00 93.56 357 ARG A N 1
ATOM 2914 C CA . ARG A 1 357 ? 37.282 1.340 -28.482 1.00 93.56 357 ARG A CA 1
ATOM 2915 C C . ARG A 1 357 ? 36.543 2.223 -29.491 1.00 93.56 357 ARG A C 1
ATOM 2917 O O . ARG A 1 357 ? 37.023 2.380 -30.608 1.00 93.56 357 ARG A O 1
ATOM 2924 N N . ASP A 1 358 ? 35.381 2.748 -29.122 1.00 94.94 358 ASP A N 1
ATOM 2925 C CA . ASP A 1 358 ? 34.468 3.491 -29.993 1.00 94.94 358 ASP A CA 1
ATOM 2926 C C . ASP A 1 358 ? 34.281 4.915 -29.449 1.00 94.94 358 ASP A C 1
ATOM 2928 O O . ASP A 1 358 ? 33.486 5.154 -28.537 1.00 94.94 358 ASP A O 1
ATOM 2932 N N . SER A 1 359 ? 35.041 5.863 -30.005 1.00 91.31 359 SER A N 1
ATOM 2933 C CA . SER A 1 359 ? 35.044 7.263 -29.563 1.00 91.31 359 SER A CA 1
ATOM 2934 C C . SER A 1 359 ? 33.704 7.963 -29.792 1.00 91.31 359 SER A C 1
ATOM 2936 O O . SER A 1 359 ? 33.322 8.818 -28.995 1.00 91.31 359 SER A O 1
ATOM 2938 N N . VAL A 1 360 ? 32.959 7.580 -30.835 1.00 94.00 360 VAL A N 1
ATOM 2939 C CA . VAL A 1 360 ? 31.622 8.126 -31.114 1.00 94.00 360 VAL A CA 1
ATOM 2940 C C . VAL A 1 360 ? 30.644 7.664 -30.039 1.00 94.00 360 VAL A C 1
ATOM 2942 O O . VAL A 1 360 ? 29.890 8.470 -29.490 1.00 94.00 360 VAL A O 1
ATOM 2945 N N . PHE A 1 361 ? 30.688 6.378 -29.685 1.00 91.75 361 PHE A N 1
ATOM 2946 C CA . PHE A 1 361 ? 29.874 5.846 -28.597 1.00 91.75 361 PHE A CA 1
ATOM 2947 C C . PHE A 1 361 ? 30.232 6.496 -27.254 1.00 91.75 361 PHE A C 1
ATOM 2949 O O . PHE A 1 361 ? 29.334 6.941 -26.537 1.00 91.75 361 PHE A O 1
ATOM 2956 N N . GLN A 1 362 ? 31.522 6.631 -26.938 1.00 92.12 362 GLN A N 1
ATOM 2957 C CA . GLN A 1 362 ? 31.981 7.292 -25.715 1.00 92.12 362 GLN A CA 1
ATOM 2958 C C . GLN A 1 362 ? 31.489 8.741 -25.610 1.00 92.12 362 GLN A C 1
ATOM 2960 O O . GLN A 1 362 ? 30.962 9.137 -24.567 1.00 92.12 362 GLN A O 1
ATOM 2965 N N . GLU A 1 363 ? 31.621 9.520 -26.685 1.00 92.81 363 GLU A N 1
ATOM 2966 C CA . GLU A 1 363 ? 31.188 10.917 -26.707 1.00 92.81 363 GLU A CA 1
ATOM 2967 C C . GLU A 1 363 ? 29.664 11.027 -26.560 1.00 92.81 363 GLU A C 1
ATOM 2969 O O . GLU A 1 363 ? 29.177 11.852 -25.788 1.00 92.81 363 GLU A O 1
ATOM 2974 N N . SER A 1 364 ? 28.896 10.132 -27.193 1.00 91.88 364 SER A N 1
ATOM 2975 C CA . SER A 1 364 ? 27.434 10.101 -27.036 1.00 91.88 364 SER A CA 1
ATOM 2976 C C . SER A 1 364 ? 26.998 9.854 -25.582 1.00 91.88 364 SER A C 1
ATOM 2978 O O . SER A 1 364 ? 26.059 10.491 -25.093 1.00 91.88 364 SER A O 1
ATOM 2980 N N . ILE A 1 365 ? 27.717 8.987 -24.855 1.00 92.81 365 ILE A N 1
ATOM 2981 C CA . ILE A 1 365 ? 27.479 8.729 -23.429 1.00 92.81 365 ILE A CA 1
ATOM 2982 C C . ILE A 1 365 ? 27.802 9.977 -22.613 1.00 92.81 365 ILE A C 1
ATOM 2984 O O . ILE A 1 365 ? 26.996 10.384 -21.777 1.00 92.81 365 ILE A O 1
ATOM 2988 N N . LYS A 1 366 ? 28.951 10.605 -22.872 1.00 92.25 366 LYS A N 1
ATOM 2989 C CA . LYS A 1 366 ? 29.389 11.819 -22.178 1.00 92.25 366 LYS A CA 1
ATOM 2990 C C . LYS A 1 366 ? 28.399 12.972 -22.369 1.00 92.25 366 LYS A C 1
ATOM 2992 O O . LYS A 1 366 ? 28.028 13.618 -21.397 1.00 92.25 366 LYS A O 1
ATOM 2997 N N . MET A 1 367 ? 27.905 13.188 -23.588 1.00 93.25 367 MET A N 1
ATOM 2998 C CA . MET A 1 367 ? 26.924 14.240 -23.880 1.00 93.25 367 MET A CA 1
ATOM 2999 C C . MET A 1 367 ? 25.597 14.044 -23.134 1.00 93.25 367 MET A C 1
ATOM 3001 O O . MET A 1 367 ? 25.004 15.013 -22.665 1.00 93.25 367 MET A O 1
ATOM 3005 N N . LYS A 1 368 ? 25.114 12.801 -23.020 1.00 91.88 368 LYS A N 1
ATOM 3006 C CA . LYS A 1 368 ? 23.804 12.493 -22.421 1.00 91.88 368 LYS A CA 1
ATOM 3007 C C . LYS A 1 368 ? 23.861 12.290 -20.903 1.00 91.88 368 LYS A C 1
ATOM 3009 O O . LYS A 1 368 ? 22.926 12.673 -20.204 1.00 91.88 368 LYS A O 1
ATOM 3014 N N . TYR A 1 369 ? 24.918 11.652 -20.405 1.00 92.00 369 TYR A N 1
ATOM 3015 C CA . TYR A 1 369 ? 25.037 11.176 -19.021 1.00 92.00 369 TYR A CA 1
ATOM 3016 C C . TYR A 1 369 ? 26.212 11.798 -18.255 1.00 92.00 369 TYR A C 1
ATOM 3018 O O . TYR A 1 369 ? 26.376 11.519 -17.069 1.00 92.00 369 TYR A O 1
ATOM 3026 N N . GLY A 1 370 ? 27.023 12.635 -18.904 1.00 93.00 370 GLY A N 1
ATOM 3027 C CA . GLY A 1 370 ? 28.185 13.303 -18.318 1.00 93.00 370 GLY A CA 1
ATOM 3028 C C . GLY A 1 370 ? 29.410 12.398 -18.214 1.00 93.00 370 GLY A C 1
ATOM 3029 O O . GLY A 1 370 ? 30.478 12.754 -18.703 1.00 93.00 370 GLY A O 1
ATOM 3030 N N . ASP A 1 371 ? 29.253 11.218 -17.613 1.00 90.50 371 ASP A N 1
ATOM 3031 C CA . ASP A 1 371 ? 30.340 10.267 -17.373 1.00 90.50 371 ASP A CA 1
ATOM 3032 C C . ASP A 1 371 ? 29.924 8.813 -17.648 1.00 90.50 371 ASP A C 1
ATOM 3034 O O . ASP A 1 371 ? 28.770 8.414 -17.455 1.00 90.50 371 ASP A O 1
ATOM 3038 N N . ILE A 1 372 ? 30.894 7.993 -18.067 1.00 89.56 372 ILE A N 1
ATOM 3039 C CA . ILE A 1 372 ? 30.679 6.568 -18.338 1.00 89.56 372 ILE A CA 1
ATOM 3040 C C . ILE A 1 372 ? 30.250 5.805 -17.082 1.00 89.56 372 ILE A C 1
ATOM 3042 O O . ILE A 1 372 ? 29.369 4.955 -17.170 1.00 89.56 372 ILE A O 1
ATOM 3046 N N . ASN A 1 373 ? 30.801 6.103 -15.903 1.00 91.50 373 ASN A N 1
ATOM 3047 C CA . ASN A 1 373 ? 30.431 5.393 -14.678 1.00 91.50 373 ASN A CA 1
ATOM 3048 C C . ASN A 1 373 ? 28.991 5.713 -14.276 1.00 91.50 373 ASN A C 1
ATOM 3050 O O . ASN A 1 373 ? 28.257 4.804 -13.902 1.00 91.50 373 ASN A O 1
ATOM 3054 N N . VAL A 1 374 ? 28.552 6.964 -14.450 1.00 92.75 374 VAL A N 1
ATOM 3055 C CA . VAL A 1 374 ? 27.150 7.360 -14.231 1.00 92.75 374 VAL A CA 1
ATOM 3056 C C . VAL A 1 374 ? 26.216 6.578 -15.156 1.00 92.75 374 VAL A C 1
ATOM 3058 O O . VAL A 1 374 ? 25.199 6.045 -14.706 1.00 92.75 374 VAL A O 1
ATOM 3061 N N . PHE A 1 375 ? 26.566 6.453 -16.439 1.00 93.62 375 PHE A N 1
ATOM 3062 C CA . PHE A 1 375 ? 25.788 5.654 -17.388 1.00 93.62 375 PHE A CA 1
ATOM 3063 C C . PHE A 1 375 ? 25.745 4.168 -17.011 1.00 93.62 375 PHE A C 1
ATOM 3065 O O . PHE A 1 375 ? 24.685 3.546 -17.071 1.00 93.62 375 PHE A O 1
ATOM 3072 N N . ILE A 1 376 ? 26.871 3.603 -16.578 1.00 94.31 376 ILE A N 1
ATOM 3073 C CA . ILE A 1 376 ? 26.964 2.200 -16.168 1.00 94.31 376 ILE A CA 1
ATOM 3074 C C . ILE A 1 376 ? 26.133 1.922 -14.914 1.00 94.31 376 ILE A C 1
ATOM 3076 O O . ILE A 1 376 ? 25.415 0.923 -14.874 1.00 94.31 376 ILE A O 1
ATOM 3080 N N . GLU A 1 377 ? 26.172 2.801 -13.916 1.00 92.81 377 GLU A N 1
ATOM 3081 C CA . GLU A 1 377 ? 25.338 2.659 -12.720 1.00 92.81 377 GLU A CA 1
ATOM 3082 C C . GLU A 1 377 ? 23.849 2.780 -13.062 1.00 92.81 377 GLU A C 1
ATOM 3084 O O . GLU A 1 377 ? 23.041 1.960 -12.612 1.00 92.81 377 GLU A O 1
ATOM 3089 N N . LYS A 1 378 ? 23.476 3.700 -13.963 1.00 92.25 378 LYS A N 1
ATOM 3090 C CA . LYS A 1 378 ? 22.115 3.747 -14.518 1.00 92.25 378 LYS A CA 1
ATOM 3091 C C . LYS A 1 378 ? 21.742 2.440 -15.229 1.00 92.25 378 LYS A C 1
ATOM 3093 O O . LYS A 1 378 ? 20.651 1.929 -15.003 1.00 92.25 378 LYS A O 1
ATOM 3098 N N . LEU A 1 379 ? 22.613 1.863 -16.059 1.00 93.56 379 LEU A N 1
ATOM 3099 C CA . LEU A 1 379 ? 22.337 0.594 -16.752 1.00 93.56 379 LEU A CA 1
ATOM 3100 C C . LEU A 1 379 ? 22.136 -0.572 -15.778 1.00 93.56 379 LEU A C 1
ATOM 3102 O O . LEU A 1 379 ? 21.193 -1.341 -15.943 1.00 93.56 379 LEU A O 1
ATOM 3106 N N . LYS A 1 380 ? 22.982 -0.696 -14.749 1.00 92.12 380 LYS A N 1
ATOM 3107 C CA . LYS A 1 380 ? 22.850 -1.749 -13.727 1.00 92.12 380 LYS A CA 1
ATOM 3108 C C . LYS A 1 380 ? 21.532 -1.632 -12.969 1.00 92.12 380 LYS A C 1
ATOM 3110 O O . LYS A 1 380 ? 20.791 -2.603 -12.821 1.00 92.12 380 LYS A O 1
ATOM 3115 N N . THR A 1 381 ? 21.231 -0.424 -12.501 1.00 90.50 381 THR A N 1
ATOM 3116 C CA . THR A 1 381 ? 20.022 -0.152 -11.715 1.00 90.50 381 THR A CA 1
ATOM 3117 C C . THR A 1 381 ? 18.754 -0.334 -12.549 1.00 90.50 381 THR A C 1
ATOM 3119 O O . THR A 1 381 ? 17.777 -0.889 -12.036 1.00 90.50 381 THR A O 1
ATOM 3122 N N . SER A 1 382 ? 18.793 0.016 -13.841 1.00 92.50 382 SER A N 1
ATOM 3123 C CA . SER A 1 382 ? 17.634 -0.065 -14.739 1.00 92.50 382 SER A CA 1
ATOM 3124 C C . SER A 1 382 ? 17.469 -1.372 -15.516 1.00 92.50 382 SER A C 1
ATOM 3126 O O . SER A 1 382 ? 16.387 -1.596 -16.054 1.00 92.50 382 SER A O 1
ATOM 3128 N N . TYR A 1 383 ? 18.458 -2.275 -15.526 1.00 94.12 383 TYR A N 1
ATOM 3129 C CA . TYR A 1 383 ? 18.367 -3.551 -16.249 1.00 94.12 383 TYR A CA 1
ATOM 3130 C C . TYR A 1 383 ? 17.064 -4.319 -15.923 1.00 94.12 383 TYR A C 1
ATOM 3132 O O . TYR A 1 383 ? 16.730 -4.467 -14.739 1.00 94.12 383 TYR A O 1
ATOM 3140 N N . PRO A 1 384 ? 16.327 -4.821 -16.939 1.00 94.69 384 PRO A N 1
ATOM 3141 C CA . PRO A 1 384 ? 16.685 -4.900 -18.366 1.00 94.69 384 PRO A CA 1
ATOM 3142 C C . PRO A 1 384 ? 16.284 -3.680 -19.206 1.00 94.69 384 PRO A C 1
ATOM 3144 O O . PRO A 1 384 ? 16.367 -3.717 -20.430 1.00 94.69 384 PRO A O 1
ATOM 3147 N N . PHE A 1 385 ? 15.811 -2.601 -18.595 1.00 95.19 385 PHE A N 1
ATOM 3148 C CA . PHE A 1 385 ? 15.423 -1.392 -19.307 1.00 95.19 385 PHE A CA 1
ATOM 3149 C C . PHE A 1 385 ? 16.648 -0.529 -19.589 1.00 95.19 385 PHE A C 1
ATOM 3151 O O . PHE A 1 385 ? 17.497 -0.335 -18.726 1.00 95.19 385 PHE A O 1
ATOM 3158 N N . HIS A 1 386 ? 16.757 0.009 -20.800 1.00 94.69 386 HIS A N 1
ATOM 3159 C CA . HIS A 1 386 ? 17.752 1.039 -21.071 1.00 94.69 386 HIS A CA 1
ATOM 3160 C C . HIS A 1 386 ? 17.370 2.320 -20.299 1.00 94.69 386 HIS A C 1
ATOM 3162 O O . HIS A 1 386 ? 16.192 2.684 -20.319 1.00 94.69 386 HIS A O 1
ATOM 3168 N N . PRO A 1 387 ? 18.307 3.072 -19.689 1.00 92.62 387 PRO A N 1
ATOM 3169 C CA . PRO A 1 387 ? 17.972 4.254 -18.888 1.00 92.62 387 PRO A CA 1
ATOM 3170 C C . PRO A 1 387 ? 17.095 5.262 -19.640 1.00 92.62 387 PRO A C 1
ATOM 3172 O O . PRO A 1 387 ? 16.096 5.747 -19.118 1.00 92.62 387 PRO A O 1
ATOM 3175 N N . TYR A 1 388 ? 17.406 5.498 -20.919 1.00 92.81 388 TYR A N 1
ATOM 3176 C CA . TYR A 1 388 ? 16.609 6.381 -21.775 1.00 92.81 388 TYR A CA 1
ATOM 3177 C C . TYR A 1 388 ? 15.173 5.885 -22.038 1.00 92.81 388 TYR A C 1
ATOM 3179 O O . TYR A 1 388 ? 14.279 6.698 -22.247 1.00 92.81 388 TYR A O 1
ATOM 3187 N N . PHE A 1 389 ? 14.923 4.570 -22.008 1.00 93.44 389 PHE A N 1
ATOM 3188 C CA . PHE A 1 389 ? 13.567 4.022 -22.129 1.00 93.44 389 PHE A CA 1
ATOM 3189 C C . PHE A 1 389 ? 12.703 4.423 -20.931 1.00 93.44 389 PHE A C 1
ATOM 3191 O O . PHE A 1 389 ? 11.579 4.885 -21.111 1.00 93.44 389 PHE A O 1
ATOM 3198 N N . ILE A 1 390 ? 13.254 4.316 -19.719 1.00 89.25 390 ILE A N 1
ATOM 3199 C CA . ILE A 1 390 ? 12.567 4.747 -18.497 1.00 89.25 390 ILE A CA 1
ATOM 3200 C C . ILE A 1 390 ? 12.356 6.263 -18.507 1.00 89.25 390 ILE A C 1
ATOM 3202 O O . ILE A 1 390 ? 11.233 6.708 -18.288 1.00 89.25 390 ILE A O 1
ATOM 3206 N N . GLU A 1 391 ? 13.393 7.046 -18.832 1.00 88.12 391 GLU A N 1
ATOM 3207 C CA . GLU A 1 391 ? 13.292 8.511 -18.948 1.00 88.12 391 GLU A CA 1
ATOM 3208 C C . GLU A 1 391 ? 12.170 8.921 -19.918 1.00 88.12 391 GLU A C 1
ATOM 3210 O O . GLU A 1 391 ? 11.356 9.786 -19.599 1.00 88.12 391 GLU A O 1
ATOM 3215 N N . LEU A 1 392 ? 12.083 8.278 -21.088 1.00 89.12 392 LEU A N 1
ATOM 3216 C CA . LEU A 1 392 ? 11.030 8.535 -22.072 1.00 89.12 392 LEU A CA 1
ATOM 3217 C C . LEU A 1 392 ? 9.634 8.246 -21.507 1.00 89.12 392 LEU A C 1
ATOM 3219 O O . LEU A 1 392 ? 8.750 9.096 -21.611 1.00 89.12 392 LEU A O 1
ATOM 3223 N N . LEU A 1 393 ? 9.431 7.069 -20.912 1.00 86.06 393 LEU A N 1
ATOM 3224 C CA . LEU A 1 393 ? 8.129 6.676 -20.372 1.00 86.06 393 LEU A CA 1
ATOM 3225 C C . LEU A 1 393 ? 7.685 7.583 -19.225 1.00 86.06 393 LEU A C 1
ATOM 3227 O O . LEU A 1 393 ? 6.525 7.989 -19.190 1.00 86.06 393 LEU A O 1
ATOM 3231 N N . VAL A 1 394 ? 8.603 7.947 -18.327 1.00 80.25 394 VAL A N 1
ATOM 3232 C CA . VAL A 1 394 ? 8.332 8.901 -17.244 1.00 80.25 394 VAL A CA 1
ATOM 3233 C C . VAL A 1 394 ? 7.936 10.259 -17.820 1.00 80.25 394 VAL A C 1
ATOM 3235 O O . VAL A 1 394 ? 6.907 10.802 -17.428 1.00 80.25 394 VAL A O 1
ATOM 3238 N N . ASN A 1 395 ? 8.672 10.770 -18.810 1.00 82.56 395 ASN A N 1
ATOM 3239 C CA . ASN A 1 395 ? 8.362 12.050 -19.453 1.00 82.56 395 ASN A CA 1
ATOM 3240 C C . ASN A 1 395 ? 6.996 12.058 -20.156 1.00 82.56 395 ASN A C 1
ATOM 3242 O O . ASN A 1 395 ? 6.290 13.067 -20.119 1.00 82.56 395 ASN A O 1
ATOM 3246 N N . ILE A 1 396 ? 6.614 10.952 -20.802 1.00 79.62 396 ILE A N 1
ATOM 3247 C CA . ILE A 1 396 ? 5.286 10.801 -21.415 1.00 79.62 396 ILE A CA 1
ATOM 3248 C C . ILE A 1 396 ? 4.209 10.752 -20.330 1.00 79.62 396 ILE A C 1
ATOM 3250 O O . ILE A 1 396 ? 3.181 11.416 -20.449 1.00 79.62 396 ILE A O 1
ATOM 3254 N N . ALA A 1 397 ? 4.449 9.998 -19.259 1.00 75.69 397 ALA A N 1
ATOM 3255 C CA . ALA A 1 397 ? 3.492 9.828 -18.180 1.00 75.69 397 ALA A CA 1
ATOM 3256 C C . ALA A 1 397 ? 3.247 11.148 -17.429 1.00 75.69 397 ALA A C 1
ATOM 3258 O O . ALA A 1 397 ? 2.096 11.528 -17.260 1.00 75.69 397 ALA A O 1
ATOM 3259 N N . VAL A 1 398 ? 4.294 11.899 -17.062 1.00 72.00 398 VAL A N 1
ATOM 3260 C CA . VAL A 1 398 ? 4.183 13.194 -16.352 1.00 72.00 398 VAL A CA 1
ATOM 3261 C C . VAL A 1 398 ? 3.341 14.212 -17.131 1.00 72.00 398 VAL A C 1
ATOM 3263 O O . VAL A 1 398 ? 2.627 15.015 -16.536 1.00 72.00 398 VAL A O 1
ATOM 3266 N N . LYS A 1 399 ? 3.355 14.149 -18.467 1.00 73.75 399 LYS A N 1
ATOM 3267 C CA . LYS A 1 399 ? 2.504 14.986 -19.330 1.00 73.75 399 LYS A CA 1
ATOM 3268 C C . LYS A 1 399 ? 1.027 14.562 -19.347 1.00 73.75 399 LYS A C 1
ATOM 3270 O O . LYS A 1 399 ? 0.222 15.243 -19.976 1.00 73.75 399 LYS A O 1
ATOM 3275 N N . ASN A 1 400 ? 0.670 13.483 -18.649 1.00 67.88 400 ASN A N 1
ATOM 3276 C CA . ASN A 1 400 ? -0.673 12.913 -18.538 1.00 67.88 400 ASN A CA 1
ATOM 3277 C C . ASN A 1 400 ? -1.116 12.763 -17.067 1.00 67.88 400 ASN A C 1
ATOM 3279 O O . ASN A 1 400 ? -1.223 11.642 -16.565 1.00 67.88 400 ASN A O 1
ATOM 3283 N N . PRO A 1 401 ? -1.433 13.869 -16.363 1.00 58.31 401 PRO A N 1
ATOM 3284 C CA . PRO A 1 401 ? -1.745 13.844 -14.927 1.00 58.31 401 PRO A CA 1
ATOM 3285 C C . PRO A 1 401 ? -3.038 13.091 -14.576 1.00 58.31 401 PRO A C 1
ATOM 3287 O O . PRO A 1 401 ? -3.255 12.723 -13.425 1.00 58.31 401 PRO A O 1
ATOM 3290 N N . SER A 1 402 ? -3.922 12.886 -15.556 1.00 57.47 402 SER A N 1
ATOM 3291 C CA . SER A 1 402 ? -5.196 12.178 -15.390 1.00 57.47 402 SER A CA 1
ATOM 3292 C C . SER A 1 402 ? -5.035 10.661 -15.284 1.00 57.47 402 SER A C 1
ATOM 3294 O O . SER A 1 402 ? -5.955 9.975 -14.837 1.00 57.47 402 SER A O 1
ATOM 3296 N N . LEU A 1 403 ? -3.885 10.120 -15.693 1.00 59.66 403 LEU A N 1
ATOM 3297 C CA . LEU A 1 403 ? -3.618 8.694 -15.645 1.00 59.66 403 LEU A CA 1
ATOM 3298 C C . LEU A 1 403 ? -2.822 8.342 -14.400 1.00 59.66 403 LEU A C 1
ATOM 3300 O O . LEU A 1 403 ? -1.848 8.999 -14.049 1.00 59.66 403 LEU A O 1
ATOM 3304 N N . GLY A 1 404 ? -3.205 7.232 -13.773 1.00 62.00 404 GLY A N 1
ATOM 3305 C CA . GLY A 1 404 ? -2.433 6.634 -12.700 1.00 62.00 404 GLY A CA 1
ATOM 3306 C C . GLY A 1 404 ? -1.034 6.238 -13.155 1.00 62.00 404 GLY A C 1
ATOM 3307 O O . GLY A 1 404 ? -0.867 5.117 -13.623 1.00 62.00 404 GLY A O 1
ATOM 3308 N N . LEU A 1 405 ? -0.058 7.142 -13.026 1.00 65.88 405 LEU A N 1
ATOM 3309 C CA . LEU A 1 405 ? 1.258 7.093 -13.681 1.00 65.88 405 LEU A CA 1
ATOM 3310 C C . LEU A 1 405 ? 1.913 5.705 -13.615 1.00 65.88 405 LEU A C 1
ATOM 3312 O O . LEU A 1 405 ? 2.180 5.084 -14.645 1.00 65.88 405 LEU A O 1
ATOM 3316 N N . THR A 1 406 ? 2.101 5.170 -12.408 1.00 68.75 406 THR A N 1
ATOM 3317 C CA . THR A 1 406 ? 2.754 3.868 -12.188 1.00 68.75 406 THR A CA 1
ATOM 3318 C C . THR A 1 406 ? 1.919 2.710 -12.726 1.00 68.75 406 THR A C 1
ATOM 3320 O O . THR A 1 406 ? 2.455 1.742 -13.261 1.00 68.75 406 THR A O 1
ATOM 3323 N N . ARG A 1 407 ? 0.594 2.818 -12.602 1.00 73.69 407 ARG A N 1
ATOM 3324 C CA . ARG A 1 407 ? -0.381 1.808 -13.019 1.00 73.69 407 ARG A CA 1
ATOM 3325 C C . ARG A 1 407 ? -0.398 1.642 -14.537 1.00 73.69 407 ARG A C 1
ATOM 3327 O O . ARG A 1 407 ? -0.256 0.541 -15.062 1.00 73.69 407 ARG A O 1
ATOM 3334 N N . TYR A 1 408 ? -0.551 2.769 -15.218 1.00 78.12 408 TYR A N 1
ATOM 3335 C CA . TYR A 1 408 ? -0.615 2.861 -16.664 1.00 78.12 408 TYR A CA 1
ATOM 3336 C C . TYR A 1 408 ? 0.701 2.400 -17.306 1.00 78.12 408 TYR A C 1
ATOM 3338 O O . TYR A 1 408 ? 0.676 1.538 -18.186 1.00 78.12 408 TYR A O 1
ATOM 3346 N N . LEU A 1 409 ? 1.849 2.885 -16.817 1.00 84.06 409 LEU A N 1
ATOM 3347 C CA . LEU A 1 409 ? 3.144 2.457 -17.347 1.00 84.06 409 LEU A CA 1
ATOM 3348 C C . LEU A 1 409 ? 3.415 0.970 -17.106 1.00 84.06 409 LEU A C 1
ATOM 3350 O O . LEU A 1 409 ? 3.916 0.296 -18.003 1.00 84.06 409 LEU A O 1
ATOM 3354 N N . LEU A 1 410 ? 3.063 0.436 -15.931 1.00 86.31 410 LEU A N 1
ATOM 3355 C CA . LEU A 1 410 ? 3.239 -0.988 -15.653 1.00 86.31 410 LEU A CA 1
ATOM 3356 C C . LEU A 1 410 ? 2.427 -1.848 -16.633 1.00 86.31 410 LEU A C 1
ATOM 3358 O O . LEU A 1 410 ? 2.958 -2.826 -17.158 1.00 86.31 410 LEU A O 1
ATOM 3362 N N . ALA A 1 411 ? 1.177 -1.468 -16.915 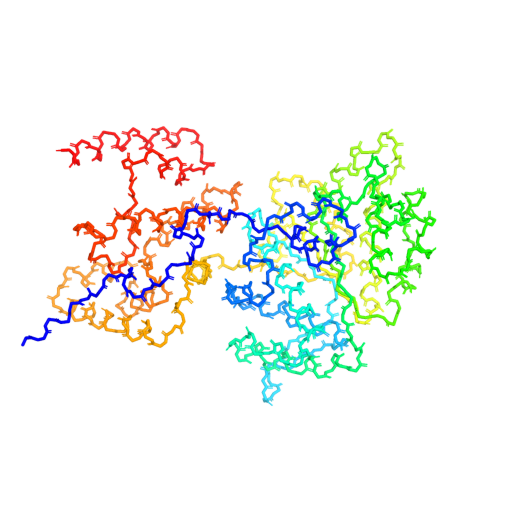1.00 86.44 411 ALA A N 1
ATOM 3363 C CA . ALA A 1 411 ? 0.330 -2.165 -17.881 1.00 86.44 411 ALA A CA 1
ATOM 3364 C C . ALA A 1 411 ? 0.893 -2.086 -19.312 1.00 86.44 411 ALA A C 1
ATOM 3366 O O . ALA A 1 411 ? 0.947 -3.100 -20.009 1.00 86.44 411 ALA A O 1
ATOM 3367 N N . PHE A 1 412 ? 1.373 -0.908 -19.729 1.00 90.19 412 PHE A N 1
ATOM 3368 C CA . PHE A 1 412 ? 2.023 -0.720 -21.029 1.00 90.19 412 PHE A CA 1
ATOM 3369 C C . PHE A 1 412 ? 3.270 -1.603 -21.178 1.00 90.19 412 PHE A C 1
ATOM 3371 O O . PHE A 1 412 ? 3.409 -2.336 -22.158 1.00 90.19 412 PHE A O 1
ATOM 3378 N N . ILE A 1 413 ? 4.161 -1.592 -20.181 1.00 92.38 413 ILE A N 1
ATOM 3379 C CA . ILE A 1 413 ? 5.390 -2.394 -20.214 1.00 92.38 413 ILE A CA 1
ATOM 3380 C C . ILE A 1 413 ? 5.065 -3.888 -20.156 1.00 92.38 413 ILE A C 1
ATOM 3382 O O . ILE A 1 413 ? 5.697 -4.667 -20.862 1.00 92.38 413 ILE A O 1
ATOM 3386 N N . ALA A 1 414 ? 4.071 -4.304 -19.370 1.00 92.56 414 ALA A N 1
ATOM 3387 C CA . ALA A 1 414 ? 3.605 -5.688 -19.348 1.00 92.56 414 ALA A CA 1
ATOM 3388 C C . ALA A 1 414 ? 3.156 -6.165 -20.742 1.00 92.56 414 ALA A C 1
ATOM 3390 O O . ALA A 1 414 ? 3.569 -7.243 -21.175 1.00 92.56 414 ALA A O 1
ATOM 3391 N N . ARG A 1 415 ? 2.381 -5.346 -21.473 1.00 92.94 415 ARG A N 1
ATOM 3392 C CA . ARG A 1 415 ? 1.987 -5.634 -22.867 1.00 92.94 415 ARG A CA 1
ATOM 3393 C C . ARG A 1 415 ? 3.196 -5.715 -23.792 1.00 92.94 415 ARG A C 1
ATOM 3395 O O . ARG A 1 415 ? 3.304 -6.661 -24.570 1.00 92.94 415 ARG A O 1
ATOM 3402 N N . LEU A 1 416 ? 4.132 -4.774 -23.670 1.00 94.25 416 LEU A N 1
ATOM 3403 C CA . LEU A 1 416 ? 5.363 -4.773 -24.463 1.00 94.25 416 LEU A CA 1
ATOM 3404 C C . LEU A 1 416 ? 6.207 -6.026 -24.207 1.00 94.25 416 LEU A C 1
ATOM 3406 O O . LEU A 1 416 ? 6.683 -6.653 -25.149 1.00 94.25 416 LEU A O 1
ATOM 3410 N N . LEU A 1 417 ? 6.362 -6.426 -22.946 1.00 94.50 417 LEU A N 1
ATOM 3411 C CA . LEU A 1 417 ? 7.104 -7.626 -22.567 1.00 94.50 417 LEU A CA 1
ATOM 3412 C C . LEU A 1 417 ? 6.444 -8.896 -23.086 1.00 94.50 417 LEU A C 1
ATOM 3414 O O . LEU A 1 417 ? 7.151 -9.777 -23.564 1.00 94.50 417 LEU A O 1
ATOM 3418 N N . LYS A 1 418 ? 5.111 -8.984 -23.034 1.00 94.38 418 LYS A N 1
ATOM 3419 C CA . LYS A 1 418 ? 4.364 -10.091 -23.637 1.00 94.38 418 LYS A CA 1
ATOM 3420 C C . LYS A 1 418 ? 4.613 -10.165 -25.147 1.00 94.38 418 LYS A C 1
ATOM 3422 O O . LYS A 1 418 ? 4.966 -11.230 -25.645 1.00 94.38 418 LYS A O 1
ATOM 3427 N N . HIS A 1 419 ? 4.533 -9.035 -25.850 1.00 93.06 419 HIS A N 1
ATOM 3428 C CA . HIS A 1 419 ? 4.841 -8.959 -27.284 1.00 93.06 419 HIS A CA 1
ATOM 3429 C C . HIS A 1 419 ? 6.280 -9.398 -27.597 1.00 93.06 419 HIS A C 1
ATOM 3431 O O . HIS A 1 419 ? 6.492 -10.234 -28.472 1.00 93.06 419 HIS A O 1
ATOM 3437 N N . ILE A 1 420 ? 7.269 -8.900 -26.845 1.00 93.25 420 ILE A N 1
ATOM 3438 C CA . ILE A 1 420 ? 8.676 -9.312 -26.993 1.00 93.25 420 ILE A CA 1
ATOM 3439 C C . ILE A 1 420 ? 8.838 -10.812 -26.713 1.00 93.25 420 ILE A C 1
ATOM 3441 O O . ILE A 1 420 ? 9.555 -11.499 -27.436 1.00 93.25 420 ILE A O 1
ATOM 3445 N N . TYR A 1 421 ? 8.172 -11.332 -25.681 1.00 92.62 421 TYR A N 1
ATOM 3446 C CA . TYR A 1 421 ? 8.256 -12.738 -25.294 1.00 92.62 421 TYR A CA 1
ATOM 3447 C C . TYR A 1 421 ? 7.707 -13.673 -26.371 1.00 92.62 421 TYR A C 1
ATOM 3449 O O . TYR A 1 421 ? 8.333 -14.688 -26.670 1.00 92.62 421 TYR A O 1
ATOM 3457 N N . ASP A 1 422 ? 6.580 -13.316 -26.985 1.00 92.19 422 ASP A N 1
ATOM 3458 C CA . ASP A 1 422 ? 5.959 -14.106 -28.055 1.00 92.19 422 ASP A CA 1
ATOM 3459 C C . ASP A 1 422 ? 6.790 -14.109 -29.342 1.00 92.19 422 ASP A C 1
ATOM 3461 O O . ASP A 1 422 ? 6.684 -15.024 -30.158 1.00 92.19 422 ASP A O 1
ATOM 3465 N N . LEU A 1 423 ? 7.641 -13.098 -29.521 1.00 91.12 423 LEU A N 1
ATOM 3466 C CA . LEU A 1 423 ? 8.504 -12.943 -30.686 1.00 91.12 423 LEU A CA 1
ATOM 3467 C C . LEU A 1 423 ? 9.979 -13.232 -30.395 1.00 91.12 423 LEU A C 1
ATOM 3469 O O . LEU A 1 423 ? 10.808 -13.006 -31.274 1.00 91.12 423 LEU A O 1
ATOM 3473 N N . LYS A 1 424 ? 10.314 -13.753 -29.207 1.00 87.50 424 LYS A N 1
ATOM 3474 C CA . LYS A 1 424 ? 11.699 -13.892 -28.716 1.00 87.50 424 LYS A CA 1
ATOM 3475 C C . LYS A 1 424 ? 12.628 -14.688 -29.639 1.00 87.50 424 LYS A C 1
ATOM 3477 O O . LYS A 1 424 ? 13.824 -14.425 -29.655 1.00 87.50 424 LYS A O 1
ATOM 3482 N N . ASP A 1 425 ? 12.079 -15.617 -30.422 1.00 86.06 425 ASP A N 1
ATOM 3483 C CA . ASP A 1 425 ? 12.844 -16.469 -31.341 1.00 86.06 425 ASP A CA 1
ATOM 3484 C C . ASP A 1 425 ? 13.055 -15.823 -32.726 1.00 86.06 425 ASP A C 1
ATOM 3486 O O . ASP A 1 425 ? 13.818 -16.331 -33.549 1.00 86.06 425 ASP A O 1
ATOM 3490 N N . LYS A 1 426 ? 12.410 -14.682 -33.012 1.00 84.56 426 LYS A N 1
ATOM 3491 C CA . LYS A 1 426 ? 12.635 -13.925 -34.253 1.00 84.56 426 LYS A CA 1
ATOM 3492 C C . LYS A 1 426 ? 13.942 -13.135 -34.170 1.00 84.56 426 LYS A C 1
ATOM 3494 O O . LYS A 1 426 ? 14.276 -12.590 -33.121 1.00 84.56 426 LYS A O 1
ATOM 3499 N N . SER A 1 427 ? 14.635 -13.004 -35.304 1.00 74.06 427 SER A N 1
ATOM 3500 C CA . SER A 1 427 ? 15.981 -12.408 -35.411 1.00 74.06 427 SER A CA 1
ATOM 3501 C C . SER A 1 427 ? 16.136 -11.036 -34.743 1.00 74.06 427 SER A C 1
ATOM 3503 O O . SER A 1 427 ? 17.175 -10.763 -34.152 1.00 74.06 427 SER A O 1
ATOM 3505 N N . MET A 1 428 ? 15.109 -10.184 -34.803 1.00 77.44 428 MET A N 1
ATOM 3506 C CA . MET A 1 428 ? 15.125 -8.864 -34.165 1.00 77.44 428 MET A CA 1
ATOM 3507 C C . MET A 1 428 ? 15.143 -8.949 -32.630 1.00 77.44 428 MET A C 1
ATOM 3509 O O . MET A 1 428 ? 15.816 -8.149 -31.991 1.00 77.44 428 MET A O 1
ATOM 3513 N N . TYR A 1 429 ? 14.425 -9.908 -32.036 1.00 81.62 429 TYR A N 1
ATOM 3514 C CA . TYR A 1 429 ? 14.223 -10.010 -30.586 1.00 81.62 429 TYR A CA 1
ATOM 3515 C C . TYR A 1 429 ? 15.200 -10.972 -29.900 1.00 81.62 429 TYR A C 1
ATOM 3517 O O . TYR A 1 429 ? 15.463 -10.829 -28.706 1.00 81.62 429 TYR A O 1
ATOM 3525 N N . SER A 1 430 ? 15.789 -11.906 -30.649 1.00 78.94 430 SER A N 1
ATOM 3526 C CA . SER A 1 430 ? 16.692 -12.934 -30.119 1.00 78.94 430 SER A CA 1
ATOM 3527 C C . SER A 1 430 ? 18.044 -12.399 -29.628 1.00 78.94 430 SER A C 1
ATOM 3529 O O . SER A 1 430 ? 18.783 -13.119 -28.957 1.00 78.94 430 SER A O 1
ATOM 3531 N N . LEU A 1 431 ? 18.360 -11.131 -29.913 1.00 83.06 431 LEU A N 1
ATOM 3532 C CA . LEU A 1 431 ? 19.589 -10.450 -29.486 1.00 83.06 431 LEU A CA 1
ATOM 3533 C C . LEU A 1 431 ? 19.338 -9.292 -28.504 1.00 83.06 431 LEU A C 1
ATOM 3535 O O . LEU A 1 431 ? 20.274 -8.574 -28.148 1.00 83.06 431 LEU A O 1
ATOM 3539 N N . LEU A 1 432 ? 18.096 -9.080 -28.050 1.00 87.56 432 LEU A N 1
ATOM 3540 C CA . LEU A 1 432 ? 17.775 -7.944 -27.185 1.00 87.56 432 LEU A CA 1
ATOM 3541 C C . LEU A 1 432 ? 18.389 -8.107 -25.793 1.00 87.56 432 LEU A C 1
ATOM 3543 O O . LEU A 1 432 ? 17.884 -8.858 -24.966 1.00 87.56 432 LEU A O 1
ATOM 3547 N N . THR A 1 433 ? 19.452 -7.362 -25.501 1.00 90.69 433 THR A N 1
ATOM 3548 C CA . THR A 1 433 ? 20.043 -7.301 -24.153 1.00 90.69 433 THR A CA 1
ATOM 3549 C C . THR A 1 433 ? 19.328 -6.295 -23.251 1.00 90.69 433 THR A C 1
ATOM 3551 O O . THR A 1 433 ? 19.186 -6.534 -22.056 1.00 90.69 433 THR A O 1
ATOM 3554 N N . PHE A 1 434 ? 18.864 -5.182 -23.827 1.00 93.50 434 PHE A N 1
ATOM 3555 C CA . PHE A 1 434 ? 18.115 -4.134 -23.138 1.00 93.50 434 PHE A CA 1
ATOM 3556 C C . PHE A 1 434 ? 16.839 -3.795 -23.901 1.00 93.50 434 PHE A C 1
ATOM 3558 O O . PHE A 1 434 ? 16.822 -3.791 -25.131 1.00 93.50 434 PHE A O 1
ATOM 3565 N N . ILE A 1 435 ? 15.797 -3.429 -23.162 1.00 94.50 435 ILE A N 1
ATOM 3566 C CA . ILE A 1 435 ? 14.561 -2.858 -23.692 1.00 94.50 435 ILE A CA 1
ATOM 3567 C C . ILE A 1 435 ? 14.819 -1.375 -23.959 1.00 94.50 435 ILE A C 1
ATOM 3569 O O . ILE A 1 435 ? 15.060 -0.594 -23.035 1.00 94.50 435 ILE A O 1
ATOM 3573 N N . THR A 1 436 ? 14.806 -0.994 -25.232 1.00 93.38 436 THR A N 1
ATOM 3574 C CA . THR A 1 436 ? 15.059 0.372 -25.710 1.00 93.38 436 THR A CA 1
ATOM 3575 C C . THR A 1 436 ? 13.787 0.963 -26.323 1.00 93.38 436 THR A C 1
ATOM 3577 O O . THR A 1 436 ? 12.888 0.209 -26.682 1.00 93.38 436 THR A O 1
ATOM 3580 N N . PRO A 1 437 ? 13.678 2.292 -26.510 1.00 91.56 437 PRO A N 1
ATOM 3581 C CA . PRO A 1 437 ? 12.499 2.885 -27.155 1.00 91.56 437 PRO A CA 1
ATOM 3582 C C . PRO A 1 437 ? 12.182 2.319 -28.542 1.00 91.56 437 PRO A C 1
ATOM 3584 O O . PRO A 1 437 ? 11.017 2.213 -28.906 1.00 91.56 437 PRO A O 1
ATOM 3587 N N . TRP A 1 438 ? 13.209 1.912 -29.293 1.00 88.38 438 TRP A N 1
ATOM 3588 C CA . TRP A 1 438 ? 13.061 1.390 -30.652 1.00 88.38 438 TRP A CA 1
ATOM 3589 C C . TRP A 1 438 ? 12.319 0.046 -30.718 1.00 88.38 438 TRP A C 1
ATOM 3591 O O . TRP A 1 438 ? 11.841 -0.332 -31.779 1.00 88.38 438 TRP A O 1
ATOM 3601 N N . ILE A 1 439 ? 12.191 -0.674 -29.596 1.00 90.81 439 ILE A N 1
ATOM 3602 C CA . ILE A 1 439 ? 11.469 -1.953 -29.569 1.00 90.81 439 ILE A CA 1
ATOM 3603 C C . ILE A 1 439 ? 9.952 -1.798 -29.437 1.00 90.81 439 ILE A C 1
ATOM 3605 O O . ILE A 1 439 ? 9.232 -2.792 -29.538 1.00 90.81 439 ILE A O 1
ATOM 3609 N N . ILE A 1 440 ? 9.458 -0.582 -29.176 1.00 92.19 440 ILE A N 1
ATOM 3610 C CA . ILE A 1 440 ? 8.020 -0.321 -29.113 1.00 92.19 440 ILE A CA 1
ATOM 3611 C C . ILE A 1 440 ? 7.448 -0.518 -30.527 1.00 92.19 440 ILE A C 1
ATOM 3613 O O . ILE A 1 440 ? 7.845 0.217 -31.432 1.00 92.19 440 ILE A O 1
ATOM 3617 N N . PRO A 1 441 ? 6.514 -1.465 -30.735 1.00 90.44 441 PRO A N 1
ATOM 3618 C CA . PRO A 1 441 ? 5.985 -1.779 -32.058 1.00 90.44 441 PRO A CA 1
ATOM 3619 C C . PRO A 1 441 ? 4.940 -0.736 -32.479 1.00 90.44 441 PRO A C 1
ATOM 3621 O O . PRO A 1 441 ? 3.731 -0.951 -32.378 1.00 90.44 441 PRO A O 1
ATOM 3624 N N . LEU A 1 442 ? 5.403 0.441 -32.904 1.00 89.38 442 LEU A N 1
ATOM 3625 C CA . LEU A 1 442 ? 4.540 1.559 -33.298 1.00 89.38 442 LEU A CA 1
ATOM 3626 C C . LEU A 1 442 ? 3.699 1.257 -34.549 1.00 89.38 442 LEU A C 1
ATOM 3628 O O . LEU A 1 442 ? 2.686 1.913 -34.768 1.00 89.38 442 LEU A O 1
ATOM 3632 N N . GLU A 1 443 ? 4.048 0.241 -35.338 1.00 86.06 443 GLU A N 1
ATOM 3633 C CA . GLU A 1 443 ? 3.202 -0.277 -36.420 1.00 86.06 443 GLU A CA 1
ATOM 3634 C C . GLU A 1 443 ? 1.880 -0.858 -35.915 1.00 86.06 443 GLU A C 1
ATOM 3636 O O . GLU A 1 443 ? 0.882 -0.891 -36.640 1.00 86.06 443 GLU A O 1
ATOM 3641 N N . ARG A 1 444 ? 1.839 -1.262 -34.643 1.00 88.19 444 ARG A N 1
ATOM 3642 C CA . ARG A 1 444 ? 0.629 -1.743 -33.993 1.00 88.19 444 ARG A CA 1
ATOM 3643 C C . ARG A 1 444 ? -0.117 -0.585 -33.355 1.00 88.19 444 ARG A C 1
ATOM 3645 O O . ARG A 1 444 ? 0.349 0.067 -32.421 1.00 88.19 444 ARG A O 1
ATOM 3652 N N . THR A 1 445 ? -1.334 -0.360 -33.836 1.00 84.62 445 THR A N 1
ATOM 3653 C CA . THR A 1 445 ? -2.217 0.704 -33.343 1.00 84.62 445 THR A CA 1
ATOM 3654 C C . THR A 1 445 ? -2.463 0.620 -31.835 1.00 84.62 445 THR A C 1
ATOM 3656 O O . THR A 1 445 ? -2.492 1.657 -31.183 1.00 84.62 445 THR A O 1
ATOM 3659 N N . GLU A 1 446 ? -2.551 -0.583 -31.263 1.00 87.94 446 GLU A N 1
ATOM 3660 C CA . GLU A 1 446 ? -2.706 -0.791 -29.815 1.00 87.94 446 GLU A CA 1
ATOM 3661 C C . GLU A 1 446 ? -1.599 -0.117 -28.984 1.00 87.94 446 GLU A C 1
ATOM 3663 O O . GLU A 1 446 ? -1.902 0.579 -28.020 1.00 87.94 446 GLU A O 1
ATOM 3668 N N . PHE A 1 447 ? -0.331 -0.217 -29.401 1.00 90.00 447 PHE A N 1
ATOM 3669 C CA . PHE A 1 447 ? 0.795 0.390 -28.686 1.00 90.00 447 PHE A CA 1
ATOM 3670 C C . PHE A 1 447 ? 0.847 1.906 -28.855 1.00 90.00 447 PHE A C 1
ATOM 3672 O O . PHE A 1 447 ? 1.244 2.597 -27.920 1.00 90.00 447 PHE A O 1
ATOM 3679 N N . ARG A 1 448 ? 0.415 2.435 -30.007 1.00 87.75 448 ARG A N 1
ATOM 3680 C CA . ARG A 1 448 ? 0.299 3.887 -30.223 1.00 87.75 448 ARG A CA 1
ATOM 3681 C C . ARG A 1 448 ? -0.804 4.498 -29.363 1.00 87.75 448 ARG A C 1
ATOM 3683 O O . ARG A 1 448 ? -0.560 5.486 -28.676 1.00 87.75 448 ARG A O 1
ATOM 3690 N N . ILE A 1 449 ? -1.991 3.888 -29.380 1.00 83.44 449 ILE A N 1
ATOM 3691 C CA . ILE A 1 449 ? -3.134 4.317 -28.562 1.00 83.44 449 ILE A CA 1
ATOM 3692 C C . ILE A 1 449 ? -2.773 4.236 -27.088 1.00 83.44 449 ILE A C 1
ATOM 3694 O O . ILE A 1 449 ? -3.057 5.165 -26.337 1.00 83.44 449 ILE A O 1
ATOM 3698 N N . ASP A 1 450 ? -2.141 3.138 -26.678 1.00 85.12 450 ASP A N 1
ATOM 3699 C CA . ASP A 1 450 ? -1.738 2.984 -25.297 1.00 85.12 450 ASP A CA 1
ATOM 3700 C C . ASP A 1 450 ? -0.725 4.035 -24.905 1.00 85.12 450 ASP A C 1
ATOM 3702 O O . ASP A 1 450 ? -1.030 4.754 -23.971 1.00 85.12 450 ASP A O 1
ATOM 3706 N N . LEU A 1 451 ? 0.390 4.183 -25.633 1.00 85.50 451 LEU A N 1
ATOM 3707 C CA . LEU A 1 451 ? 1.472 5.123 -25.314 1.00 85.50 451 LEU A CA 1
ATOM 3708 C C . LEU A 1 451 ? 0.980 6.569 -25.128 1.00 85.50 451 LEU A C 1
ATOM 3710 O O . LEU A 1 451 ? 1.523 7.299 -24.297 1.00 85.50 451 LEU A O 1
ATOM 3714 N N . LEU A 1 452 ? -0.043 6.968 -25.890 1.00 81.62 452 LEU A N 1
ATOM 3715 C CA . LEU A 1 452 ? -0.622 8.315 -25.878 1.00 81.62 452 LEU A CA 1
ATOM 3716 C C . LEU A 1 452 ? -1.961 8.398 -25.136 1.00 81.62 452 LEU A C 1
ATOM 3718 O O . LEU A 1 452 ? -2.671 9.403 -25.242 1.00 81.62 452 LEU A O 1
ATOM 3722 N N . ARG A 1 453 ? -2.335 7.351 -24.395 1.00 79.88 453 ARG A N 1
ATOM 3723 C CA . ARG A 1 453 ? -3.585 7.307 -23.636 1.00 79.88 453 ARG A CA 1
ATOM 3724 C C . ARG A 1 453 ? -3.673 8.538 -22.731 1.00 79.88 453 ARG A C 1
ATOM 3726 O O . ARG A 1 453 ? -2.689 8.958 -22.131 1.00 79.88 453 ARG A O 1
ATOM 3733 N N . GLY A 1 454 ? -4.864 9.127 -22.634 1.00 72.81 454 GLY A N 1
ATOM 3734 C CA . GLY A 1 454 ? -5.107 10.304 -21.792 1.00 72.81 454 GLY A CA 1
ATOM 3735 C C . GLY A 1 454 ? -4.582 11.634 -22.349 1.00 72.81 454 GLY A C 1
ATOM 3736 O O . GLY A 1 454 ? -4.975 12.676 -21.826 1.00 72.81 454 GLY A O 1
ATOM 3737 N N . MET A 1 455 ? -3.785 11.628 -23.427 1.00 78.88 455 MET A N 1
ATOM 3738 C CA . MET A 1 455 ? -3.348 12.856 -24.100 1.00 78.88 455 MET A CA 1
ATOM 3739 C C . MET A 1 455 ? -4.493 13.485 -24.895 1.00 78.88 455 MET A C 1
ATOM 3741 O O . MET A 1 455 ? -5.400 12.788 -25.356 1.00 78.88 455 MET A O 1
ATOM 3745 N N . MET A 1 456 ? -4.427 14.801 -25.117 1.00 78.50 456 MET A N 1
ATOM 3746 C CA . MET A 1 456 ? -5.383 15.511 -25.974 1.00 78.50 456 MET A CA 1
ATOM 3747 C C . MET A 1 456 ? -5.459 14.865 -27.364 1.00 78.50 456 MET A C 1
ATOM 3749 O O . MET A 1 456 ? -4.430 14.523 -27.949 1.00 78.50 456 MET A O 1
ATOM 3753 N N . SER A 1 457 ? -6.671 14.751 -27.916 1.00 82.50 457 SER A N 1
ATOM 3754 C CA . SER A 1 457 ? -6.921 14.124 -29.224 1.00 82.50 457 SER A CA 1
ATOM 3755 C C . SER A 1 457 ? -6.051 14.707 -30.337 1.00 82.50 457 SER A C 1
ATOM 3757 O O . SER A 1 457 ? -5.527 13.958 -31.154 1.00 82.50 457 SER A O 1
ATOM 3759 N N . GLN A 1 458 ? -5.820 16.023 -30.321 1.00 84.25 458 GLN A N 1
ATOM 3760 C CA . GLN A 1 458 ? -4.952 16.701 -31.281 1.00 84.25 458 GLN A CA 1
ATOM 3761 C C . GLN A 1 458 ? -3.521 16.139 -31.282 1.00 84.25 458 GLN A C 1
ATOM 3763 O O . GLN A 1 458 ? -2.975 15.873 -32.345 1.00 84.25 458 GLN A O 1
ATOM 3768 N N . ILE A 1 459 ? -2.943 15.871 -30.104 1.00 82.69 459 ILE A N 1
ATOM 3769 C CA . ILE A 1 459 ? -1.593 15.298 -29.983 1.00 82.69 459 ILE A CA 1
ATOM 3770 C C . ILE A 1 459 ? -1.559 13.877 -30.552 1.00 82.69 459 ILE A C 1
ATOM 3772 O O . ILE A 1 459 ? -0.604 13.506 -31.231 1.00 82.69 459 ILE A O 1
ATOM 3776 N N . GLN A 1 460 ? -2.604 13.086 -30.299 1.00 83.06 460 GLN A N 1
ATOM 3777 C CA . GLN A 1 460 ? -2.708 11.728 -30.836 1.00 83.06 460 GLN A CA 1
ATOM 3778 C C . GLN A 1 460 ? -2.805 11.737 -32.369 1.00 83.06 460 GLN A C 1
ATOM 3780 O O . GLN A 1 460 ? -2.131 10.951 -33.033 1.00 83.06 460 GLN A O 1
ATOM 3785 N N . ILE A 1 461 ? -3.590 12.663 -32.930 1.00 85.06 461 ILE A N 1
ATOM 3786 C CA . ILE A 1 461 ? -3.734 12.857 -34.379 1.00 85.06 461 ILE A CA 1
ATOM 3787 C C . ILE A 1 461 ? -2.408 13.313 -35.000 1.00 85.06 461 ILE A C 1
ATOM 3789 O O . ILE A 1 461 ? -1.984 12.757 -36.012 1.00 85.06 461 ILE A O 1
ATOM 3793 N N . ASP A 1 462 ? -1.733 14.291 -34.392 1.00 87.88 462 ASP A N 1
ATOM 3794 C CA . ASP A 1 462 ? -0.448 14.790 -34.888 1.00 87.88 462 ASP A CA 1
ATOM 3795 C C . ASP A 1 462 ? 0.634 13.704 -34.848 1.00 87.88 462 ASP A C 1
ATOM 3797 O O . ASP A 1 462 ? 1.362 13.537 -35.826 1.00 87.88 462 ASP A O 1
ATOM 3801 N N . PHE A 1 463 ? 0.702 12.913 -33.771 1.00 86.75 463 PHE A N 1
ATOM 3802 C CA . PHE A 1 463 ? 1.612 11.769 -33.689 1.00 86.75 463 PHE A CA 1
ATOM 3803 C C . PHE A 1 463 ? 1.311 10.723 -34.765 1.00 86.75 463 PHE A C 1
ATOM 3805 O O . PHE A 1 463 ? 2.232 10.241 -35.422 1.00 86.75 463 PHE A O 1
ATOM 3812 N N . GLN A 1 464 ? 0.034 10.384 -34.968 1.00 84.69 464 GLN A N 1
ATOM 3813 C CA . GLN A 1 464 ? -0.376 9.436 -36.002 1.00 84.69 464 GLN A CA 1
ATOM 3814 C C . GLN A 1 464 ? 0.053 9.915 -37.391 1.00 84.69 464 GLN A C 1
ATOM 3816 O O . GLN A 1 464 ? 0.624 9.134 -38.150 1.00 84.69 464 GLN A O 1
ATOM 3821 N N . ARG A 1 465 ? -0.172 11.199 -37.699 1.00 87.19 465 ARG A N 1
ATOM 3822 C CA . ARG A 1 465 ? 0.235 11.804 -38.971 1.00 87.19 465 ARG A CA 1
ATOM 3823 C C . ARG A 1 465 ? 1.750 11.730 -39.166 1.00 87.19 465 ARG A C 1
ATOM 3825 O O . ARG A 1 465 ? 2.185 11.293 -40.225 1.00 87.19 465 ARG A O 1
ATOM 3832 N N . ILE A 1 466 ? 2.534 12.117 -38.155 1.00 87.00 466 ILE A N 1
ATOM 3833 C CA . ILE A 1 466 ? 4.007 12.050 -38.201 1.00 87.00 466 ILE A CA 1
ATOM 3834 C C . ILE A 1 466 ? 4.462 10.605 -38.418 1.00 87.00 466 ILE A C 1
ATOM 3836 O O . ILE A 1 466 ? 5.301 10.342 -39.271 1.00 87.00 466 ILE A O 1
ATOM 3840 N N . TYR A 1 467 ? 3.883 9.642 -37.698 1.00 86.12 467 TYR A N 1
ATOM 3841 C CA . TYR A 1 467 ? 4.223 8.236 -37.890 1.00 86.12 467 TYR A CA 1
ATOM 3842 C C . TYR A 1 467 ? 3.932 7.764 -39.324 1.00 86.12 467 TYR A C 1
ATOM 3844 O O . TYR A 1 467 ? 4.772 7.112 -39.939 1.00 86.12 467 TYR A O 1
ATOM 3852 N N . GLU A 1 468 ? 2.761 8.088 -39.874 1.00 84.50 468 GLU A N 1
ATOM 3853 C CA . GLU A 1 468 ? 2.380 7.675 -41.230 1.00 84.50 468 GLU A CA 1
ATOM 3854 C C . GLU A 1 468 ? 3.250 8.322 -42.315 1.00 84.50 468 GLU A C 1
ATOM 3856 O O . GLU A 1 468 ? 3.629 7.642 -43.268 1.00 84.50 468 GLU A O 1
ATOM 3861 N N . GLN A 1 469 ? 3.582 9.606 -42.163 1.00 86.31 469 GLN A N 1
ATOM 3862 C CA . GLN A 1 469 ? 4.352 10.369 -43.148 1.00 86.31 469 GLN A CA 1
ATOM 3863 C C . GLN A 1 469 ? 5.855 10.096 -43.072 1.00 86.31 469 GLN A C 1
ATOM 3865 O O . GLN A 1 469 ? 6.489 9.925 -44.114 1.00 86.31 469 GLN A O 1
ATOM 3870 N N . ASP A 1 470 ? 6.407 10.011 -41.860 1.00 82.00 470 ASP A N 1
ATOM 3871 C CA . ASP A 1 470 ? 7.853 10.095 -41.630 1.00 82.00 470 ASP A CA 1
ATOM 3872 C C . ASP A 1 470 ? 8.475 8.794 -41.109 1.00 82.00 470 ASP A C 1
ATOM 3874 O O . ASP A 1 470 ? 9.695 8.661 -41.117 1.00 82.00 470 ASP A O 1
ATOM 3878 N N . VAL A 1 471 ? 7.678 7.833 -40.626 1.00 80.31 471 VAL A N 1
ATOM 3879 C CA . VAL A 1 471 ? 8.201 6.582 -40.038 1.00 80.31 471 VAL A CA 1
ATOM 3880 C C . VAL A 1 471 ? 7.798 5.373 -40.868 1.00 80.31 471 VAL A C 1
ATOM 3882 O O . VAL A 1 471 ? 8.652 4.582 -41.271 1.00 80.31 471 VAL A O 1
ATOM 3885 N N . LYS A 1 472 ? 6.501 5.224 -41.149 1.00 79.56 472 LYS A N 1
ATOM 3886 C CA . LYS A 1 472 ? 5.972 4.078 -41.892 1.00 79.56 472 LYS A CA 1
ATOM 3887 C C . LYS A 1 472 ? 6.520 4.035 -43.321 1.00 79.56 472 LYS A C 1
ATOM 3889 O O . LYS A 1 472 ? 6.929 2.976 -43.775 1.00 79.56 472 LYS A O 1
ATOM 3894 N N . SER A 1 473 ? 6.598 5.193 -43.973 1.00 71.69 473 SER A N 1
ATOM 3895 C CA . SER A 1 473 ? 7.124 5.368 -45.334 1.00 71.69 473 SER A CA 1
ATOM 3896 C C . SER A 1 473 ? 8.594 4.961 -45.511 1.00 71.69 473 SER A C 1
ATOM 3898 O O . SER A 1 473 ? 8.999 4.678 -46.631 1.00 71.69 473 SER A O 1
ATOM 3900 N N . TYR A 1 474 ? 9.379 4.920 -44.428 1.00 64.94 474 TYR A N 1
ATOM 3901 C CA . TYR A 1 474 ? 10.786 4.491 -44.426 1.00 64.94 474 TYR A CA 1
ATOM 3902 C C . TYR A 1 474 ? 10.987 3.062 -43.890 1.00 64.94 474 TYR A C 1
ATOM 3904 O O . TYR A 1 474 ? 12.119 2.579 -43.853 1.00 64.94 474 TYR A O 1
ATOM 3912 N N . SER A 1 475 ? 9.918 2.419 -43.407 1.00 58.91 475 SER A N 1
ATOM 3913 C CA . SER A 1 475 ? 9.944 1.073 -42.810 1.00 58.91 475 SER A CA 1
ATOM 3914 C C . SER A 1 475 ? 9.407 -0.016 -43.751 1.00 58.91 475 SER A C 1
ATOM 3916 O O . SER A 1 475 ? 9.627 -1.199 -43.486 1.00 58.91 475 SER A O 1
ATOM 3918 N N . GLU A 1 476 ? 8.686 0.385 -44.803 1.00 48.12 476 GLU A N 1
ATOM 3919 C CA . GLU A 1 476 ? 8.347 -0.414 -45.994 1.00 48.12 476 GLU A CA 1
ATOM 3920 C C . GLU A 1 476 ? 9.442 -0.243 -47.056 1.00 48.12 476 GLU A C 1
ATOM 3922 O O . GLU A 1 476 ? 9.763 -1.254 -47.725 1.00 48.12 476 GLU A O 1
#

Secondary structure (DSSP, 8-state):
-----PPPHHHHS-B-HHHHTT-------HHHHHIIIIITTT-GGGGGPPP-GGGSHHHHHHH----HHHHHHHHHHHHHHTT-SEEE-STTS--EEE----EEEEEE-TTSSHHHHHHHHHHHHHHHHHHGGGGGGG---HHHHHHHHHHHHHHTTT-PEEEEEEETT-TTTS-BTTB-EEETTEEE-SHHHHHHHHHT-HHHHHHHHHTT-PPPHHHHHHHHTT-EEEEEEE-HHHHHHHHHHGGGTSTTHHHHHHHHHHHHHHHHHHSTTEEEEEEEEEEEETTEEEEPSS-HHHHHHHHHHHHTT-PEE--S--HHHHHHHHHHHHHBSSTT-HHHHHHHHHHHHHHHHHHHH-HHHHHHHHHHHSSHHHHHHHHHHHTTB-HHHHHHHHHHHHT-TTS-HHHHHHHHHHHHHHHHHHTTTSTTTTT-SSB-GGGS-TTSHHHHHHHTTTS-HHHHHHHHHHIIIIIGGGT-

pLDDT: mean 87.89, std 11.26, range [33.44, 98.62]

Radius of gyration: 24.91 Å; chains: 1; bounding box: 71×39×71 Å